Protein 1KO7 (pdb70)

Structure (mmCIF, N/CA/C/O backbone):
data_1KO7
#
_entry.id   1KO7
#
_cell.length_a   152.240
_cell.length_b   152.240
_cell.length_c   194.686
_cell.angle_alpha   90.00
_cell.angle_beta   90.00
_cell.angle_gamma   120.00
#
_symmetry.space_group_name_H-M   'H 3 2'
#
loop_
_entity.id
_entity.type
_entity.pdbx_description
1 polymer 'Hpr kinase/phosphatase'
2 non-polymer 'PHOSPHATE ION'
3 water water
#
loop_
_atom_site.group_PDB
_atom_site.id
_atom_site.type_symbol
_atom_site.label_atom_id
_atom_site.label_alt_id
_atom_site.label_comp_id
_atom_site.label_asym_id
_atom_site.label_entity_id
_atom_site.label_seq_id
_atom_site.pdbx_PDB_ins_code
_atom_site.Cartn_x
_atom_site.Cartn_y
_atom_site.Cartn_z
_atom_site.occupancy
_atom_site.B_iso_or_equiv
_atom_site.auth_seq_id
_atom_site.auth_comp_id
_atom_site.auth_asym_id
_atom_site.auth_atom_id
_atom_site.pdbx_PDB_model_num
ATOM 1 N N . MET A 1 1 ? 82.905 175.266 58.749 1.00 45.31 1 MET A N 1
ATOM 2 C CA . MET A 1 1 ? 81.738 176.097 58.347 1.00 43.17 1 MET A CA 1
ATOM 3 C C . MET A 1 1 ? 81.537 176.021 56.839 1.00 40.73 1 MET A C 1
ATOM 4 O O . MET A 1 1 ? 82.385 175.500 56.113 1.00 41.87 1 MET A O 1
ATOM 9 N N . LEU A 1 2 ? 80.409 176.550 56.376 1.00 36.27 2 LEU A N 1
ATOM 10 C CA . LEU A 1 2 ? 80.089 176.565 54.956 1.00 31.68 2 LEU A CA 1
ATOM 11 C C . LEU A 1 2 ? 80.393 177.947 54.382 1.00 30.19 2 LEU A C 1
ATOM 12 O O . LEU A 1 2 ? 79.925 178.954 54.913 1.00 28.84 2 LEU A O 1
ATOM 17 N N . THR A 1 3 ? 81.177 178.006 53.309 1.00 27.60 3 THR A N 1
ATOM 18 C CA . THR A 1 3 ? 81.494 179.294 52.697 1.00 26.70 3 THR A CA 1
ATOM 19 C C . THR A 1 3 ? 80.980 179.353 51.270 1.00 24.37 3 THR A C 1
ATOM 20 O O . THR A 1 3 ? 80.643 178.333 50.667 1.00 23.94 3 THR A O 1
ATOM 24 N N . THR A 1 4 ? 80.928 180.559 50.729 1.00 23.21 4 THR A N 1
ATOM 25 C CA . THR A 1 4 ? 80.456 180.746 49.373 1.00 24.97 4 THR A CA 1
ATOM 26 C C . THR A 1 4 ? 81.336 179.990 48.380 1.00 24.97 4 THR A C 1
ATOM 27 O O . THR A 1 4 ? 80.853 179.531 47.350 1.00 24.53 4 THR A O 1
ATOM 31 N N . LYS A 1 5 ? 82.621 179.836 48.690 1.00 26.75 5 LYS A N 1
ATOM 32 C CA . LYS A 1 5 ? 83.504 179.106 47.780 1.00 27.45 5 LYS A CA 1
ATOM 33 C C . LYS A 1 5 ? 82.980 177.686 47.584 1.00 27.21 5 LYS A C 1
ATOM 34 O O . LYS A 1 5 ? 82.947 177.169 46.466 1.00 26.48 5 LYS A O 1
ATOM 40 N N . SER A 1 6 ? 82.569 177.058 48.680 1.00 25.14 6 SER A N 1
ATOM 41 C CA . SER A 1 6 ? 82.044 175.702 48.617 1.00 27.21 6 SER A CA 1
ATOM 42 C C . SER A 1 6 ? 80.753 175.656 47.808 1.00 25.54 6 SER A C 1
ATOM 43 O O . SER A 1 6 ? 80.523 174.713 47.054 1.00 26.55 6 SER A O 1
ATOM 46 N N . LEU A 1 7 ? 79.910 176.672 47.974 1.00 24.05 7 LEU A N 1
ATOM 47 C CA . LEU A 1 7 ? 78.652 176.746 47.237 1.00 23.93 7 LEU A CA 1
ATOM 48 C C . LEU A 1 7 ? 78.954 176.833 45.749 1.00 23.13 7 LEU A C 1
ATOM 49 O O . LEU A 1 7 ? 78.314 176.175 44.923 1.00 24.32 7 LEU A O 1
ATOM 54 N N . VAL A 1 8 ? 79.927 177.669 45.411 1.00 23.32 8 VAL A N 1
ATOM 55 C CA . VAL A 1 8 ? 80.316 177.855 44.022 1.00 24.55 8 VAL A CA 1
ATOM 56 C C . VAL A 1 8 ? 80.887 176.562 43.448 1.00 25.95 8 VAL A C 1
ATOM 57 O O . VAL A 1 8 ? 80.581 176.182 42.317 1.00 26.31 8 VAL A O 1
ATOM 61 N N . GLU A 1 9 ? 81.702 175.875 44.233 1.00 28.09 9 GLU A N 1
ATOM 62 C CA . GLU A 1 9 ? 82.285 174.628 43.760 1.00 31.20 9 GLU A CA 1
ATOM 63 C C . GLU A 1 9 ? 81.220 173.552 43.556 1.00 30.87 9 GLU A C 1
ATOM 64 O O . GLU A 1 9 ? 81.202 172.876 42.529 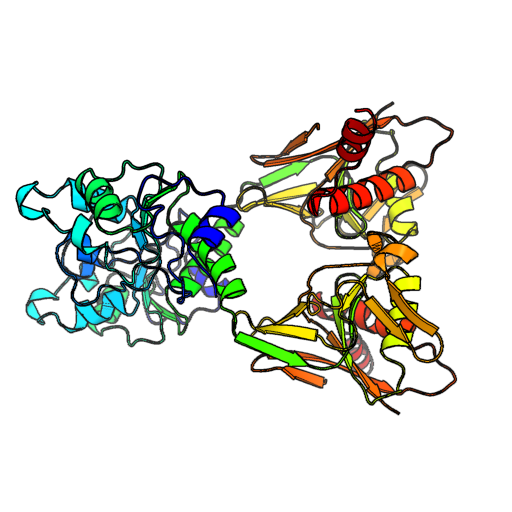1.00 31.96 9 GLU A O 1
ATOM 70 N N . ARG A 1 10 ? 80.311 173.418 44.515 1.00 31.07 10 ARG A N 1
ATOM 71 C CA . ARG A 1 10 ? 79.265 172.404 44.432 1.00 32.07 10 ARG A CA 1
ATOM 72 C C . ARG A 1 10 ? 78.362 172.574 43.212 1.00 29.87 10 ARG A C 1
ATOM 73 O O . ARG A 1 10 ? 78.050 171.603 42.529 1.00 29.65 10 ARG A O 1
ATOM 81 N N . PHE A 1 11 ? 77.954 173.806 42.927 1.00 28.38 11 PHE A N 1
ATOM 82 C CA . PHE A 1 11 ? 77.066 174.051 41.796 1.00 29.26 11 PHE A CA 1
ATOM 83 C C . PHE A 1 11 ? 77.753 174.566 40.538 1.00 30.02 11 PHE A C 1
ATOM 84 O O . PHE A 1 11 ? 77.085 174.965 39.583 1.00 29.35 11 PHE A O 1
ATOM 92 N N . GLU A 1 12 ? 79.083 174.551 40.536 1.00 31.82 12 GLU A N 1
ATOM 93 C CA . GLU A 1 12 ? 79.853 175.018 39.388 1.00 32.32 12 GLU A CA 1
ATOM 94 C C . GLU A 1 12 ? 79.304 176.359 38.899 1.00 31.84 12 GLU A C 1
ATOM 95 O O . GLU A 1 12 ? 79.060 176.558 37.709 1.00 29.12 12 GLU A O 1
ATOM 101 N N . LEU A 1 13 ? 79.130 177.282 39.840 1.00 30.61 13 LEU A N 1
ATOM 102 C CA . LEU A 1 13 ? 78.597 178.607 39.541 1.00 29.97 13 LEU A CA 1
ATOM 103 C C . LEU A 1 13 ? 79.589 179.523 38.841 1.00 30.09 13 LEU A C 1
ATOM 104 O O . LEU A 1 13 ? 80.800 179.433 39.048 1.00 29.40 13 LEU A O 1
ATOM 109 N N . GLU A 1 14 ? 79.057 180.418 38.019 1.00 30.41 14 GLU A N 1
ATOM 110 C CA . GLU A 1 14 ? 79.881 181.365 37.278 1.00 31.06 14 GLU A CA 1
ATOM 111 C C . GLU A 1 14 ? 80.067 182.656 38.066 1.00 30.21 14 GLU A C 1
ATOM 112 O O . GLU A 1 14 ? 79.136 183.452 38.189 1.00 28.35 14 GLU A O 1
ATOM 118 N N . MET A 1 15 ? 81.266 182.855 38.606 1.00 28.93 15 MET A N 1
ATOM 119 C CA . MET A 1 15 ? 81.582 184.061 39.364 1.00 30.37 15 MET A CA 1
ATOM 120 C C . MET A 1 15 ? 81.810 185.227 38.410 1.00 32.20 15 MET A C 1
ATOM 121 O O . MET A 1 15 ? 82.499 185.085 37.397 1.00 31.34 15 MET A O 1
ATOM 126 N N . ILE A 1 16 ? 81.233 186.378 38.734 1.00 31.46 16 ILE A N 1
ATOM 127 C CA . ILE A 1 16 ? 81.379 187.565 37.897 1.00 33.43 16 ILE A CA 1
ATOM 128 C C . ILE A 1 16 ? 82.258 188.596 38.589 1.00 31.70 16 ILE A C 1
ATOM 129 O O . ILE A 1 16 ? 83.041 189.292 37.946 1.00 30.76 16 ILE A O 1
ATOM 134 N N . ALA A 1 17 ? 82.116 188.691 39.905 1.00 28.97 17 ALA A N 1
ATOM 135 C CA . ALA A 1 17 ? 82.886 189.641 40.692 1.00 27.95 17 ALA A CA 1
ATOM 136 C C . ALA A 1 17 ? 82.801 189.254 42.156 1.00 26.78 17 ALA A C 1
ATOM 137 O O . ALA A 1 17 ? 82.019 188.376 42.522 1.00 24.96 17 ALA A O 1
ATOM 139 N N . GLY A 1 18 ? 83.613 189.904 42.988 1.00 26.19 18 GLY A N 1
ATOM 140 C CA . GLY A 1 18 ? 83.591 189.628 44.415 1.00 25.06 18 GLY A CA 1
ATOM 141 C C . GLY A 1 18 ? 84.251 188.339 44.866 1.00 25.44 18 GLY A C 1
ATOM 142 O O . GLY A 1 18 ? 83.951 187.844 45.952 1.00 24.54 18 GLY A O 1
ATOM 143 N N . GLU A 1 19 ? 85.153 187.793 44.056 1.00 26.10 19 GLU A N 1
ATOM 144 C CA . GLU A 1 19 ? 85.829 186.560 44.437 1.00 28.74 19 GLU A CA 1
ATOM 145 C C . GLU A 1 19 ? 86.624 186.719 45.733 1.00 28.44 19 GLU A C 1
ATOM 146 O O . GLU A 1 19 ? 86.862 185.745 46.445 1.00 28.24 19 GLU A O 1
ATOM 152 N N . ALA A 1 20 ? 87.022 187.947 46.050 1.00 27.67 20 ALA A N 1
ATOM 153 C CA . ALA A 1 20 ? 87.774 188.201 47.277 1.00 29.50 20 ALA A CA 1
ATOM 154 C C . ALA A 1 20 ? 86.949 187.849 48.522 1.00 28.67 20 ALA A C 1
ATOM 155 O O . ALA A 1 20 ? 87.497 187.682 49.614 1.00 28.37 20 ALA A O 1
ATOM 157 N N . GLY A 1 21 ? 85.633 187.726 48.358 1.00 27.30 21 GLY A N 1
ATOM 158 C CA . GLY A 1 21 ? 84.788 187.399 49.492 1.00 23.58 21 GLY A CA 1
ATOM 159 C C . GLY A 1 21 ? 84.239 185.985 49.487 1.00 23.48 21 GLY A C 1
ATOM 160 O O . GLY A 1 21 ? 83.257 185.694 50.176 1.00 22.57 21 GLY A O 1
ATOM 161 N N . LEU A 1 22 ? 84.865 185.091 48.728 1.00 23.88 22 LEU A N 1
ATOM 162 C CA . LEU A 1 22 ? 84.395 183.712 48.673 1.00 23.71 22 LEU A CA 1
ATOM 163 C C . LEU A 1 22 ? 84.521 182.977 50.002 1.00 25.29 22 LEU A C 1
ATOM 164 O O . LEU A 1 22 ? 83.906 181.931 50.196 1.00 25.17 22 LEU A O 1
ATOM 169 N N . ASN A 1 23 ? 85.322 183.520 50.911 1.00 24.66 23 ASN A N 1
ATOM 170 C CA . ASN A 1 23 ? 85.519 182.907 52.221 1.00 26.68 23 ASN A CA 1
ATOM 171 C C . ASN A 1 23 ? 84.394 183.293 53.174 1.00 27.00 23 ASN A C 1
ATOM 172 O O . ASN A 1 23 ? 84.377 182.874 54.334 1.00 25.92 23 ASN A O 1
ATOM 177 N N . LYS A 1 24 ? 83.450 184.093 52.685 1.00 25.40 24 LYS A N 1
ATOM 178 C CA . LYS A 1 24 ? 82.337 184.515 53.520 1.00 24.96 24 LYS A CA 1
ATOM 179 C C . LYS A 1 24 ? 81.438 183.335 53.838 1.00 24.25 24 LYS A C 1
ATOM 180 O O . LYS A 1 24 ? 81.193 182.468 52.999 1.00 21.88 24 LYS A O 1
ATOM 186 N N . GLN A 1 25 ? 80.970 183.314 55.078 1.00 24.55 25 GLN A N 1
ATOM 187 C CA . GLN A 1 25 ? 80.148 182.236 55.595 1.00 24.89 25 GLN A CA 1
ATOM 188 C C . GLN A 1 25 ? 78.655 182.306 55.277 1.00 23.58 25 GLN A C 1
ATOM 189 O O . GLN A 1 25 ? 78.036 183.370 55.313 1.00 22.61 25 GLN A O 1
ATOM 195 N N . ILE A 1 26 ? 78.096 181.148 54.948 1.00 21.92 26 ILE A N 1
ATOM 196 C CA . ILE A 1 26 ? 76.677 180.999 54.655 1.00 20.89 26 ILE A CA 1
ATOM 197 C C . ILE A 1 26 ? 76.136 180.303 55.905 1.00 21.81 26 ILE A C 1
ATOM 198 O O . ILE A 1 26 ? 76.457 179.147 56.155 1.00 22.88 26 ILE A O 1
ATOM 203 N N . LYS A 1 27 ? 75.338 181.004 56.701 1.00 19.77 27 LYS A N 1
ATOM 204 C CA . LYS A 1 27 ? 74.822 180.412 57.930 1.00 23.17 27 LYS A CA 1
ATOM 205 C C . LYS A 1 27 ? 73.321 180.178 57.957 1.00 23.89 27 LYS A C 1
ATOM 206 O O . LYS A 1 27 ? 72.798 179.610 58.914 1.00 19.60 27 LYS A O 1
ATOM 212 N N . ASN A 1 28 ? 72.620 180.607 56.917 1.00 23.05 28 ASN A N 1
ATOM 213 C CA . ASN A 1 28 ? 71.172 180.465 56.918 1.00 22.21 28 ASN A CA 1
ATOM 214 C C . ASN A 1 28 ? 70.681 179.541 55.817 1.00 21.72 28 ASN A C 1
ATOM 215 O O . ASN A 1 28 ? 71.193 179.579 54.704 1.00 20.47 28 ASN A O 1
ATOM 220 N N . THR A 1 29 ? 69.692 178.706 56.132 1.00 21.76 29 THR A N 1
ATOM 221 C CA . THR A 1 29 ? 69.118 177.824 55.126 1.00 21.40 29 THR A CA 1
ATOM 222 C C . THR A 1 29 ? 68.086 178.650 54.353 1.00 19.86 29 THR A C 1
ATOM 223 O O . THR A 1 29 ? 67.765 178.335 53.212 1.00 20.90 29 THR A O 1
ATOM 227 N N . ASP A 1 30 ? 67.561 179.705 54.979 1.00 19.90 30 ASP A N 1
ATOM 228 C CA . ASP A 1 30 ? 66.581 180.569 54.309 1.00 19.16 30 ASP A CA 1
ATOM 229 C C . ASP A 1 30 ? 67.267 181.380 53.209 1.00 18.11 30 ASP A C 1
ATOM 230 O O . ASP A 1 30 ? 68.415 181.802 53.354 1.00 19.86 30 ASP A O 1
ATOM 235 N N . ILE A 1 31 ? 66.552 181.605 52.115 1.00 17.73 31 ILE A N 1
ATOM 236 C CA . ILE A 1 31 ? 67.099 182.344 50.988 1.00 18.42 31 ILE A CA 1
ATOM 237 C C . ILE A 1 31 ? 66.329 183.637 50.828 1.00 17.86 31 ILE A C 1
ATOM 238 O O . ILE A 1 31 ? 65.183 183.739 51.267 1.00 19.59 31 ILE A O 1
ATOM 243 N N . SER A 1 32 ? 66.958 184.622 50.207 1.00 17.97 32 SER A N 1
ATOM 244 C CA . SER A 1 32 ? 66.319 185.914 50.020 1.00 18.88 32 SER A CA 1
ATOM 245 C C . SER A 1 32 ? 66.187 186.358 48.573 1.00 19.18 32 SER A C 1
ATOM 246 O O . SER A 1 32 ? 67.118 186.214 47.781 1.00 18.49 32 SER A O 1
ATOM 249 N N . ARG A 1 33 ? 64.997 186.855 48.234 1.00 19.53 33 ARG A N 1
ATOM 250 C CA . ARG A 1 33 ? 64.724 187.454 46.922 1.00 20.56 33 ARG A CA 1
ATOM 251 C C . ARG A 1 33 ? 64.360 188.860 47.405 1.00 19.83 33 ARG A C 1
ATOM 252 O O . ARG A 1 33 ? 63.266 189.081 47.942 1.00 19.02 33 ARG A O 1
ATOM 260 N N . PRO A 1 34 ? 65.282 189.824 47.250 1.00 20.16 34 PRO A N 1
ATOM 261 C CA . PRO A 1 34 ? 65.037 191.197 47.701 1.00 18.94 34 PRO A CA 1
ATOM 262 C C . PRO A 1 34 ? 64.188 192.084 46.801 1.00 18.95 34 PRO A C 1
ATOM 263 O O . PRO A 1 34 ? 64.684 193.041 46.197 1.00 18.75 34 PRO A O 1
ATOM 267 N N . GLY A 1 35 ? 62.896 191.776 46.736 1.00 20.64 35 GLY A N 1
ATOM 268 C CA . GLY A 1 35 ? 61.993 192.550 45.904 1.00 20.33 35 GLY A CA 1
ATOM 269 C C . GLY A 1 35 ? 61.711 193.941 46.438 1.00 18.87 35 GLY A C 1
ATOM 270 O O . GLY A 1 35 ? 61.861 194.924 45.716 1.00 18.38 35 GLY A O 1
ATOM 271 N N . LEU A 1 36 ? 61.293 194.030 47.700 1.00 19.25 36 LEU A N 1
ATOM 272 C CA . LEU A 1 36 ? 60.992 195.324 48.305 1.00 19.78 36 LEU A CA 1
ATOM 273 C C . LEU A 1 36 ? 62.228 196.217 48.292 1.00 19.95 36 LEU A C 1
ATOM 274 O O . LEU A 1 36 ? 62.124 197.443 48.228 1.00 19.37 36 LEU A O 1
ATOM 279 N N . GLU A 1 37 ? 63.403 195.602 48.326 1.00 19.08 37 GLU A N 1
ATOM 280 C CA . GLU A 1 37 ? 64.640 196.372 48.287 1.00 20.61 37 GLU A CA 1
ATOM 281 C C . GLU A 1 37 ? 64.783 197.119 46.953 1.00 20.71 37 GLU A C 1
ATOM 282 O O . GLU A 1 37 ? 65.395 198.187 46.896 1.00 20.57 37 GLU A O 1
ATOM 288 N N . MET A 1 38 ? 64.216 196.565 45.882 1.00 20.26 38 MET A N 1
ATOM 289 C CA . MET A 1 38 ? 64.288 197.212 44.571 1.00 20.65 38 MET A CA 1
ATOM 290 C C . MET A 1 38 ? 63.518 198.528 44.613 1.00 20.76 38 MET A C 1
ATOM 291 O O . MET A 1 38 ? 63.777 199.445 43.823 1.00 21.00 38 MET A O 1
ATOM 296 N N . ALA A 1 39 ? 62.563 198.602 45.537 1.00 19.83 39 ALA A N 1
ATOM 297 C CA . ALA A 1 39 ? 61.736 199.784 45.719 1.00 21.56 39 ALA A CA 1
ATOM 298 C C . ALA A 1 39 ? 62.311 200.713 46.786 1.00 21.68 39 ALA A C 1
ATOM 299 O O . ALA A 1 39 ? 61.666 201.683 47.181 1.00 22.07 39 ALA A O 1
ATOM 301 N N . GLY A 1 40 ? 63.514 200.401 47.261 1.00 20.95 40 GLY A N 1
ATOM 302 C CA . GLY A 1 40 ? 64.165 201.246 48.250 1.00 20.01 40 GLY A CA 1
ATOM 303 C C . GLY A 1 40 ? 63.979 200.889 49.715 1.00 21.50 40 GLY A C 1
ATOM 304 O O . GLY A 1 40 ? 64.545 201.545 50.590 1.00 21.47 40 GLY A O 1
ATOM 305 N N . TYR A 1 41 ? 63.194 199.857 49.991 1.00 19.86 41 TYR A N 1
ATOM 306 C CA . TYR A 1 41 ? 62.943 199.450 51.369 1.00 21.78 41 TYR A CA 1
ATOM 307 C C . TYR A 1 41 ? 63.953 198.404 51.833 1.00 20.40 41 TYR A C 1
ATOM 308 O O . TYR A 1 41 ? 63.881 197.249 51.423 1.00 20.37 41 TYR A O 1
ATOM 317 N N . PHE A 1 42 ? 64.877 198.810 52.699 1.00 19.62 42 PHE A N 1
ATOM 318 C CA . PHE A 1 42 ? 65.911 197.907 53.210 1.00 18.97 42 PHE A CA 1
ATOM 319 C C . PHE A 1 42 ? 65.804 197.606 54.695 1.00 18.61 42 PHE A C 1
ATOM 320 O O . PHE A 1 42 ? 66.641 196.889 55.237 1.00 19.36 42 PHE A O 1
ATOM 328 N N . SER A 1 43 ? 64.783 198.144 55.353 1.00 16.74 43 SER A N 1
ATOM 329 C CA . SER A 1 43 ? 64.623 197.937 56.785 1.00 17.28 43 SER A CA 1
ATOM 330 C C . SER A 1 43 ? 64.493 196.480 57.208 1.00 17.08 43 SER A C 1
ATOM 331 O O . SER A 1 43 ? 64.789 196.153 58.349 1.00 16.59 43 SER A O 1
ATOM 334 N N . HIS A 1 44 ? 64.047 195.613 56.300 1.00 16.76 44 HIS A N 1
ATOM 335 C CA . HIS A 1 44 ? 63.887 194.194 56.620 1.00 17.43 44 HIS A CA 1
ATOM 336 C C . HIS A 1 44 ? 64.792 193.316 55.758 1.00 19.29 44 HIS A C 1
ATOM 337 O O . HIS A 1 44 ? 64.558 192.113 55.622 1.00 19.36 44 HIS A O 1
ATOM 344 N N . TYR A 1 45 ? 65.833 193.919 55.193 1.00 17.99 45 TYR A N 1
ATOM 345 C CA . TYR A 1 45 ? 66.762 193.193 54.338 1.00 17.84 45 TYR A CA 1
ATOM 346 C C . TYR A 1 45 ? 67.399 192.002 55.070 1.00 18.56 45 TYR A C 1
ATOM 347 O O . TYR A 1 45 ? 68.117 192.170 56.059 1.00 16.85 45 TYR A O 1
ATOM 356 N N . ALA A 1 46 ? 67.116 190.795 54.588 1.00 17.19 46 ALA A N 1
ATOM 357 C CA . ALA A 1 46 ? 67.655 189.584 55.202 1.00 18.58 46 ALA A CA 1
ATOM 358 C C . ALA A 1 46 ? 69.065 189.435 54.628 1.00 19.18 46 ALA A C 1
ATOM 359 O O . ALA A 1 46 ? 69.349 188.515 53.859 1.00 16.87 46 ALA A O 1
ATOM 361 N N . SER A 1 47 ? 69.935 190.362 55.033 1.00 17.77 47 SER A N 1
ATOM 362 C CA . SER A 1 47 ? 71.309 190.467 54.547 1.00 16.99 47 SER A CA 1
ATOM 363 C C . SER A 1 47 ? 72.227 189.273 54.729 1.00 18.09 47 SER A C 1
ATOM 364 O O . SER A 1 47 ? 73.210 189.134 54.002 1.00 18.18 47 SER A O 1
ATOM 367 N N . ASP A 1 48 ? 71.918 188.413 55.687 1.00 18.03 48 ASP A N 1
ATOM 368 C CA . ASP A 1 48 ? 72.763 187.254 55.945 1.00 19.90 48 ASP A CA 1
ATOM 369 C C . ASP A 1 48 ? 72.497 186.104 54.986 1.00 19.33 48 ASP A C 1
ATOM 370 O O . ASP A 1 48 ? 73.264 185.145 54.928 1.00 16.91 48 ASP A O 1
ATOM 375 N N . ARG A 1 49 ? 71.401 186.197 54.242 1.00 18.07 49 ARG A N 1
ATOM 376 C CA . ARG A 1 49 ? 71.025 185.138 53.315 1.00 18.20 49 ARG A CA 1
ATOM 377 C C . ARG A 1 49 ? 71.637 185.285 51.944 1.00 18.68 49 ARG A C 1
ATOM 378 O O . ARG A 1 49 ? 72.047 186.374 51.538 1.00 18.69 49 ARG A O 1
ATOM 386 N N . ILE A 1 50 ? 71.682 184.171 51.227 1.00 18.59 50 ILE A N 1
ATOM 387 C CA . ILE A 1 50 ? 72.141 184.185 49.857 1.00 17.46 50 ILE A CA 1
ATOM 388 C C . ILE A 1 50 ? 71.031 184.981 49.186 1.00 16.02 50 ILE A C 1
ATOM 389 O O . ILE A 1 50 ? 69.856 184.817 49.531 1.00 17.94 50 ILE A O 1
ATOM 394 N N . GLN A 1 51 ? 71.396 185.853 48.253 1.00 16.28 51 GLN A N 1
ATOM 395 C CA . GLN A 1 51 ? 70.424 186.685 47.554 1.00 17.07 51 GLN A CA 1
ATOM 396 C C . GLN A 1 51 ? 70.208 186.217 46.116 1.00 18.73 51 GLN A C 1
ATOM 397 O O . GLN A 1 51 ? 71.160 185.860 45.428 1.00 17.66 51 GLN A O 1
ATOM 403 N N . LEU A 1 52 ? 68.955 186.224 45.670 1.00 18.28 52 LEU A N 1
ATOM 404 C CA . LEU A 1 52 ? 68.630 185.838 44.300 1.00 19.37 52 LEU A CA 1
ATOM 405 C C . LEU A 1 52 ? 67.873 186.968 43.630 1.00 19.42 52 LEU A C 1
ATOM 406 O O . LEU A 1 52 ? 66.873 187.452 44.158 1.00 20.89 52 LEU A O 1
ATOM 411 N N . LEU A 1 53 ? 68.362 187.396 42.473 1.00 18.75 53 LEU A N 1
ATOM 412 C CA . LEU A 1 53 ? 67.712 188.447 41.708 1.00 19.19 53 LEU A CA 1
ATOM 413 C C . LEU A 1 53 ? 67.215 187.788 40.429 1.00 19.67 53 LEU A C 1
ATOM 414 O O . LEU A 1 53 ? 68.009 187.343 39.598 1.00 20.62 53 LEU A O 1
ATOM 419 N N . GLY A 1 54 ? 65.899 187.707 40.287 1.00 19.60 54 GLY A N 1
ATOM 420 C CA . GLY A 1 54 ? 65.329 187.078 39.110 1.00 19.80 54 GLY A CA 1
ATOM 421 C C . GLY A 1 54 ? 64.579 188.051 38.226 1.00 20.64 54 GLY A C 1
ATOM 422 O O . GLY A 1 54 ? 64.839 189.252 38.248 1.00 20.49 54 GLY A O 1
ATOM 423 N N . THR A 1 55 ? 63.642 187.529 37.441 1.00 20.49 55 THR A N 1
ATOM 424 C CA . THR A 1 55 ? 62.860 188.361 36.544 1.00 20.17 55 THR A CA 1
ATOM 425 C C . THR A 1 55 ? 62.045 189.396 37.306 1.00 19.73 55 THR A C 1
ATOM 426 O O . THR A 1 55 ? 62.011 190.571 36.929 1.00 20.62 55 THR A O 1
ATOM 430 N N . THR A 1 56 ? 61.395 188.962 38.382 1.00 18.69 56 THR A N 1
ATOM 431 C CA . THR A 1 56 ? 60.563 189.851 39.182 1.00 18.90 56 THR A CA 1
ATOM 432 C C . THR A 1 56 ? 61.324 191.071 39.692 1.00 21.02 56 THR A C 1
ATOM 433 O O . THR A 1 56 ? 60.868 192.210 39.523 1.00 19.51 56 THR A O 1
ATOM 437 N N . GLU A 1 57 ? 62.483 190.842 40.308 1.00 18.33 57 GLU A N 1
ATOM 438 C CA . GLU A 1 57 ? 63.267 191.948 40.848 1.00 20.26 57 GLU A CA 1
ATOM 439 C C . GLU A 1 57 ? 63.823 192.879 39.785 1.00 19.56 57 GLU A C 1
ATOM 440 O O . GLU A 1 57 ? 63.671 194.094 39.880 1.00 23.01 57 GLU A O 1
ATOM 446 N N . LEU A 1 58 ? 64.477 192.306 38.782 1.00 19.90 58 LEU A N 1
ATOM 447 C CA . LEU A 1 58 ? 65.088 193.097 37.728 1.00 20.82 58 LEU A CA 1
ATOM 448 C C . LEU A 1 58 ? 64.103 193.792 36.793 1.00 21.78 58 LEU A C 1
ATOM 449 O O . LEU A 1 58 ? 64.418 194.844 36.241 1.00 22.14 58 LEU A O 1
ATOM 454 N N . SER A 1 59 ? 62.915 193.223 36.608 1.00 23.48 59 SER A N 1
ATOM 455 C CA . SER A 1 59 ? 61.937 193.875 35.746 1.00 24.68 59 SER A CA 1
ATOM 456 C C . SER A 1 59 ? 61.501 195.156 36.458 1.00 23.91 59 SER A C 1
ATOM 457 O O . SER A 1 59 ? 61.333 196.204 35.832 1.00 22.11 59 SER A O 1
ATOM 460 N N . PHE A 1 60 ? 61.341 195.081 37.775 1.00 22.37 60 PHE A N 1
ATOM 461 C CA . PHE A 1 60 ? 60.951 196.256 38.541 1.00 22.30 60 PHE A CA 1
ATOM 462 C C . PHE A 1 60 ? 62.102 197.263 38.573 1.00 22.69 60 PHE A C 1
ATOM 463 O O . PHE A 1 60 ? 61.899 198.465 38.367 1.00 21.38 60 PHE A O 1
ATOM 471 N N . TYR A 1 61 ? 63.313 196.769 38.824 1.00 22.12 61 TYR A N 1
ATOM 472 C CA . TYR A 1 61 ? 64.489 197.631 38.868 1.00 22.78 61 TYR A CA 1
ATOM 473 C C . TYR A 1 61 ? 64.634 198.415 37.562 1.00 24.88 61 TYR A C 1
ATOM 474 O O . TYR A 1 61 ? 64.837 199.632 37.574 1.00 24.08 61 TYR A O 1
ATOM 483 N N . ASN A 1 62 ? 64.519 197.716 36.434 1.00 24.26 62 ASN A N 1
ATOM 484 C CA . ASN A 1 62 ? 64.655 198.365 35.131 1.00 27.45 62 ASN A CA 1
ATOM 485 C C . ASN A 1 62 ? 63.570 199.380 34.800 1.00 27.16 62 ASN A C 1
ATOM 486 O O . ASN A 1 62 ? 63.748 200.215 33.917 1.00 28.13 62 ASN A O 1
ATOM 491 N N . LEU A 1 63 ? 62.445 199.311 35.500 1.00 28.88 63 LEU A N 1
ATOM 492 C CA . LEU A 1 63 ? 61.361 200.254 35.263 1.00 29.27 63 LEU A CA 1
ATOM 493 C C . LEU A 1 63 ? 61.614 201.566 35.994 1.00 29.52 63 LEU A C 1
ATOM 494 O O . LEU A 1 63 ? 60.925 202.556 35.761 1.00 27.62 63 LEU A O 1
ATOM 499 N N . LEU A 1 64 ? 62.610 201.575 36.873 1.00 27.26 64 LEU A N 1
ATOM 500 C CA . LEU A 1 64 ? 62.924 202.772 37.649 1.00 27.75 64 LEU A CA 1
ATOM 501 C C . LEU A 1 64 ? 63.899 203.718 36.973 1.00 28.38 64 LEU A C 1
ATOM 502 O O . LEU A 1 64 ? 64.837 203.286 36.309 1.00 29.23 64 LEU A O 1
ATOM 507 N N . PRO A 1 65 ? 63.684 205.030 37.131 1.00 30.20 65 PRO A N 1
ATOM 508 C CA . PRO A 1 65 ? 64.604 205.989 36.517 1.00 32.15 65 PRO A CA 1
ATOM 509 C C . PRO A 1 65 ? 65.952 205.766 37.198 1.00 33.06 65 PRO A C 1
ATOM 510 O O . PRO A 1 65 ? 65.998 205.318 38.349 1.00 31.00 65 PRO A O 1
ATOM 514 N N . ASP A 1 66 ? 67.041 206.074 36.504 1.00 34.82 66 ASP A N 1
ATOM 515 C CA . ASP A 1 66 ? 68.369 205.886 37.075 1.00 36.71 66 ASP A CA 1
ATOM 516 C C . ASP A 1 66 ? 68.551 206.548 38.437 1.00 37.50 66 ASP A C 1
ATOM 517 O O . ASP A 1 66 ? 68.945 205.890 39.400 1.00 37.96 66 ASP A O 1
ATOM 522 N N . GLU A 1 67 ? 68.264 207.842 38.524 1.00 38.23 67 GLU A N 1
ATOM 523 C CA . GLU A 1 67 ? 68.435 208.559 39.783 1.00 38.89 67 GLU A CA 1
ATOM 524 C C . GLU A 1 67 ? 67.606 207.994 40.930 1.00 37.71 67 GLU A C 1
ATOM 525 O O . GLU A 1 67 ? 68.055 207.981 42.074 1.00 37.79 67 GLU A O 1
ATOM 531 N N . GLU A 1 68 ? 66.404 207.514 40.630 1.00 35.74 68 GLU A N 1
ATOM 532 C CA . GLU A 1 68 ? 65.537 206.972 41.670 1.00 35.03 68 GLU A CA 1
ATOM 533 C C . GLU A 1 68 ? 66.048 205.642 42.228 1.00 33.78 68 GLU A C 1
ATOM 534 O O . GLU A 1 68 ? 65.914 205.369 43.423 1.00 35.09 68 GLU A O 1
ATOM 540 N N . ARG A 1 69 ? 66.654 204.828 41.371 1.00 29.14 69 ARG A N 1
ATOM 541 C CA . ARG A 1 69 ? 67.144 203.520 41.791 1.00 28.60 69 ARG A CA 1
ATOM 542 C C . ARG A 1 69 ? 68.603 203.496 42.231 1.00 28.05 69 ARG A C 1
ATOM 543 O O . ARG A 1 69 ? 69.083 202.480 42.737 1.00 26.16 69 ARG A O 1
ATOM 551 N N . LYS A 1 70 ? 69.311 204.603 42.033 1.00 26.33 70 LYS A N 1
ATOM 552 C CA . LYS A 1 70 ? 70.723 204.658 42.390 1.00 27.15 70 LYS A CA 1
ATOM 553 C C . LYS A 1 70 ? 71.011 204.212 43.823 1.00 25.12 70 LYS A C 1
ATOM 554 O O . LYS A 1 70 ? 70.297 204.576 44.759 1.00 25.22 70 LYS A O 1
ATOM 560 N N . GLY A 1 71 ? 72.062 203.409 43.971 1.00 24.86 71 GLY A N 1
ATOM 561 C CA . GLY A 1 71 ? 72.478 202.925 45.276 1.00 23.58 71 GLY A CA 1
ATOM 562 C C . GLY A 1 71 ? 71.800 201.671 45.801 1.00 24.26 71 GLY A C 1
ATOM 563 O O . GLY A 1 71 ? 72.308 201.022 46.715 1.00 22.43 71 GLY A O 1
ATOM 564 N N . ARG A 1 72 ? 70.657 201.311 45.233 1.00 23.14 72 ARG A N 1
ATOM 565 C CA . ARG A 1 72 ? 69.946 200.143 45.718 1.00 21.61 72 ARG A CA 1
ATOM 566 C C . ARG A 1 72 ? 70.687 198.835 45.472 1.00 21.50 72 ARG A C 1
ATOM 567 O O . ARG A 1 72 ? 70.671 197.942 46.320 1.00 23.05 72 ARG A O 1
ATOM 575 N N . MET A 1 73 ? 71.363 198.718 44.335 1.00 20.35 73 MET A N 1
ATOM 576 C CA . MET A 1 73 ? 72.130 197.509 44.064 1.00 20.63 73 MET A CA 1
ATOM 577 C C . MET A 1 73 ? 73.313 197.450 45.040 1.00 22.79 73 MET A C 1
ATOM 578 O O . MET A 1 73 ? 73.611 196.403 45.618 1.00 20.41 73 MET A O 1
ATOM 583 N N . ARG A 1 74 ? 73.980 198.584 45.229 1.00 22.86 74 ARG A N 1
ATOM 584 C CA . ARG A 1 74 ? 75.112 198.624 46.147 1.00 23.63 74 ARG A CA 1
ATOM 585 C C . ARG A 1 74 ? 74.692 198.263 47.569 1.00 22.43 74 ARG A C 1
ATOM 586 O O . ARG A 1 74 ? 75.432 197.589 48.283 1.00 22.47 74 ARG A O 1
ATOM 594 N N . LYS A 1 75 ? 73.505 198.698 47.977 1.00 21.16 75 LYS A N 1
ATOM 595 C CA . LYS A 1 75 ? 73.026 198.421 49.329 1.00 21.13 75 LYS A CA 1
ATOM 596 C C . LYS A 1 75 ? 72.833 196.937 49.616 1.00 20.20 75 LYS A C 1
ATOM 597 O O . LYS A 1 75 ? 72.738 196.530 50.776 1.00 17.26 75 LYS A O 1
ATOM 603 N N . LEU A 1 76 ? 72.774 196.128 48.564 1.00 18.33 76 LEU A N 1
ATOM 604 C CA . LEU A 1 76 ? 72.615 194.685 48.744 1.00 19.40 76 LEU A CA 1
ATOM 605 C C . LEU A 1 76 ? 73.921 194.058 49.206 1.00 19.21 76 LEU A C 1
ATOM 606 O O . LEU A 1 76 ? 73.921 192.997 49.835 1.00 17.29 76 LEU A O 1
ATOM 611 N N . CYS A 1 77 ? 75.029 194.721 48.889 1.00 19.61 77 CYS A N 1
ATOM 612 C CA . CYS A 1 77 ? 76.349 194.209 49.217 1.00 19.66 77 CYS A CA 1
ATOM 613 C C . CYS A 1 77 ? 76.837 194.465 50.636 1.00 21.40 77 CYS A C 1
ATOM 614 O O . CYS A 1 77 ? 77.898 195.056 50.842 1.00 21.79 77 CYS A O 1
ATOM 617 N N . ARG A 1 78 ? 76.063 193.999 51.610 1.00 19.74 78 ARG A N 1
ATOM 618 C CA . ARG A 1 78 ? 76.427 194.144 53.015 1.00 21.12 78 ARG A CA 1
ATOM 619 C C . ARG A 1 78 ? 77.591 193.206 53.322 1.00 21.86 78 ARG A C 1
ATOM 620 O O . ARG A 1 78 ? 77.752 192.172 52.670 1.00 21.72 78 ARG A O 1
ATOM 628 N N . PRO A 1 79 ? 78.412 193.545 54.329 1.00 21.64 79 PRO A N 1
ATOM 629 C CA . PRO A 1 79 ? 79.546 192.686 54.679 1.00 23.55 79 PRO A CA 1
ATOM 630 C C . PRO A 1 79 ? 79.103 191.248 54.978 1.00 23.25 79 PRO A C 1
ATOM 631 O O . PRO A 1 79 ? 79.788 190.301 54.599 1.00 22.79 79 PRO A O 1
ATOM 635 N N . GLU A 1 80 ? 77.957 191.101 55.648 1.00 23.04 80 GLU A N 1
ATOM 636 C CA . GLU A 1 80 ? 77.418 189.780 56.015 1.00 24.43 80 GLU A CA 1
ATOM 637 C C . GLU A 1 80 ? 76.847 188.981 54.846 1.00 22.19 80 GLU A C 1
ATOM 638 O O . GLU A 1 80 ? 76.663 187.772 54.957 1.00 22.91 80 GLU A O 1
ATOM 644 N N . THR A 1 81 ? 76.540 189.651 53.742 1.00 21.95 81 THR A N 1
ATOM 645 C CA . THR A 1 81 ? 75.953 188.974 52.582 1.00 18.65 81 THR A CA 1
ATOM 646 C C . THR A 1 81 ? 76.947 188.033 51.911 1.00 19.03 81 THR A C 1
ATOM 647 O O . THR A 1 81 ? 77.922 188.474 51.302 1.00 19.12 81 THR A O 1
ATOM 651 N N . PRO A 1 82 ? 76.691 186.715 51.990 1.00 18.98 82 PRO A N 1
ATOM 652 C CA . PRO A 1 82 ? 77.571 185.700 51.403 1.00 17.07 82 PRO A CA 1
ATOM 653 C C . PRO A 1 82 ? 77.620 185.623 49.879 1.00 18.94 82 PRO A C 1
ATOM 654 O O . PRO A 1 82 ? 78.660 185.300 49.307 1.00 17.83 82 PRO A O 1
ATOM 658 N N . ALA A 1 83 ? 76.508 185.920 49.218 1.00 18.46 83 ALA A N 1
ATOM 659 C CA . ALA A 1 83 ? 76.481 185.835 47.769 1.00 19.12 83 ALA A CA 1
ATOM 660 C C . ALA A 1 83 ? 75.204 186.395 47.166 1.00 18.99 83 ALA A C 1
ATOM 661 O O . ALA A 1 83 ? 74.154 186.398 47.807 1.00 18.96 83 ALA A O 1
ATOM 663 N N . ILE A 1 84 ? 75.315 186.867 45.928 1.00 18.68 84 ILE A N 1
ATOM 664 C CA . ILE A 1 84 ? 74.187 187.411 45.179 1.00 18.68 84 ILE A CA 1
ATOM 665 C C . ILE A 1 84 ? 74.217 186.701 43.837 1.00 19.89 84 ILE A C 1
ATOM 666 O O . ILE A 1 84 ? 75.239 186.707 43.153 1.00 19.46 84 ILE A O 1
ATOM 671 N N . ILE A 1 85 ? 73.103 186.077 43.464 1.00 18.69 85 ILE A N 1
ATOM 672 C CA . ILE A 1 85 ? 73.029 185.336 42.209 1.00 18.59 85 ILE A CA 1
ATOM 673 C C . ILE A 1 85 ? 71.970 185.931 41.292 1.00 18.85 85 ILE A C 1
ATOM 674 O O . ILE A 1 85 ? 70.813 186.085 41.695 1.00 17.45 85 ILE A O 1
ATOM 679 N N . VAL A 1 86 ? 72.369 186.287 40.072 1.00 17.69 86 VAL A N 1
ATOM 680 C CA . VAL A 1 86 ? 71.433 186.833 39.094 1.00 18.22 86 VAL A CA 1
ATOM 681 C C . VAL A 1 86 ? 71.018 185.635 38.240 1.00 20.40 86 VAL A C 1
ATOM 682 O O . VAL A 1 86 ? 71.848 185.025 37.562 1.00 20.97 86 VAL A O 1
ATOM 686 N N . THR A 1 87 ? 69.733 185.300 38.285 1.00 21.39 87 THR A N 1
ATOM 687 C CA . THR A 1 87 ? 69.209 184.138 37.574 1.00 20.09 87 THR A CA 1
ATOM 688 C C . THR A 1 87 ? 68.675 184.409 36.171 1.00 21.47 87 THR A C 1
ATOM 689 O O . THR A 1 87 ? 68.823 185.507 35.631 1.00 18.71 87 THR A O 1
ATOM 693 N N . ARG A 1 88 ? 68.073 183.378 35.581 1.00 21.96 88 ARG A N 1
ATOM 694 C CA . ARG A 1 88 ? 67.457 183.488 34.262 1.00 23.89 88 ARG A CA 1
ATOM 695 C C . ARG A 1 88 ? 68.405 183.982 33.166 1.00 25.07 88 ARG A C 1
ATOM 696 O O . ARG A 1 88 ? 67.951 184.437 32.115 1.00 24.19 88 ARG A O 1
ATOM 704 N N . ASP A 1 89 ? 69.709 183.891 33.408 1.00 24.68 89 ASP A N 1
ATOM 705 C CA . ASP A 1 89 ? 70.702 184.357 32.448 1.00 26.11 89 ASP A CA 1
ATOM 706 C C . ASP A 1 89 ? 70.506 185.855 32.193 1.00 26.64 89 ASP A C 1
ATOM 707 O O . ASP A 1 89 ? 70.864 186.379 31.137 1.00 26.27 89 ASP A O 1
ATOM 712 N N . LEU A 1 90 ? 69.934 186.539 33.181 1.00 25.37 90 LEU A N 1
ATOM 713 C CA . LEU A 1 90 ? 69.692 187.976 33.101 1.00 25.54 90 LEU A CA 1
ATOM 714 C C . LEU A 1 90 ? 71.020 188.711 33.289 1.00 26.85 90 LEU A C 1
ATOM 715 O O . LEU A 1 90 ? 71.962 188.170 33.870 1.00 24.04 90 LEU A O 1
ATOM 720 N N . GLU A 1 91 ? 71.094 189.945 32.802 1.00 27.42 91 GLU A N 1
ATOM 721 C CA . GLU A 1 91 ? 72.322 190.718 32.921 1.00 29.70 91 GLU A CA 1
ATOM 722 C C . GLU A 1 91 ? 72.418 191.455 34.255 1.00 27.18 91 GLU A C 1
ATOM 723 O O . GLU A 1 91 ? 71.510 192.190 34.640 1.00 26.47 91 GLU A O 1
ATOM 729 N N . PRO A 1 92 ? 73.517 191.240 34.995 1.00 26.32 92 PRO A N 1
ATOM 730 C CA . PRO A 1 92 ? 73.699 191.914 36.284 1.00 26.36 92 PRO A CA 1
ATOM 731 C C . PRO A 1 92 ? 73.836 193.423 36.054 1.00 26.41 92 PRO A C 1
ATOM 732 O O . PRO A 1 92 ? 74.607 193.850 35.201 1.00 25.81 92 PRO A O 1
ATOM 736 N N . PRO A 1 93 ? 73.085 194.246 36.801 1.00 26.40 93 PRO A N 1
ATOM 737 C CA . PRO A 1 93 ? 73.184 195.699 36.621 1.00 27.67 93 PRO A CA 1
ATOM 738 C C . PRO A 1 93 ? 74.612 196.197 36.839 1.00 29.60 93 PRO A C 1
ATOM 739 O O . PRO A 1 93 ? 75.361 195.624 37.635 1.00 27.68 93 PRO A O 1
ATOM 743 N N . GLU A 1 94 ? 74.982 197.262 36.130 1.00 29.70 94 GLU A N 1
ATOM 744 C CA . GLU A 1 94 ? 76.321 197.835 36.246 1.00 30.58 94 GLU A CA 1
ATOM 745 C C . GLU A 1 94 ? 76.692 198.156 37.688 1.00 28.57 94 GLU A C 1
ATOM 746 O O . GLU A 1 94 ? 77.786 197.820 38.146 1.00 27.57 94 GLU A O 1
ATOM 752 N N . GLU A 1 95 ? 75.786 198.820 38.395 1.00 26.98 95 GLU A N 1
ATOM 753 C CA . GLU A 1 95 ? 76.051 199.201 39.776 1.00 27.18 95 GLU A CA 1
ATOM 754 C C . GLU A 1 95 ? 76.332 198.000 40.669 1.00 26.05 95 GLU A C 1
ATOM 755 O O . GLU A 1 95 ? 77.181 198.065 41.561 1.00 26.36 95 GLU A O 1
ATOM 761 N N . LEU A 1 96 ? 75.622 196.904 40.432 1.00 25.11 96 LEU A N 1
ATOM 762 C CA . LEU A 1 96 ? 75.812 195.698 41.234 1.00 22.92 96 LEU A CA 1
ATOM 763 C C . LEU A 1 96 ? 77.202 195.101 41.014 1.00 23.36 96 LEU A C 1
ATOM 764 O O . LEU A 1 96 ? 77.847 194.644 41.955 1.00 21.57 96 LEU A O 1
ATOM 769 N N . ILE A 1 97 ? 77.652 195.095 39.765 1.00 23.61 97 ILE A N 1
ATOM 770 C CA . ILE A 1 97 ? 78.965 194.562 39.443 1.00 25.12 97 ILE A CA 1
ATOM 771 C C . ILE A 1 97 ? 80.046 195.418 40.112 1.00 27.06 97 ILE A C 1
ATOM 772 O O . ILE A 1 97 ? 81.010 194.890 40.665 1.00 27.42 97 ILE A O 1
ATOM 777 N N . GLU A 1 98 ? 79.875 196.738 40.072 1.00 27.28 98 GLU A N 1
ATOM 778 C CA . GLU A 1 98 ? 80.842 197.652 40.687 1.00 28.28 98 GLU A CA 1
ATOM 779 C C . GLU A 1 98 ? 80.859 197.463 42.195 1.00 26.77 98 GLU A C 1
ATOM 780 O O . GLU A 1 98 ? 81.923 197.364 42.815 1.00 25.89 98 GLU A O 1
ATOM 786 N N . ALA A 1 99 ? 79.668 197.421 42.782 1.00 25.24 99 ALA A N 1
ATOM 787 C CA . ALA A 1 99 ? 79.526 197.257 44.222 1.00 25.21 99 ALA A CA 1
ATOM 788 C C . ALA A 1 99 ? 80.077 195.921 44.702 1.00 24.15 99 ALA A C 1
ATOM 789 O O . ALA A 1 99 ? 80.734 195.855 45.740 1.00 24.23 99 ALA A O 1
ATOM 791 N N . ALA A 1 100 ? 79.801 194.857 43.952 1.00 23.64 100 ALA A N 1
ATOM 792 C CA . ALA A 1 100 ? 80.280 193.531 44.315 1.00 25.25 100 ALA A CA 1
ATOM 793 C C . ALA A 1 100 ? 81.808 193.519 44.332 1.00 26.07 100 ALA A C 1
ATOM 794 O O . ALA A 1 100 ? 82.423 192.870 45.181 1.00 25.83 100 ALA A O 1
ATOM 796 N N . LYS A 1 101 ? 82.417 194.240 43.396 1.00 26.88 101 LYS A N 1
ATOM 797 C CA . LYS A 1 101 ? 83.873 194.315 43.326 1.00 29.05 101 LYS A CA 1
ATOM 798 C C . LYS A 1 101 ? 84.407 195.129 44.496 1.00 29.40 101 LYS A C 1
ATOM 799 O O . LYS A 1 101 ? 85.342 194.716 45.177 1.00 30.94 101 LYS A O 1
ATOM 805 N N . GLU A 1 102 ? 83.796 196.285 44.728 1.00 30.40 102 GLU A N 1
ATOM 806 C CA . GLU A 1 102 ? 84.204 197.185 45.802 1.00 31.48 102 GLU A CA 1
ATOM 807 C C . GLU A 1 102 ? 84.001 196.619 47.203 1.00 30.34 102 GLU A C 1
ATOM 808 O O . GLU A 1 102 ? 84.830 196.836 48.092 1.00 27.61 102 GLU A O 1
ATOM 814 N N . HIS A 1 103 ? 82.904 195.898 47.408 1.00 28.20 103 HIS A N 1
ATOM 815 C CA . HIS A 1 103 ? 82.619 195.355 48.729 1.00 28.17 103 HIS A CA 1
ATOM 816 C C . HIS A 1 103 ? 82.903 193.876 48.918 1.00 26.07 103 HIS A C 1
ATOM 817 O O . HIS A 1 103 ? 82.528 193.295 49.935 1.00 26.18 103 HIS A O 1
ATOM 824 N N . GLU A 1 104 ? 83.577 193.274 47.945 1.00 25.44 104 GLU A N 1
ATOM 825 C CA . GLU A 1 104 ? 83.942 191.861 48.006 1.00 26.66 104 GLU A CA 1
ATOM 826 C C . GLU A 1 104 ? 82.758 190.946 48.299 1.00 25.04 104 GLU A C 1
ATOM 827 O O . GLU A 1 104 ? 82.814 190.099 49.196 1.00 23.73 104 GLU A O 1
ATOM 833 N N . THR A 1 105 ? 81.689 191.131 47.532 1.00 24.76 105 THR A N 1
ATOM 834 C CA . THR A 1 105 ? 80.487 190.318 47.673 1.00 21.53 105 THR A CA 1
ATOM 835 C C . THR A 1 105 ? 80.416 189.399 46.467 1.00 21.15 105 THR A C 1
ATOM 836 O O . THR A 1 105 ? 80.279 189.862 45.343 1.00 23.12 105 THR A O 1
ATOM 840 N N . PRO A 1 106 ? 80.527 188.081 46.681 1.00 21.46 106 PRO A N 1
ATOM 841 C CA . PRO A 1 106 ? 80.461 187.148 45.556 1.00 21.11 106 PRO A CA 1
ATOM 842 C C . PRO A 1 106 ? 79.221 187.419 44.701 1.00 22.81 106 PRO A C 1
ATOM 843 O O . PRO A 1 106 ? 78.098 187.425 45.211 1.00 22.97 106 PRO A O 1
ATOM 847 N N . LEU A 1 107 ? 79.436 187.667 43.414 1.00 22.10 107 LEU A N 1
ATOM 848 C CA . LEU A 1 107 ? 78.351 187.940 42.473 1.00 21.57 107 LEU A CA 1
ATOM 849 C C . LEU A 1 107 ? 78.412 186.856 41.415 1.00 22.33 107 LEU A C 1
ATOM 850 O O . LEU A 1 107 ? 79.435 186.677 40.740 1.00 22.33 107 LEU A O 1
ATOM 855 N N . ILE A 1 108 ? 77.299 186.149 41.268 1.00 21.16 108 ILE A N 1
ATOM 856 C CA . ILE A 1 108 ? 77.206 185.014 40.362 1.00 21.13 108 ILE A CA 1
ATOM 857 C C . ILE A 1 108 ? 76.101 185.113 39.319 1.00 21.68 108 ILE A C 1
ATOM 858 O O . ILE A 1 108 ? 75.031 185.658 39.586 1.00 20.12 108 ILE A O 1
ATOM 863 N N . THR A 1 109 ? 76.366 184.598 38.122 1.00 21.53 109 THR A N 1
ATOM 864 C CA . THR A 1 109 ? 75.343 184.581 37.084 1.00 23.45 109 THR A CA 1
ATOM 865 C C . THR A 1 109 ? 74.931 183.125 36.914 1.00 22.59 109 THR A C 1
ATOM 866 O O . THR A 1 109 ? 75.772 182.235 36.940 1.00 24.88 109 THR A O 1
ATOM 870 N N . SER A 1 110 ? 73.635 182.884 36.768 1.00 22.37 110 SER A N 1
ATOM 871 C CA . SER A 1 110 ? 73.126 181.533 36.572 1.00 22.02 110 SER A CA 1
ATOM 872 C C . SER A 1 110 ? 72.052 181.604 35.496 1.00 22.67 110 SER A C 1
ATOM 873 O O . SER A 1 110 ? 71.334 182.598 35.394 1.00 21.68 110 SER A O 1
ATOM 876 N N . LYS A 1 111 ? 71.947 180.552 34.694 1.00 22.94 111 LYS A N 1
ATOM 877 C CA . LYS A 1 111 ? 70.956 180.500 33.622 1.00 24.70 111 LYS A CA 1
ATOM 878 C C . LYS A 1 111 ? 69.716 179.737 34.076 1.00 23.87 111 LYS A C 1
ATOM 879 O O . LYS A 1 111 ? 68.780 179.535 33.308 1.00 25.01 111 LYS A O 1
ATOM 885 N N . ILE A 1 112 ? 69.711 179.328 35.335 1.00 22.83 112 ILE A N 1
ATOM 886 C CA . ILE A 1 112 ? 68.608 178.554 35.878 1.00 24.09 112 ILE A CA 1
ATOM 887 C C . ILE A 1 112 ? 67.424 179.407 36.324 1.00 23.93 112 ILE A C 1
ATOM 888 O O . ILE A 1 112 ? 67.598 180.547 36.750 1.00 22.08 112 ILE A O 1
ATOM 893 N N . ALA A 1 113 ? 66.218 178.851 36.203 1.00 22.00 113 ALA A N 1
ATOM 894 C CA . ALA A 1 113 ? 65.009 179.553 36.617 1.00 23.02 113 ALA A CA 1
ATOM 895 C C . ALA A 1 113 ? 65.127 179.799 38.118 1.00 22.38 113 ALA A C 1
ATOM 896 O O . ALA A 1 113 ? 65.579 178.932 38.859 1.00 23.95 113 ALA A O 1
ATOM 898 N N . THR A 1 114 ? 64.709 180.977 38.561 1.00 21.10 114 THR A N 1
ATOM 899 C CA . THR A 1 114 ? 64.814 181.349 39.968 1.00 19.95 114 THR A CA 1
ATOM 900 C C . THR A 1 114 ? 64.262 180.364 40.990 1.00 20.46 114 THR A C 1
ATOM 901 O O . THR A 1 114 ? 64.988 179.931 41.878 1.00 19.46 114 THR A O 1
ATOM 905 N N . THR A 1 115 ? 62.988 180.010 40.886 1.00 21.38 115 THR A N 1
ATOM 906 C CA . THR A 1 115 ? 62.408 179.071 41.849 1.00 21.91 115 THR A CA 1
ATOM 907 C C . THR A 1 115 ? 63.152 177.734 41.839 1.00 21.28 115 THR A C 1
ATOM 908 O O . THR A 1 115 ? 63.425 177.151 42.892 1.00 20.23 115 THR A O 1
ATOM 912 N N . GLN A 1 116 ? 63.488 177.256 40.646 1.00 22.56 116 GLN A N 1
ATOM 913 C CA . GLN A 1 116 ? 64.194 175.987 40.509 1.00 23.15 116 GLN A CA 1
ATOM 914 C C . GLN A 1 116 ? 65.555 176.052 41.197 1.00 21.91 116 GLN A C 1
ATOM 915 O O . GLN A 1 116 ? 65.934 175.143 41.933 1.00 23.28 116 GLN A O 1
ATOM 921 N N . LEU A 1 117 ? 66.298 177.125 40.955 1.00 21.36 117 LEU A N 1
ATOM 922 C CA . LEU A 1 117 ? 67.608 177.260 41.584 1.00 21.21 117 LEU A CA 1
ATOM 923 C C . LEU A 1 117 ? 67.457 177.362 43.100 1.00 20.75 117 LEU A C 1
ATOM 924 O O . LEU A 1 117 ? 68.244 176.785 43.847 1.00 21.81 117 LEU A O 1
ATOM 929 N N . MET A 1 118 ? 66.443 178.086 43.563 1.00 21.59 118 MET A N 1
ATOM 930 C CA . MET A 1 118 ? 66.237 178.214 45.004 1.00 22.38 118 MET A CA 1
ATOM 931 C C . MET A 1 118 ? 66.022 176.850 45.655 1.00 22.83 118 MET A C 1
ATOM 932 O O . MET A 1 118 ? 66.499 176.597 46.763 1.00 21.78 118 MET A O 1
ATOM 937 N N . SER A 1 119 ? 65.303 175.971 44.962 1.00 23.23 119 SER A N 1
ATOM 938 C CA . SER A 1 119 ? 65.045 174.636 45.485 1.00 23.29 119 SER A CA 1
ATOM 939 C C . SER A 1 119 ? 66.343 173.825 45.582 1.00 24.03 119 SER A C 1
ATOM 940 O O . SER A 1 119 ? 66.592 173.161 46.592 1.00 24.73 119 SER A O 1
ATOM 943 N N . ARG A 1 120 ? 67.165 173.871 44.539 1.00 24.29 120 ARG A N 1
ATOM 944 C CA . ARG A 1 120 ? 68.431 173.138 44.553 1.00 25.70 120 ARG A CA 1
ATOM 945 C C . ARG A 1 120 ? 69.323 173.657 45.680 1.00 25.32 120 ARG A C 1
ATOM 946 O O . ARG A 1 120 ? 69.947 172.877 46.399 1.00 24.82 120 ARG A O 1
ATOM 954 N N . LEU A 1 121 ? 69.383 174.979 45.826 1.00 26.14 121 LEU A N 1
ATOM 955 C CA . LEU A 1 121 ? 70.189 175.591 46.880 1.00 25.72 121 LEU A CA 1
ATOM 956 C C . LEU A 1 121 ? 69.664 175.137 48.238 1.00 26.18 121 LEU A C 1
ATOM 957 O O . LEU A 1 121 ? 70.438 174.864 49.159 1.00 25.17 121 LEU A O 1
ATOM 962 N N . THR A 1 122 ? 68.342 175.053 48.351 1.00 25.77 122 THR A N 1
ATOM 963 C CA . THR A 1 122 ? 67.704 174.631 49.589 1.00 27.50 122 THR A CA 1
ATOM 964 C C . THR A 1 122 ? 68.139 173.240 50.023 1.00 27.76 122 THR A C 1
ATOM 965 O O . THR A 1 122 ? 68.462 173.019 51.191 1.00 29.76 122 THR A O 1
ATOM 969 N N . THR A 1 123 ? 68.139 172.299 49.089 1.00 27.40 123 THR A N 1
ATOM 970 C CA . THR A 1 123 ? 68.540 170.935 49.410 1.00 28.27 123 THR A CA 1
ATOM 971 C C . THR A 1 123 ? 69.980 170.928 49.937 1.00 27.68 123 THR A C 1
ATOM 972 O O . THR A 1 123 ? 70.281 170.279 50.942 1.00 24.83 123 THR A O 1
ATOM 976 N N . PHE A 1 124 ? 70.857 171.672 49.266 1.00 24.97 124 PHE A N 1
ATOM 977 C CA . PHE A 1 124 ? 72.262 171.760 49.656 1.00 24.42 124 PHE A CA 1
ATOM 978 C C . PHE A 1 124 ? 72.446 172.385 51.042 1.00 24.35 124 PHE A C 1
ATOM 979 O O . PHE A 1 124 ? 73.171 171.851 51.891 1.00 22.66 124 PHE A O 1
ATOM 987 N N . LEU A 1 125 ? 71.795 173.523 51.263 1.00 23.33 125 LEU A N 1
ATOM 988 C CA . LEU A 1 125 ? 71.895 174.228 52.536 1.00 23.05 125 LEU A CA 1
ATOM 989 C C . LEU A 1 125 ? 71.339 173.421 53.707 1.00 22.26 125 LEU A C 1
ATOM 990 O O . LEU A 1 125 ? 71.966 173.357 54.761 1.00 22.25 125 LEU A O 1
ATOM 995 N N . GLU A 1 126 ? 70.167 172.811 53.538 1.00 22.02 126 GLU A N 1
ATOM 996 C CA . GLU A 1 126 ? 69.587 172.028 54.631 1.00 23.68 126 GLU A CA 1
ATOM 997 C C . GLU A 1 126 ? 70.485 170.853 55.005 1.00 22.00 126 GLU A C 1
ATOM 998 O O . GLU A 1 126 ? 70.478 170.400 56.152 1.00 24.98 126 GLU A O 1
ATOM 1004 N N . HIS A 1 127 ? 71.251 170.365 54.035 0.50 17.71 127 HIS A N 1
ATOM 1005 C CA . HIS A 1 127 ? 72.163 169.250 54.255 0.50 17.19 127 HIS A CA 1
ATOM 1006 C C . HIS A 1 127 ? 73.428 169.740 54.953 0.50 17.21 127 HIS A C 1
ATOM 1007 O O . HIS A 1 127 ? 73.861 169.174 55.951 0.50 13.83 127 HIS A O 1
ATOM 1014 N N . GLU A 1 128 ? 74.010 170.804 54.415 1.00 19.46 128 GLU A N 1
ATOM 1015 C CA . GLU A 1 128 ? 75.233 171.373 54.963 1.00 22.88 128 GLU A CA 1
ATOM 1016 C C . GLU A 1 128 ? 75.081 172.044 56.324 1.00 23.84 128 GLU A C 1
ATOM 1017 O O . GLU A 1 128 ? 75.969 171.943 57.166 1.00 22.98 128 GLU A O 1
ATOM 1023 N N . LEU A 1 129 ? 73.961 172.722 56.543 1.00 23.31 129 LEU A N 1
ATOM 1024 C CA . LEU A 1 129 ? 73.748 173.430 57.802 1.00 23.62 129 LEU A CA 1
ATOM 1025 C C . LEU A 1 129 ? 72.909 172.647 58.786 1.00 25.22 129 LEU A C 1
ATOM 1026 O O . LEU A 1 129 ? 72.464 173.180 59.803 1.00 25.17 129 LEU A O 1
ATOM 1031 N N . ALA A 1 130 ? 72.703 171.374 58.482 1.00 23.32 130 ALA A N 1
ATOM 1032 C CA . ALA A 1 130 ? 71.913 170.507 59.332 1.00 23.19 130 ALA A CA 1
ATOM 1033 C C . ALA A 1 130 ? 72.472 170.357 60.739 1.00 23.57 130 ALA A C 1
ATOM 1034 O O . ALA A 1 130 ? 73.677 170.420 60.970 1.00 21.66 130 ALA A O 1
ATOM 1036 N N . ARG A 1 131 ? 71.554 170.160 61.674 1.00 23.44 131 ARG A N 1
ATOM 1037 C CA . ARG A 1 131 ? 71.856 169.936 63.077 1.00 26.32 131 ARG A CA 1
ATOM 1038 C C . ARG A 1 131 ? 72.645 168.621 63.087 1.00 24.52 131 ARG A C 1
ATOM 1039 O O . ARG A 1 131 ? 72.305 167.710 62.334 1.00 23.32 131 ARG A O 1
ATOM 1047 N N . THR A 1 132 ? 73.690 168.512 63.905 1.00 23.14 132 THR A N 1
ATOM 1048 C CA . THR A 1 132 ? 74.456 167.264 63.938 1.00 23.94 132 THR A CA 1
ATOM 1049 C C . THR A 1 132 ? 74.667 166.703 65.337 1.00 23.97 132 THR A C 1
ATOM 1050 O O . THR A 1 132 ? 74.648 167.433 66.327 1.00 24.44 132 THR A O 1
ATOM 1054 N N . THR A 1 133 ? 74.872 165.393 65.399 1.00 22.30 133 THR A N 1
ATOM 1055 C CA . THR A 1 133 ? 75.121 164.706 66.656 1.00 22.41 133 THR A CA 1
ATOM 1056 C C . THR A 1 133 ? 75.902 163.438 66.315 1.00 23.86 133 THR A C 1
ATOM 1057 O O . THR A 1 133 ? 76.174 163.166 65.146 1.00 23.43 133 THR A O 1
ATOM 1061 N N . SER A 1 134 ? 76.283 162.675 67.329 1.00 24.18 134 SER A N 1
ATOM 1062 C CA . SER A 1 134 ? 77.025 161.449 67.082 1.00 25.32 134 SER A CA 1
ATOM 1063 C C . SER A 1 134 ? 76.517 160.378 68.022 1.00 22.87 134 SER A C 1
ATOM 1064 O O . SER A 1 134 ? 76.019 160.675 69.110 1.00 23.10 134 SER A O 1
ATOM 1067 N N . LEU A 1 135 ? 76.642 159.129 67.595 1.00 22.04 135 LEU A N 1
ATOM 1068 C CA . LEU A 1 135 ? 76.193 157.997 68.393 1.00 21.01 135 LEU A CA 1
ATOM 1069 C C . LEU A 1 135 ? 77.103 156.819 68.119 1.00 18.58 135 LEU A C 1
ATOM 1070 O O . LEU A 1 135 ? 77.746 156.756 67.070 1.00 17.66 135 LEU A O 1
ATOM 1075 N N A HIS A 1 136 ? 77.174 155.921 69.014 0.50 22.54 136 HIS A N 1
ATOM 1076 N N B HIS A 1 136 ? 77.134 155.883 69.055 0.50 14.65 136 HIS A N 1
ATOM 1077 C CA A HIS A 1 136 ? 77.899 154.672 68.812 0.50 22.33 136 HIS A CA 1
ATOM 1078 C CA B HIS A 1 136 ? 77.928 154.686 68.879 0.50 12.86 136 HIS A CA 1
ATOM 1079 C C A HIS A 1 136 ? 77.046 153.542 68.267 0.50 20.74 136 HIS A C 1
ATOM 1080 C C B HIS A 1 136 ? 77.009 153.613 68.306 0.50 11.58 136 HIS A C 1
ATOM 1081 O O A HIS A 1 136 ? 75.900 153.407 68.739 0.50 19.76 136 HIS A O 1
ATOM 1082 O O B HIS A 1 136 ? 75.872 153.455 68.742 0.50 7.07 136 HIS A O 1
ATOM 1095 N N . GLY A 1 137 ? 77.507 152.901 67.303 1.00 16.23 137 GLY A N 1
ATOM 1096 C CA . GLY A 1 137 ? 76.736 151.853 66.656 1.00 17.79 137 GLY A CA 1
ATOM 1097 C C . GLY A 1 137 ? 77.379 151.598 65.308 1.00 19.71 137 GLY A C 1
ATOM 1098 O O . GLY A 1 137 ? 78.469 152.114 65.043 1.00 20.24 137 GLY A O 1
ATOM 1099 N N . VAL A 1 138 ? 76.721 150.813 64.461 1.00 17.42 138 VAL A N 1
ATOM 1100 C CA . VAL A 1 138 ? 77.251 150.515 63.136 1.00 19.44 138 VAL A CA 1
ATOM 1101 C C . VAL A 1 138 ? 76.177 150.780 62.101 1.00 18.93 138 VAL A C 1
ATOM 1102 O O . VAL A 1 138 ? 75.063 150.269 62.214 1.00 20.93 138 VAL A O 1
ATOM 1106 N N . LEU A 1 139 ? 76.513 151.571 61.090 1.00 18.86 139 LEU A N 1
ATOM 1107 C CA . LEU A 1 139 ? 75.555 151.906 60.048 1.00 18.60 139 LEU A CA 1
ATOM 1108 C C . LEU A 1 139 ? 75.890 151.170 58.765 1.00 18.12 139 LEU A C 1
ATOM 1109 O O . LEU A 1 139 ? 76.997 151.305 58.234 1.00 17.10 139 LEU A O 1
ATOM 1114 N N . VAL A 1 140 ? 74.939 150.376 58.283 1.00 18.16 140 VAL A N 1
ATOM 1115 C CA . VAL A 1 140 ? 75.132 149.605 57.062 1.00 19.29 140 VAL A CA 1
ATOM 1116 C C . VAL A 1 140 ? 73.924 149.757 56.149 1.00 21.10 140 VAL A C 1
ATOM 1117 O O . VAL A 1 140 ? 72.826 150.091 56.595 1.00 20.87 140 VAL A O 1
ATOM 1121 N N . ASP A 1 141 ? 74.144 149.529 54.863 1.00 19.95 141 ASP A N 1
ATOM 1122 C CA . ASP A 1 141 ? 73.085 149.623 53.876 1.00 21.80 141 ASP A CA 1
ATOM 1123 C C . ASP A 1 141 ? 72.763 148.181 53.525 1.00 22.15 141 ASP A C 1
ATOM 1124 O O . ASP A 1 141 ? 73.603 147.479 52.958 1.00 18.89 141 ASP A O 1
ATOM 1129 N N . VAL A 1 142 ? 71.555 147.753 53.897 1.00 20.20 142 VAL A N 1
ATOM 1130 C CA . VAL A 1 142 ? 71.086 146.392 53.672 1.00 20.67 142 VAL A CA 1
ATOM 1131 C C . VAL A 1 142 ? 69.866 146.412 52.757 1.00 22.27 142 VAL A C 1
ATOM 1132 O O . VAL A 1 142 ? 68.795 146.875 53.151 1.00 20.75 142 VAL A O 1
ATOM 1136 N N . TYR A 1 143 ? 70.034 145.893 51.544 1.00 22.55 143 TYR A N 1
ATOM 1137 C CA . TYR A 1 143 ? 68.972 145.886 50.541 1.00 24.14 143 TYR A CA 1
ATOM 1138 C C . TYR A 1 143 ? 68.421 147.290 50.347 1.00 23.84 143 TYR A C 1
ATOM 1139 O O . TYR A 1 143 ? 67.222 147.472 50.170 1.00 25.31 143 TYR A O 1
ATOM 1148 N N . GLY A 1 144 ? 69.307 148.280 50.394 1.00 24.35 144 GLY A N 1
ATOM 1149 C CA . GLY A 1 144 ? 68.897 149.661 50.192 1.00 24.59 144 GLY A CA 1
ATOM 1150 C C . GLY A 1 144 ? 68.332 150.359 51.412 1.00 23.92 144 GLY A C 1
ATOM 1151 O O . GLY A 1 144 ? 67.996 151.545 51.355 1.00 23.90 144 GLY A O 1
ATOM 1152 N N . VAL A 1 145 ? 68.230 149.629 52.516 1.00 22.62 145 VAL A N 1
ATOM 1153 C CA . VAL A 1 145 ? 67.701 150.182 53.754 1.00 21.45 145 VAL A CA 1
ATOM 1154 C C . VAL A 1 145 ? 68.844 150.576 54.679 1.00 20.19 145 VAL A C 1
ATOM 1155 O O . VAL A 1 145 ? 69.737 149.773 54.944 1.00 18.94 145 VAL A O 1
ATOM 1159 N N . GLY A 1 146 ? 68.819 151.819 55.153 1.00 19.06 146 GLY A N 1
ATOM 1160 C CA . GLY A 1 146 ? 69.846 152.288 56.066 1.00 19.41 146 GLY A CA 1
ATOM 1161 C C . GLY A 1 146 ? 69.559 151.696 57.434 1.00 19.63 146 GLY A C 1
ATOM 1162 O O . GLY A 1 146 ? 68.597 152.089 58.107 1.00 17.12 146 GLY A O 1
ATOM 1163 N N . VAL A 1 147 ? 70.389 150.738 57.837 1.00 19.87 147 VAL A N 1
ATOM 1164 C CA . VAL A 1 147 ? 70.224 150.050 59.112 1.00 18.28 147 VAL A CA 1
ATOM 1165 C C . VAL A 1 147 ? 71.270 150.451 60.141 1.00 18.08 147 VAL A C 1
ATOM 1166 O O . VAL A 1 147 ? 72.469 150.286 59.915 1.00 16.80 147 VAL A O 1
ATOM 1170 N N . LEU A 1 148 ? 70.807 150.984 61.268 1.00 15.27 148 LEU A N 1
ATOM 1171 C CA . LEU A 1 148 ? 71.707 151.394 62.347 1.00 16.82 148 LEU A CA 1
ATOM 1172 C C . LEU A 1 148 ? 71.666 150.280 63.375 1.00 16.28 148 LEU A C 1
ATOM 1173 O O . LEU A 1 148 ? 70.626 150.037 63.977 1.00 17.45 148 LEU A O 1
ATOM 1178 N N . ILE A 1 149 ? 72.789 149.604 63.572 1.00 17.78 149 ILE A N 1
ATOM 1179 C CA . ILE A 1 149 ? 72.866 148.525 64.544 1.00 17.52 149 ILE A CA 1
ATOM 1180 C C . ILE A 1 149 ? 73.381 149.097 65.860 1.00 18.11 149 ILE A C 1
ATOM 1181 O O . ILE A 1 149 ? 74.441 149.727 65.890 1.00 17.21 149 ILE A O 1
ATOM 1186 N N . THR A 1 150 ? 72.626 148.899 66.939 1.00 16.83 150 THR A N 1
ATOM 1187 C CA . THR A 1 150 ? 73.043 149.377 68.253 1.00 17.75 150 THR A CA 1
ATOM 1188 C C . THR A 1 150 ? 73.007 148.197 69.208 1.00 19.12 150 THR A C 1
ATOM 1189 O O . THR A 1 150 ? 72.486 147.136 68.857 1.00 20.73 150 THR A O 1
ATOM 1193 N N . GLY A 1 151 ? 73.571 148.378 70.401 1.00 19.58 151 GLY A N 1
ATOM 1194 C CA . GLY A 1 151 ? 73.609 147.313 71.392 1.00 21.51 151 GLY A CA 1
ATOM 1195 C C . GLY A 1 151 ? 74.806 147.480 72.316 1.00 24.95 151 GLY A C 1
ATOM 1196 O O . GLY A 1 151 ? 75.722 148.245 72.001 1.00 23.81 151 GLY A O 1
ATOM 1197 N N . ASP A 1 152 ? 74.808 146.769 73.444 1.00 27.45 152 ASP A N 1
ATOM 1198 C CA . ASP A 1 152 ? 75.901 146.854 74.420 1.00 30.00 152 ASP A CA 1
ATOM 1199 C C . ASP A 1 152 ? 77.258 146.446 73.860 1.00 30.36 152 ASP A C 1
ATOM 1200 O O . ASP A 1 152 ? 77.343 145.745 72.854 1.00 29.25 152 ASP A O 1
ATOM 1205 N N . SER A 1 153 ? 78.319 146.892 74.529 1.00 31.52 153 SER A N 1
ATOM 1206 C CA . SER A 1 153 ? 79.682 146.572 74.120 1.00 32.63 153 SER A CA 1
ATOM 1207 C C . SER A 1 153 ? 79.861 145.065 74.075 1.00 31.97 153 SER A C 1
ATOM 1208 O O . SER A 1 153 ? 79.374 144.349 74.949 1.00 31.78 153 SER A O 1
ATOM 1211 N N . GLY A 1 154 ? 80.549 144.591 73.042 1.00 33.06 154 GLY A N 1
ATOM 1212 C CA . GLY A 1 154 ? 80.805 143.169 72.906 1.00 32.89 154 GLY A CA 1
ATOM 1213 C C . GLY A 1 154 ? 79.627 142.312 72.501 1.00 32.39 154 GLY A C 1
ATOM 1214 O O . GLY A 1 154 ? 79.737 141.088 72.484 1.00 33.60 154 GLY A O 1
ATOM 1215 N N . ILE A 1 155 ? 78.502 142.933 72.160 1.00 29.57 155 ILE A N 1
ATOM 1216 C CA . ILE A 1 155 ? 77.331 142.165 71.768 1.00 27.80 155 ILE A CA 1
ATOM 1217 C C . ILE A 1 155 ? 77.526 141.524 70.386 1.00 27.05 155 ILE A C 1
ATOM 1218 O O . ILE A 1 155 ? 76.926 140.492 70.081 1.00 28.07 155 ILE A O 1
ATOM 1223 N N . GLY A 1 156 ? 78.377 142.136 69.569 1.00 25.73 156 GLY A N 1
ATOM 1224 C CA . GLY A 1 156 ? 78.653 141.625 68.235 1.00 26.48 156 GLY A CA 1
ATOM 1225 C C . GLY A 1 156 ? 78.248 142.541 67.088 1.00 23.41 156 GLY A C 1
ATOM 1226 O O . GLY A 1 156 ? 77.981 142.069 65.978 1.00 22.23 156 GLY A O 1
ATOM 1227 N N . LYS A 1 157 ? 78.205 143.849 67.334 1.00 22.70 157 LYS A N 1
ATOM 1228 C CA . LYS A 1 157 ? 77.803 144.792 66.286 1.00 21.06 157 LYS A CA 1
ATOM 1229 C C . LYS A 1 157 ? 78.725 144.806 65.076 1.00 20.52 157 LYS A C 1
ATOM 1230 O O . LYS A 1 157 ? 78.282 144.609 63.945 1.00 20.19 157 LYS A O 1
ATOM 1236 N N . SER A 1 158 ? 80.010 145.050 65.314 1.00 18.29 158 SER A N 1
ATOM 1237 C CA . SER A 1 158 ? 80.977 145.107 64.227 1.00 19.47 158 SER A CA 1
ATOM 1238 C C . SER A 1 158 ? 81.126 143.769 63.515 1.00 19.82 158 SER A C 1
ATOM 1239 O O . SER A 1 158 ? 81.281 143.726 62.295 1.00 19.61 158 SER A O 1
ATOM 1242 N N . GLU A 1 159 ? 81.083 142.681 64.280 1.00 19.95 159 GLU A N 1
ATOM 1243 C CA . GLU A 1 159 ? 81.211 141.357 63.699 1.00 20.61 159 GLU A CA 1
ATOM 1244 C C . GLU A 1 159 ? 80.001 141.049 62.829 1.00 20.22 159 GLU A C 1
ATOM 1245 O O . GLU A 1 159 ? 80.135 140.444 61.772 1.00 19.74 159 GLU A O 1
ATOM 1251 N N . THR A 1 160 ? 78.819 141.468 63.275 1.00 19.42 160 THR A N 1
ATOM 1252 C CA . THR A 1 160 ? 77.605 141.232 62.499 1.00 20.67 160 THR A CA 1
ATOM 1253 C C . THR A 1 160 ? 77.673 142.042 61.215 1.00 20.34 160 THR A C 1
ATOM 1254 O O . THR A 1 160 ? 77.272 141.573 60.151 1.00 19.67 160 THR A O 1
ATOM 1258 N N . ALA A 1 161 ? 78.191 143.263 61.313 1.00 19.93 161 ALA A N 1
ATOM 1259 C CA . ALA A 1 161 ? 78.321 144.115 60.141 1.00 19.80 161 ALA A CA 1
ATOM 1260 C C . ALA A 1 161 ? 79.295 143.466 59.155 1.00 20.18 161 ALA A C 1
ATOM 1261 O O . ALA A 1 161 ? 79.084 143.504 57.942 1.00 18.61 161 ALA A O 1
ATOM 1263 N N . LEU A 1 162 ? 80.360 142.871 59.683 1.00 19.27 162 LEU A N 1
ATOM 1264 C CA . LEU A 1 162 ? 81.356 142.216 58.833 1.00 20.03 162 LEU A CA 1
ATOM 1265 C C . LEU A 1 162 ? 80.676 141.111 58.033 1.00 19.36 162 LEU A C 1
ATOM 1266 O O . LEU A 1 162 ? 80.915 140.955 56.832 1.00 21.55 162 LEU A O 1
ATOM 1271 N N . GLU A 1 163 ? 79.825 140.340 58.702 1.00 20.65 163 GLU A N 1
ATOM 1272 C CA . GLU A 1 163 ? 79.126 139.259 58.026 1.00 21.31 163 GLU A CA 1
ATOM 1273 C C . GLU A 1 163 ? 78.182 139.804 56.969 1.00 20.84 163 GLU A C 1
ATOM 1274 O O . GLU A 1 163 ? 78.027 139.207 55.907 1.00 20.76 163 GLU A O 1
ATOM 1280 N N . LEU A 1 164 ? 77.544 140.935 57.261 1.00 20.21 164 LEU A N 1
ATOM 1281 C CA . LEU A 1 164 ? 76.636 141.559 56.303 1.00 18.98 164 LEU A CA 1
ATOM 1282 C C . LEU A 1 164 ? 77.428 142.024 55.079 1.00 19.48 164 LEU A C 1
ATOM 1283 O O . LEU A 1 164 ? 76.968 141.898 53.942 1.00 19.21 164 LEU A O 1
ATOM 1288 N N . ILE A 1 165 ? 78.619 142.568 55.316 1.00 19.25 165 ILE A N 1
ATOM 1289 C CA . ILE A 1 165 ? 79.482 143.018 54.228 1.00 20.31 165 ILE A CA 1
ATOM 1290 C C . ILE A 1 165 ? 79.863 141.801 53.388 1.00 22.09 165 ILE A C 1
ATOM 1291 O O . ILE A 1 165 ? 79.872 141.851 52.156 1.00 21.42 165 ILE A O 1
ATOM 1296 N N . LYS A 1 166 ? 80.173 140.706 54.074 1.00 24.00 166 LYS A N 1
ATOM 1297 C CA . LYS A 1 166 ? 80.549 139.452 53.420 1.00 26.24 166 LYS A CA 1
ATOM 1298 C C . LYS A 1 166 ? 79.382 138.941 52.571 1.00 26.26 166 LYS A C 1
ATOM 1299 O O . LYS A 1 166 ? 79.589 138.261 51.566 1.00 25.91 166 LYS A O 1
ATOM 1305 N N . ARG A 1 167 ? 78.162 139.279 52.981 1.00 25.21 167 ARG A N 1
ATOM 1306 C CA . ARG A 1 167 ? 76.959 138.862 52.266 1.00 25.82 167 ARG A CA 1
ATOM 1307 C C . ARG A 1 167 ? 76.567 139.811 51.140 1.00 26.61 167 ARG A C 1
ATOM 1308 O O . ARG A 1 167 ? 75.517 139.635 50.517 1.00 28.13 167 ARG A O 1
ATOM 1316 N N . GLY A 1 168 ? 77.388 140.827 50.895 1.00 25.27 168 GLY A N 1
ATOM 1317 C CA . GLY A 1 168 ? 77.096 141.754 49.815 1.00 24.90 168 GLY A CA 1
ATOM 1318 C C . GLY A 1 168 ? 76.476 143.098 50.165 1.00 24.07 168 GLY A C 1
ATOM 1319 O O . GLY A 1 168 ? 76.087 143.843 49.268 1.00 23.48 168 GLY A O 1
ATOM 1320 N N . HIS A 1 169 ? 76.380 143.419 51.451 1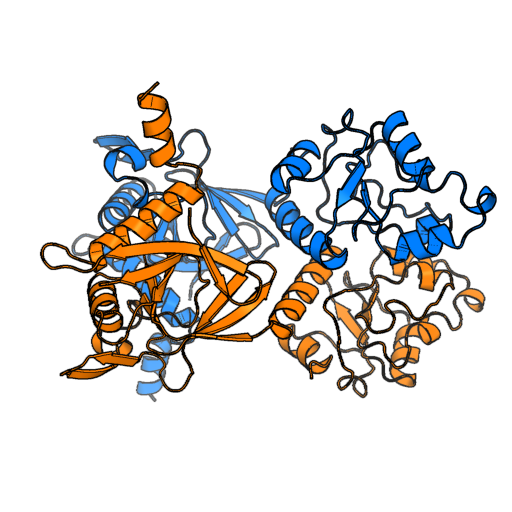.00 21.08 169 HIS A N 1
ATOM 1321 C CA . HIS A 1 169 ? 75.796 144.693 51.858 1.00 21.01 169 HIS A CA 1
ATOM 1322 C C . HIS A 1 169 ? 76.906 145.728 52.037 1.00 22.20 169 HIS A C 1
ATOM 1323 O O . HIS A 1 169 ? 78.091 145.377 52.018 1.00 20.87 169 HIS A O 1
ATOM 1330 N N . ARG A 1 170 ? 76.539 146.998 52.201 1.00 20.76 170 ARG A N 1
ATOM 1331 C CA . ARG A 1 170 ? 77.550 148.052 52.315 1.00 19.68 170 ARG A CA 1
ATOM 1332 C C . ARG A 1 170 ? 77.748 148.667 53.694 1.00 20.48 170 ARG A C 1
ATOM 1333 O O . ARG A 1 170 ? 76.789 148.951 54.413 1.00 21.09 170 ARG A O 1
ATOM 1341 N N . LEU A 1 171 ? 79.012 148.888 54.047 1.00 19.21 171 LEU A N 1
ATOM 1342 C CA . LEU A 1 171 ? 79.344 149.514 55.318 1.00 19.69 171 LEU A CA 1
ATOM 1343 C C . LEU A 1 171 ? 79.353 151.022 55.112 1.00 19.75 171 LEU A C 1
ATOM 1344 O O . LEU A 1 171 ? 79.952 151.518 54.151 1.00 18.84 171 LEU A O 1
ATOM 1349 N N . VAL A 1 172 ? 78.675 151.748 55.996 1.00 19.46 172 VAL A N 1
ATOM 1350 C CA . VAL A 1 172 ? 78.672 153.201 55.918 1.00 20.87 172 VAL A CA 1
ATOM 1351 C C . VAL A 1 172 ? 79.586 153.731 57.026 1.00 19.85 172 VAL A C 1
ATOM 1352 O O . VAL A 1 172 ? 80.444 154.583 56.779 1.00 20.91 172 VAL A O 1
ATOM 1356 N N . ALA A 1 173 ? 79.411 153.213 58.243 1.00 18.30 173 ALA A N 1
ATOM 1357 C CA . ALA A 1 173 ? 80.221 153.649 59.380 1.00 20.87 173 ALA A CA 1
ATOM 1358 C C . ALA A 1 173 ? 80.281 152.626 60.512 1.00 22.21 173 ALA A C 1
ATOM 1359 O O . ALA A 1 173 ? 79.263 152.064 60.905 1.00 20.41 173 ALA A O 1
ATOM 1361 N N . ASP A 1 174 ? 81.479 152.399 61.045 1.00 21.86 174 ASP A N 1
ATOM 1362 C CA . ASP A 1 174 ? 81.648 151.464 62.154 1.00 22.21 174 ASP A CA 1
ATOM 1363 C C . ASP A 1 174 ? 82.013 152.218 63.425 1.00 22.96 174 ASP A C 1
ATOM 1364 O O . ASP A 1 174 ? 82.663 153.258 63.364 1.00 22.97 174 ASP A O 1
ATOM 1369 N N . ASP A 1 175 ? 81.585 151.683 64.566 1.00 24.24 175 ASP A N 1
ATOM 1370 C CA . ASP A 1 175 ? 81.880 152.243 65.880 1.00 24.88 175 ASP A CA 1
ATOM 1371 C C . ASP A 1 175 ? 81.241 153.588 66.204 1.00 26.36 175 ASP A C 1
ATOM 1372 O O . ASP A 1 175 ? 80.459 153.698 67.154 1.00 25.66 175 ASP A O 1
ATOM 1377 N N . ASN A 1 176 ? 81.584 154.611 65.428 1.00 26.39 176 ASN A N 1
ATOM 1378 C CA . ASN A 1 176 ? 81.059 155.953 65.648 1.00 29.75 176 ASN A CA 1
ATOM 1379 C C . ASN A 1 176 ? 80.344 156.436 64.388 1.00 27.63 176 ASN A C 1
ATOM 1380 O O . ASN A 1 176 ? 80.891 156.370 63.289 1.00 26.73 176 ASN A O 1
ATOM 1385 N N . VAL A 1 177 ? 79.119 156.919 64.545 1.00 25.71 177 VAL A N 1
ATOM 1386 C CA . VAL A 1 177 ? 78.356 157.395 63.401 1.00 25.06 177 VAL A CA 1
ATOM 1387 C C . VAL A 1 177 ? 78.037 158.881 63.535 1.00 26.84 177 VAL A C 1
ATOM 1388 O O . VAL A 1 177 ? 77.458 159.310 64.535 1.00 26.66 177 VAL A O 1
ATOM 1392 N N . GLU A 1 178 ? 78.435 159.665 62.536 1.00 26.47 178 GLU A N 1
ATOM 1393 C CA . GLU A 1 178 ? 78.143 161.095 62.539 1.00 27.88 178 GLU A CA 1
ATOM 1394 C C . GLU A 1 178 ? 76.787 161.225 61.873 1.00 26.38 178 GLU A C 1
ATOM 1395 O O . GLU A 1 178 ? 76.592 160.796 60.736 1.00 27.23 178 GLU A O 1
ATOM 1401 N N . ILE A 1 179 ? 75.845 161.817 62.586 1.00 26.23 179 ILE A N 1
ATOM 1402 C CA . ILE A 1 179 ? 74.508 161.963 62.057 1.00 26.06 179 ILE A CA 1
ATOM 1403 C C . ILE A 1 179 ? 74.126 163.421 61.938 1.00 26.14 179 ILE A C 1
ATOM 1404 O O . ILE A 1 179 ? 74.520 164.249 62.755 1.00 27.78 179 ILE A O 1
ATOM 1409 N N . ARG A 1 180 ? 73.389 163.742 60.887 1.00 25.40 180 ARG A N 1
ATOM 1410 C CA . ARG A 1 180 ? 72.919 165.101 60.710 1.00 26.39 180 ARG A CA 1
ATOM 1411 C C . ARG A 1 180 ? 71.421 164.974 60.510 1.00 26.04 180 ARG A C 1
ATOM 1412 O O . ARG A 1 180 ? 70.948 164.030 59.875 1.00 24.90 180 ARG A O 1
ATOM 1420 N N . GLU A 1 181 ? 70.671 165.890 61.101 1.00 24.91 181 GLU A N 1
ATOM 1421 C CA . GLU A 1 181 ? 69.223 165.858 60.971 1.00 26.10 181 GLU A CA 1
ATOM 1422 C C . GLU A 1 181 ? 68.845 166.968 60.003 1.00 28.51 181 GLU A C 1
ATOM 1423 O O . GLU A 1 181 ? 69.095 168.142 60.266 1.00 26.41 181 GLU A O 1
ATOM 1429 N N . ILE A 1 182 ? 68.244 166.588 58.886 1.00 30.61 182 ILE A N 1
ATOM 1430 C CA . ILE A 1 182 ? 67.873 167.552 57.869 1.00 34.86 182 ILE A CA 1
ATOM 1431 C C . ILE A 1 182 ? 66.755 168.505 58.259 1.00 37.82 182 ILE A C 1
ATOM 1432 O O . ILE A 1 182 ? 66.953 169.721 58.275 1.00 40.74 182 ILE A O 1
ATOM 1437 N N . SER A 1 183 ? 65.580 167.972 58.567 1.00 39.49 183 SER A N 1
ATOM 1438 C CA . SER A 1 183 ? 64.460 168.836 58.927 1.00 42.54 183 SER A CA 1
ATOM 1439 C C . SER A 1 183 ? 63.575 168.229 60.002 1.00 43.56 183 SER A C 1
ATOM 1440 O O . SER A 1 183 ? 62.353 168.185 59.868 1.00 43.83 183 SER A O 1
ATOM 1443 N N . LYS A 1 184 ? 64.208 167.771 61.076 1.00 44.90 184 LYS A N 1
ATOM 1444 C CA . LYS A 1 184 ? 63.499 167.159 62.188 1.00 45.72 184 LYS A CA 1
ATOM 1445 C C . LYS A 1 184 ? 62.650 165.971 61.749 1.00 45.98 184 LYS A C 1
ATOM 1446 O O . LYS A 1 184 ? 61.646 165.641 62.386 1.00 47.53 184 LYS A O 1
ATOM 1452 N N . ASP A 1 185 ? 63.060 165.321 60.665 1.00 45.41 185 ASP A N 1
ATOM 1453 C CA . ASP A 1 185 ? 62.335 164.157 60.164 1.00 43.64 185 ASP A CA 1
ATOM 1454 C C . ASP A 1 185 ? 63.210 163.295 59.252 1.00 39.97 185 ASP A C 1
ATOM 1455 O O . ASP A 1 185 ? 62.775 162.249 58.773 1.00 40.08 185 ASP A O 1
ATOM 1460 N N . GLU A 1 186 ? 64.445 163.731 59.029 1.00 35.62 186 GLU A N 1
ATOM 1461 C CA . GLU A 1 186 ? 65.368 163.017 58.157 1.00 32.13 186 GLU A CA 1
ATOM 1462 C C . GLU A 1 186 ? 66.763 162.926 58.779 1.00 29.52 186 GLU A C 1
ATOM 1463 O O . GLU A 1 186 ? 67.406 163.947 59.023 1.00 28.58 186 GLU A O 1
ATOM 1469 N N . LEU A 1 187 ? 67.229 161.704 59.028 1.00 25.99 187 LEU A N 1
ATOM 1470 C CA . LEU A 1 187 ? 68.546 161.493 59.623 1.00 23.16 187 LEU A CA 1
ATOM 1471 C C . LEU A 1 187 ? 69.492 160.834 58.623 1.00 22.99 187 LEU A C 1
ATOM 1472 O O . LEU A 1 187 ? 69.164 159.802 58.037 1.00 20.02 187 LEU A O 1
ATOM 1477 N N . ILE A 1 188 ? 70.662 161.437 58.429 1.00 22.58 188 ILE A N 1
ATOM 1478 C CA . ILE A 1 188 ? 71.657 160.904 57.504 1.00 22.81 188 ILE A CA 1
ATOM 1479 C C . ILE A 1 188 ? 72.955 160.663 58.255 1.00 22.47 188 ILE A C 1
ATOM 1480 O O . ILE A 1 188 ? 73.438 161.537 58.973 1.00 22.30 188 ILE A O 1
ATOM 1485 N N . GLY A 1 189 ? 73.520 159.475 58.091 1.00 21.55 189 GLY A N 1
ATOM 1486 C CA . GLY A 1 189 ? 74.744 159.176 58.802 1.00 20.25 189 GLY A CA 1
ATOM 1487 C C . GLY A 1 189 ? 75.921 158.891 57.906 1.00 20.87 189 GLY A C 1
ATOM 1488 O O . GLY A 1 189 ? 75.766 158.545 56.733 1.00 19.57 189 GLY A O 1
ATOM 1489 N N . ARG A 1 190 ? 77.110 159.059 58.469 1.00 21.26 190 ARG A N 1
ATOM 1490 C CA . ARG A 1 190 ? 78.341 158.787 57.756 1.00 23.60 190 ARG A CA 1
ATOM 1491 C C . ARG A 1 190 ? 79.410 158.594 58.805 1.00 23.20 190 ARG A C 1
ATOM 1492 O O . ARG A 1 190 ? 79.221 158.951 59.972 1.00 22.64 190 ARG A O 1
ATOM 1500 N N . ALA A 1 191 ? 80.530 158.021 58.388 1.00 22.53 191 ALA A N 1
ATOM 1501 C CA . ALA A 1 191 ? 81.628 157.772 59.297 1.00 24.69 191 ALA A CA 1
ATOM 1502 C C . ALA A 1 191 ? 82.533 158.980 59.400 1.00 25.70 191 ALA A C 1
ATOM 1503 O O . ALA A 1 191 ? 82.625 159.780 58.468 1.00 25.35 191 ALA A O 1
ATOM 1505 N N . PRO A 1 192 ? 83.184 159.149 60.556 1.00 27.46 192 PRO A N 1
ATOM 1506 C CA . PRO A 1 192 ? 84.094 160.284 60.711 1.00 28.49 192 PRO A CA 1
ATOM 1507 C C . PRO A 1 192 ? 85.168 160.019 59.651 1.00 30.83 192 PRO A C 1
ATOM 1508 O O . PRO A 1 192 ? 85.537 158.860 59.420 1.00 27.53 192 PRO A O 1
ATOM 1512 N N . LYS A 1 193 ? 85.659 161.070 59.006 1.00 32.54 193 LYS A N 1
ATOM 1513 C CA . LYS A 1 193 ? 86.667 160.913 57.959 1.00 35.81 193 LYS A CA 1
ATOM 1514 C C . LYS A 1 193 ? 87.842 160.022 58.363 1.00 34.98 193 LYS A C 1
ATOM 1515 O O . LYS A 1 193 ? 88.301 159.198 57.575 1.00 35.01 193 LYS A O 1
ATOM 1521 N N . LEU A 1 194 ? 88.312 160.185 59.596 1.00 36.94 194 LEU A N 1
ATOM 1522 C CA . LEU A 1 194 ? 89.446 159.420 60.115 1.00 37.52 194 LEU A CA 1
ATOM 1523 C C . LEU A 1 194 ? 89.274 157.895 60.078 1.00 36.37 194 LEU A C 1
ATOM 1524 O O . LEU A 1 194 ? 90.262 157.155 60.060 1.00 36.06 194 LEU A O 1
ATOM 1529 N N . ILE A 1 195 ? 88.035 157.415 60.071 1.00 33.85 195 ILE A N 1
ATOM 1530 C CA . ILE A 1 195 ? 87.819 155.973 60.052 1.00 30.30 195 ILE A CA 1
ATOM 1531 C C . ILE A 1 195 ? 86.963 155.506 58.881 1.00 30.01 195 ILE A C 1
ATOM 1532 O O . ILE A 1 195 ? 86.328 154.450 58.943 1.00 27.43 195 ILE A O 1
ATOM 1537 N N . GLU A 1 196 ? 86.953 156.292 57.811 1.00 27.97 196 GLU A N 1
ATOM 1538 C CA . GLU A 1 196 ? 86.188 155.953 56.617 1.00 29.79 196 GLU A CA 1
ATOM 1539 C C . GLU A 1 196 ? 86.695 154.632 56.033 1.00 28.18 196 GLU A C 1
ATOM 1540 O O . GLU A 1 196 ? 87.900 154.449 55.865 1.00 27.65 196 GLU A O 1
ATOM 1546 N N . HIS A 1 197 ? 85.771 153.719 55.736 1.00 26.64 197 HIS A N 1
ATOM 1547 C CA . HIS A 1 197 ? 86.101 152.406 55.168 1.00 26.09 197 HIS A CA 1
ATOM 1548 C C . HIS A 1 197 ? 86.680 151.423 56.171 1.00 25.57 197 HIS A C 1
ATOM 1549 O O . HIS A 1 197 ? 86.952 150.275 55.819 1.00 24.00 197 HIS A O 1
ATOM 1556 N N . LEU A 1 198 ? 86.859 151.856 57.416 1.00 22.83 198 LEU A N 1
ATOM 1557 C CA . LEU A 1 198 ? 87.445 150.982 58.429 1.00 21.99 198 LEU A CA 1
ATOM 1558 C C . LEU A 1 198 ? 86.429 150.259 59.311 1.00 21.89 198 LEU A C 1
ATOM 1559 O O . LEU A 1 198 ? 85.372 150.794 59.636 1.00 23.51 198 LEU A O 1
ATOM 1564 N N . LEU A 1 199 ? 86.773 149.038 59.703 1.00 20.50 199 LEU A N 1
ATOM 1565 C CA . LEU A 1 199 ? 85.921 148.224 60.562 1.00 20.32 199 LEU A CA 1
ATOM 1566 C C . LEU A 1 199 ? 86.867 147.536 61.543 1.00 20.45 199 LEU A C 1
ATOM 1567 O O . LEU A 1 199 ? 87.849 146.916 61.129 1.00 19.14 199 LEU A O 1
ATOM 1572 N N . GLU A 1 200 ? 86.591 147.650 62.839 1.00 20.44 200 GLU A N 1
ATOM 1573 C CA . GLU A 1 200 ? 87.465 147.032 63.828 1.00 24.89 200 GLU A CA 1
ATOM 1574 C C . GLU A 1 200 ? 86.765 145.902 64.561 1.00 25.51 200 GLU A C 1
ATOM 1575 O O . GLU A 1 200 ? 85.619 146.030 64.976 1.00 26.03 200 GLU A O 1
ATOM 1581 N N . ILE A 1 201 ? 87.469 144.792 64.721 1.00 28.16 201 ILE A N 1
ATOM 1582 C CA . ILE A 1 201 ? 86.906 143.636 65.395 1.00 32.03 201 ILE A CA 1
ATOM 1583 C C . ILE A 1 201 ? 87.931 143.035 66.349 1.00 33.19 201 ILE A C 1
ATOM 1584 O O . ILE A 1 201 ? 89.090 142.843 65.981 1.00 33.41 201 ILE A O 1
ATOM 1589 N N . ARG A 1 202 ? 87.507 142.766 67.581 1.00 33.69 202 ARG A N 1
ATOM 1590 C CA . ARG A 1 202 ? 88.394 142.193 68.588 1.00 34.36 202 ARG A CA 1
ATOM 1591 C C . ARG A 1 202 ? 89.169 141.006 68.030 1.00 32.02 202 ARG A C 1
ATOM 1592 O O . ARG A 1 202 ? 88.639 140.229 67.238 1.00 29.94 202 ARG A O 1
ATOM 1600 N N . GLY A 1 203 ? 90.426 140.881 68.449 1.00 31.38 203 GLY A N 1
ATOM 1601 C CA . GLY A 1 203 ? 91.268 139.782 68.005 1.00 31.78 203 GLY A CA 1
ATOM 1602 C C . GLY A 1 203 ? 91.877 139.974 66.633 1.00 32.18 203 GLY A C 1
ATOM 1603 O O . GLY A 1 203 ? 93.081 139.806 66.441 1.00 31.87 203 GLY A O 1
ATOM 1604 N N . LEU A 1 204 ? 91.038 140.333 65.670 1.00 34.15 204 LEU A N 1
ATOM 1605 C CA . LEU A 1 204 ? 91.486 140.538 64.304 1.00 34.51 204 LEU A CA 1
ATOM 1606 C C . LEU A 1 204 ? 92.141 141.908 64.162 1.00 33.27 204 LEU A C 1
ATOM 1607 O O . LEU A 1 204 ? 93.176 142.053 63.513 1.00 34.24 204 LEU A O 1
ATOM 1612 N N . GLY A 1 205 ? 91.529 142.915 64.775 1.00 32.48 205 GLY A N 1
ATOM 1613 C CA . GLY A 1 205 ? 92.063 144.261 64.689 1.00 29.16 205 GLY A CA 1
ATOM 1614 C C . GLY A 1 205 ? 91.298 145.085 63.668 1.00 28.84 205 GLY A C 1
ATOM 1615 O O . GLY A 1 205 ? 90.179 144.738 63.290 1.00 25.13 205 GLY A O 1
ATOM 1616 N N . ILE A 1 206 ? 91.904 146.167 63.198 1.00 27.21 206 ILE A N 1
ATOM 1617 C CA . ILE A 1 206 ? 91.242 147.028 62.233 1.00 28.34 206 ILE A CA 1
ATOM 1618 C C . ILE A 1 206 ? 91.529 146.621 60.791 1.00 27.87 206 ILE A C 1
ATOM 1619 O O . ILE A 1 206 ? 92.670 146.348 60.419 1.00 27.23 206 ILE A O 1
ATOM 1624 N N . ILE A 1 207 ? 90.475 146.567 59.985 1.00 25.60 207 ILE A N 1
ATOM 1625 C CA . ILE A 1 207 ? 90.612 146.200 58.587 1.00 24.59 207 ILE A CA 1
ATOM 1626 C C . ILE A 1 207 ? 89.990 147.274 57.708 1.00 23.22 207 ILE A C 1
ATOM 1627 O O . ILE A 1 207 ? 89.170 148.077 58.164 1.00 22.74 207 ILE A O 1
ATOM 1632 N N . ASN A 1 208 ? 90.394 147.299 56.448 1.00 21.97 208 ASN A N 1
ATOM 1633 C CA . ASN A 1 208 ? 89.846 148.267 55.515 1.00 23.15 208 ASN A CA 1
ATOM 1634 C C . ASN A 1 208 ? 88.937 147.476 54.581 1.00 22.76 208 ASN A C 1
ATOM 1635 O O . ASN A 1 208 ? 89.410 146.657 53.791 1.00 22.99 208 ASN A O 1
ATOM 1640 N N . VAL A 1 209 ? 87.634 147.715 54.683 1.00 21.76 209 VAL A N 1
ATOM 1641 C CA . VAL A 1 209 ? 86.671 146.990 53.869 1.00 21.51 209 VAL A CA 1
ATOM 1642 C C . VAL A 1 209 ? 86.804 147.280 52.383 1.00 21.69 209 VAL A C 1
ATOM 1643 O O . VAL A 1 209 ? 86.543 146.410 51.557 1.00 19.58 209 VAL A O 1
ATOM 1647 N N . MET A 1 210 ? 87.217 148.494 52.033 1.00 21.59 210 MET A N 1
ATOM 1648 C CA . MET A 1 210 ? 87.380 148.832 50.624 1.00 25.53 210 MET A CA 1
ATOM 1649 C C . MET A 1 210 ? 88.508 147.998 50.015 1.00 24.66 210 MET A C 1
ATOM 1650 O O . MET A 1 210 ? 88.371 147.436 48.928 1.00 22.98 210 MET A O 1
ATOM 1655 N N . THR A 1 211 ? 89.626 147.915 50.723 1.00 24.69 211 THR A N 1
ATOM 1656 C CA . THR A 1 211 ? 90.762 147.154 50.225 1.00 25.35 211 THR A CA 1
ATOM 1657 C C . THR A 1 211 ? 90.451 145.668 50.165 1.00 24.17 211 THR A C 1
ATOM 1658 O O . THR A 1 211 ? 90.780 145.000 49.185 1.00 23.50 211 THR A O 1
ATOM 1662 N N . LEU A 1 212 ? 89.822 145.148 51.214 1.00 22.42 212 LEU A N 1
ATOM 1663 C CA . LEU A 1 212 ? 89.487 143.725 51.260 1.00 24.35 212 LEU A CA 1
ATOM 1664 C C . LEU A 1 212 ? 88.333 143.290 50.363 1.00 22.84 212 LEU A C 1
ATOM 1665 O O . LEU A 1 212 ? 88.394 142.222 49.761 1.00 21.08 212 LEU A O 1
ATOM 1670 N N . PHE A 1 213 ? 87.290 144.110 50.269 1.00 20.69 213 PHE A N 1
ATOM 1671 C CA . PHE A 1 213 ? 86.109 143.725 49.496 1.00 21.77 213 PHE A CA 1
ATOM 1672 C C . PHE A 1 213 ? 85.767 144.519 48.241 1.00 22.73 213 PHE A C 1
ATOM 1673 O O . PHE A 1 213 ? 84.866 144.140 47.496 1.00 21.84 213 PHE A O 1
ATOM 1681 N N . GLY A 1 214 ? 86.467 145.617 47.996 1.00 24.37 214 GLY A N 1
ATOM 1682 C CA . GLY A 1 214 ? 86.167 146.380 46.801 1.00 25.02 214 GLY A CA 1
ATOM 1683 C C . GLY A 1 214 ? 85.131 147.471 47.003 1.00 27.05 214 GLY A C 1
ATOM 1684 O O . GLY A 1 214 ? 84.591 147.638 48.095 1.00 24.63 214 GLY A O 1
ATOM 1685 N N . ALA A 1 215 ? 84.847 148.200 45.928 1.00 28.57 215 ALA A N 1
ATOM 1686 C CA . ALA A 1 215 ? 83.902 149.315 45.946 1.00 29.64 215 ALA A CA 1
ATOM 1687 C C . ALA A 1 215 ? 82.449 148.946 46.234 1.00 30.36 215 ALA A C 1
ATOM 1688 O O . ALA A 1 215 ? 81.666 149.797 46.657 1.00 30.59 215 ALA A O 1
ATOM 1690 N N . GLY A 1 216 ? 82.081 147.690 46.005 1.00 29.63 216 GLY A N 1
ATOM 1691 C CA . GLY A 1 216 ? 80.709 147.285 46.252 1.00 29.31 216 GLY A CA 1
ATOM 1692 C C . GLY A 1 216 ? 80.386 147.057 47.717 1.00 29.47 216 GLY A C 1
ATOM 1693 O O . GLY A 1 216 ? 79.260 146.700 48.061 1.00 31.53 216 GLY A O 1
ATOM 1694 N N . SER A 1 217 ? 81.363 147.284 48.590 1.00 27.45 217 SER A N 1
ATOM 1695 C CA . SER A 1 217 ? 81.164 147.056 50.013 1.00 25.41 217 SER A CA 1
ATOM 1696 C C . SER A 1 217 ? 81.086 148.320 50.857 1.00 24.48 217 SER A C 1
ATOM 1697 O O . SER A 1 217 ? 80.932 148.236 52.071 1.00 23.59 217 SER A O 1
ATOM 1700 N N . ILE A 1 218 ? 81.205 149.485 50.227 1.00 26.07 218 ILE A N 1
ATOM 1701 C CA . ILE A 1 218 ? 81.157 150.741 50.960 1.00 27.10 218 ILE A CA 1
ATOM 1702 C C . ILE A 1 218 ? 80.152 151.744 50.408 1.00 27.16 218 ILE A C 1
ATOM 1703 O O . ILE A 1 218 ? 79.718 151.648 49.257 1.00 26.88 218 ILE A O 1
ATOM 1708 N N . LEU A 1 219 ? 79.789 152.706 51.252 1.00 26.17 219 LEU A N 1
ATOM 1709 C CA . LEU A 1 219 ? 78.843 153.757 50.893 1.00 26.12 219 LEU A CA 1
ATOM 1710 C C . LEU A 1 219 ? 79.198 154.943 51.782 1.00 26.49 219 LEU A C 1
ATOM 1711 O O . LEU A 1 219 ? 79.263 154.810 53.005 1.00 24.78 219 LEU A O 1
ATOM 1716 N N . THR A 1 220 ? 79.434 156.103 51.177 1.00 25.69 220 THR A N 1
ATOM 1717 C CA . THR A 1 220 ? 79.829 157.275 51.944 1.00 26.52 220 THR A CA 1
ATOM 1718 C C . THR A 1 220 ? 78.815 157.749 52.992 1.00 25.99 220 THR A C 1
ATOM 1719 O O . THR A 1 220 ? 79.193 158.044 54.127 1.00 25.95 220 THR A O 1
ATOM 1723 N N . GLU A 1 221 ? 77.537 157.827 52.632 1.00 23.89 221 GLU A N 1
ATOM 1724 C CA . GLU A 1 221 ? 76.520 158.253 53.601 1.00 25.66 221 GLU A CA 1
ATOM 1725 C C . GLU A 1 221 ? 75.193 157.570 53.323 1.00 23.49 221 GLU A C 1
ATOM 1726 O O . GLU A 1 221 ? 74.957 157.085 52.219 1.00 22.83 221 GLU A O 1
ATOM 1732 N N . LYS A 1 222 ? 74.322 157.537 54.327 1.00 23.49 222 LYS A N 1
ATOM 1733 C CA . LYS A 1 222 ? 73.043 156.862 54.169 1.00 21.55 222 LYS A CA 1
ATOM 1734 C C . LYS A 1 222 ? 71.978 157.360 55.141 1.00 21.09 222 LYS A C 1
ATOM 1735 O O . LYS A 1 222 ? 72.263 157.629 56.303 1.00 20.26 222 LYS A O 1
ATOM 1741 N N . ARG A 1 223 ? 70.749 157.475 54.650 1.00 21.45 223 ARG A N 1
ATOM 1742 C CA . ARG A 1 223 ? 69.620 157.908 55.467 1.00 22.64 223 ARG A CA 1
ATOM 1743 C C . ARG A 1 223 ? 69.246 156.751 56.383 1.00 21.85 223 ARG A C 1
ATOM 1744 O O . ARG A 1 223 ? 69.070 155.626 55.915 1.00 21.34 223 ARG A O 1
ATOM 1752 N N . LEU A 1 224 ? 69.141 157.015 57.682 1.00 20.28 224 LEU A N 1
ATOM 1753 C CA . LEU A 1 224 ? 68.772 155.960 58.623 1.00 19.76 224 LEU A CA 1
ATOM 1754 C C . LEU A 1 224 ? 67.273 155.705 58.483 1.00 21.44 224 LEU A C 1
ATOM 1755 O O . LEU A 1 224 ? 66.477 156.647 58.437 1.00 20.90 224 LEU A O 1
ATOM 1760 N N . ARG A 1 225 ? 66.891 154.434 58.414 1.00 19.14 225 ARG A N 1
ATOM 1761 C CA . ARG A 1 225 ? 65.486 154.058 58.290 1.00 20.69 225 ARG A CA 1
ATOM 1762 C C . ARG A 1 225 ? 65.093 152.955 59.275 1.00 20.22 225 ARG A C 1
ATOM 1763 O O . ARG A 1 225 ? 63.924 152.818 59.640 1.00 20.44 225 ARG A O 1
ATOM 1771 N N . LEU A 1 226 ? 66.066 152.156 59.693 1.00 19.80 226 LEU A N 1
ATOM 1772 C CA . LEU A 1 226 ? 65.772 151.048 60.596 1.00 18.00 226 LEU A CA 1
ATOM 1773 C C . LEU A 1 226 ? 66.838 150.838 61.647 1.00 19.28 226 LEU A C 1
ATOM 1774 O O . LEU A 1 226 ? 68.018 150.691 61.333 1.00 19.48 226 LEU A O 1
ATOM 1779 N N . ASN A 1 227 ? 66.417 150.826 62.904 1.00 19.22 227 ASN A N 1
ATOM 1780 C CA . ASN A 1 227 ? 67.339 150.586 64.000 1.00 19.01 227 ASN A CA 1
ATOM 1781 C C . ASN A 1 227 ? 67.188 149.129 64.439 1.00 18.48 227 ASN A C 1
ATOM 1782 O O . ASN A 1 227 ? 66.091 148.693 64.775 1.00 20.14 227 ASN A O 1
ATOM 1787 N N . ILE A 1 228 ? 68.274 148.365 64.389 1.00 17.92 228 ILE A N 1
ATOM 1788 C CA . ILE A 1 228 ? 68.229 146.990 64.870 1.00 18.00 228 ILE A CA 1
ATOM 1789 C C . ILE A 1 228 ? 69.006 147.042 66.168 1.00 17.96 228 ILE A C 1
ATOM 1790 O O . ILE A 1 228 ? 70.205 147.322 66.158 1.00 17.55 228 ILE A O 1
ATOM 1795 N N . HIS A 1 229 ? 68.327 146.805 67.283 1.00 16.80 229 HIS A N 1
ATOM 1796 C CA . HIS A 1 229 ? 68.998 146.832 68.576 1.00 18.69 229 HIS A CA 1
ATOM 1797 C C . HIS A 1 229 ? 69.272 145.413 69.019 1.00 19.30 229 HIS A C 1
ATOM 1798 O O . HIS A 1 229 ? 68.341 144.627 69.220 1.00 19.00 229 HIS A O 1
ATOM 1805 N N . LEU A 1 230 ? 70.552 145.087 69.164 1.00 19.04 230 LEU A N 1
ATOM 1806 C CA . LEU A 1 230 ? 70.956 143.752 69.582 1.00 20.49 230 LEU A CA 1
ATOM 1807 C C . LEU A 1 230 ? 70.956 143.720 71.100 1.00 22.50 230 LEU A C 1
ATOM 1808 O O . LEU A 1 230 ? 71.562 144.576 71.743 1.00 21.55 230 LEU A O 1
ATOM 1813 N N . GLU A 1 231 ? 70.290 142.720 71.665 1.00 24.66 231 GLU A N 1
ATOM 1814 C CA . GLU A 1 231 ? 70.162 142.598 73.119 1.00 29.84 231 GLU A CA 1
ATOM 1815 C C . GLU A 1 231 ? 70.463 141.185 73.618 1.00 31.20 231 GLU A C 1
ATOM 1816 O O . GLU A 1 231 ? 70.211 140.211 72.915 1.00 29.72 231 GLU A O 1
ATOM 1822 N N . ASN A 1 232 ? 71.007 141.079 74.829 1.00 35.47 232 ASN A N 1
ATOM 1823 C CA . ASN A 1 232 ? 71.301 139.774 75.421 1.00 39.78 232 ASN A CA 1
ATOM 1824 C C . ASN A 1 232 ? 70.011 139.115 75.900 1.00 40.59 232 ASN A C 1
ATOM 1825 O O . ASN A 1 232 ? 69.771 137.934 75.640 1.00 42.98 232 ASN A O 1
ATOM 1830 N N . GLU A 1 246 ? 54.986 147.839 68.297 1.00 37.85 246 GLU A N 1
ATOM 1831 C CA . GLU A 1 246 ? 55.902 148.617 67.471 1.00 35.96 246 GLU A CA 1
ATOM 1832 C C . GLU A 1 246 ? 56.895 149.402 68.324 1.00 31.97 246 GLU A C 1
ATOM 1833 O O . GLU A 1 246 ? 56.583 149.823 69.437 1.00 30.08 246 GLU A O 1
ATOM 1839 N N . GLU A 1 247 ? 58.094 149.592 67.790 1.00 28.25 247 GLU A N 1
ATOM 1840 C CA . GLU A 1 247 ? 59.137 150.338 68.488 1.00 25.58 247 GLU A CA 1
ATOM 1841 C C . GLU A 1 247 ? 59.738 151.369 67.551 1.00 22.27 247 GLU A C 1
ATOM 1842 O O . GLU A 1 247 ? 59.746 151.172 66.343 1.00 19.37 247 GLU A O 1
ATOM 1848 N N . THR A 1 248 ? 60.255 152.457 68.114 1.00 21.55 248 THR A N 1
ATOM 1849 C CA . THR A 1 248 ? 60.953 153.461 67.319 1.00 19.08 248 THR A CA 1
ATOM 1850 C C . THR A 1 248 ? 62.142 153.915 68.146 1.00 18.83 248 THR A C 1
ATOM 1851 O O . THR A 1 248 ? 62.111 153.848 69.374 1.00 18.71 248 THR A O 1
ATOM 1855 N N . LEU A 1 249 ? 63.199 154.342 67.465 1.00 18.34 249 LEU A N 1
ATOM 1856 C CA . LEU A 1 249 ? 64.381 154.872 68.128 1.00 15.74 249 LEU A CA 1
ATOM 1857 C C . LEU A 1 249 ? 64.295 156.366 67.878 1.00 16.88 249 LEU A C 1
ATOM 1858 O O . LEU A 1 249 ? 64.018 156.782 66.750 1.00 16.46 249 LEU A O 1
ATOM 1863 N N . ARG A 1 250 ? 64.508 157.175 68.911 1.00 16.69 250 ARG A N 1
ATOM 1864 C CA . ARG A 1 250 ? 64.470 158.622 68.714 1.00 18.49 250 ARG A CA 1
ATOM 1865 C C . ARG A 1 250 ? 65.879 159.185 68.745 1.00 19.60 250 ARG A C 1
ATOM 1866 O O . ARG A 1 250 ? 66.629 158.930 69.683 1.00 19.15 250 ARG A O 1
ATOM 1874 N N . ILE A 1 251 ? 66.235 159.937 67.707 1.00 19.08 251 ILE A N 1
ATOM 1875 C CA . ILE A 1 251 ? 67.542 160.581 67.618 1.00 20.62 251 ILE A CA 1
ATOM 1876 C C . ILE A 1 251 ? 67.172 162.043 67.369 1.00 20.33 251 ILE A C 1
ATOM 1877 O O . ILE A 1 251 ? 66.487 162.347 66.390 1.00 19.29 251 ILE A O 1
ATOM 1882 N N . LEU A 1 252 ? 67.609 162.929 68.259 1.00 19.10 252 LEU A N 1
ATOM 1883 C CA . LEU A 1 252 ? 67.267 164.349 68.169 1.00 22.38 252 LEU A CA 1
ATOM 1884 C C . LEU A 1 252 ? 65.743 164.460 68.100 1.00 22.72 252 LEU A C 1
ATOM 1885 O O . LEU A 1 252 ? 65.048 164.048 69.033 1.00 24.70 252 LEU A O 1
ATOM 1890 N N . ASP A 1 253 ? 65.211 164.998 67.007 1.00 23.63 253 ASP A N 1
ATOM 1891 C CA . ASP A 1 253 ? 63.760 165.109 66.887 1.00 25.32 253 ASP A CA 1
ATOM 1892 C C . ASP A 1 253 ? 63.176 164.201 65.823 1.00 24.15 253 ASP A C 1
ATOM 1893 O O . ASP A 1 253 ? 62.085 164.449 65.323 1.00 23.87 253 ASP A O 1
ATOM 1898 N N . THR A 1 254 ? 63.897 163.132 65.496 1.00 22.74 254 THR A N 1
ATOM 1899 C CA . THR A 1 254 ? 63.434 162.196 64.480 1.00 23.24 254 THR A CA 1
ATOM 1900 C C . THR A 1 254 ? 63.294 160.785 65.0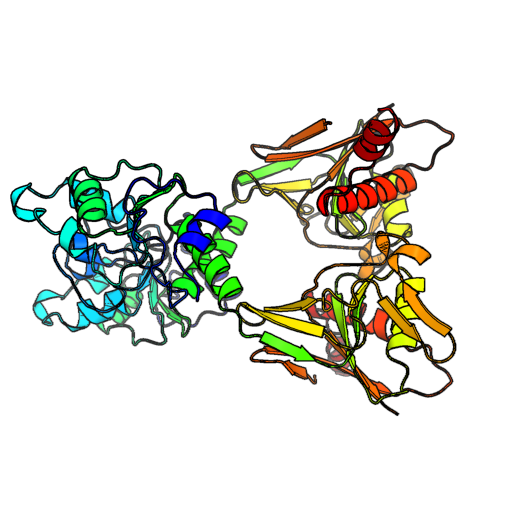41 1.00 21.61 254 THR A C 1
ATOM 1901 O O . THR A 1 254 ? 64.109 160.351 65.845 1.00 21.41 254 THR A O 1
ATOM 1905 N N . GLU A 1 255 ? 62.247 160.080 64.625 1.00 19.90 255 GLU A N 1
ATOM 1906 C CA . GLU A 1 255 ? 62.024 158.703 65.062 1.00 20.66 255 GLU A CA 1
ATOM 1907 C C . GLU A 1 255 ? 62.144 157.781 63.857 1.00 20.83 255 GLU A C 1
ATOM 1908 O O . GLU A 1 255 ? 61.674 158.117 62.771 1.00 20.09 255 GLU A O 1
ATOM 1914 N N . ILE A 1 256 ? 62.772 156.624 64.044 1.00 18.77 256 ILE A N 1
ATOM 1915 C CA . ILE A 1 256 ? 62.875 155.651 62.964 1.00 19.16 256 ILE A CA 1
ATOM 1916 C C . ILE A 1 256 ? 62.435 154.313 63.529 1.00 18.23 256 ILE A C 1
ATOM 1917 O O . ILE A 1 256 ? 62.551 154.070 64.729 1.00 15.92 256 ILE A O 1
ATOM 1922 N N . THR A 1 257 ? 61.902 153.467 62.659 1.00 19.10 257 THR A N 1
ATOM 1923 C CA . THR A 1 257 ? 61.445 152.147 63.049 1.00 19.27 257 THR A CA 1
ATOM 1924 C C . THR A 1 257 ? 62.568 151.420 63.776 1.00 19.10 257 THR A C 1
ATOM 1925 O O . THR A 1 257 ? 63.731 151.512 63.379 1.00 18.68 257 THR A O 1
ATOM 1929 N N . LYS A 1 258 ? 62.214 150.712 64.845 1.00 18.22 258 LYS A N 1
ATOM 1930 C CA . LYS A 1 258 ? 63.182 149.954 65.625 1.00 19.18 258 LYS A CA 1
ATOM 1931 C C . LYS A 1 258 ? 62.707 148.522 65.851 1.00 20.79 258 LYS A C 1
ATOM 1932 O O . LYS A 1 258 ? 61.514 148.267 65.994 1.00 21.18 258 LYS A O 1
ATOM 1938 N N . LYS A 1 259 ? 63.661 147.597 65.867 1.00 21.72 259 LYS A N 1
ATOM 1939 C CA . LYS A 1 259 ? 63.394 146.185 66.116 1.00 21.90 259 LYS A CA 1
ATOM 1940 C C . LYS A 1 259 ? 64.477 145.723 67.078 1.00 21.72 259 LYS A C 1
ATOM 1941 O O . LYS A 1 259 ? 65.665 145.894 66.805 1.00 22.06 259 LYS A O 1
ATOM 1947 N N . THR A 1 260 ? 64.072 145.143 68.201 1.00 20.81 260 THR A N 1
ATOM 1948 C CA . THR A 1 260 ? 65.025 144.650 69.185 1.00 21.87 260 THR A CA 1
ATOM 1949 C C . THR A 1 260 ? 65.190 143.158 68.941 1.00 23.40 260 THR A C 1
ATOM 1950 O O . THR A 1 260 ? 64.231 142.387 69.035 1.00 23.33 260 THR A O 1
ATOM 1954 N N . ILE A 1 261 ? 66.409 142.760 68.600 1.00 22.51 261 ILE A N 1
ATOM 1955 C CA . ILE A 1 261 ? 66.698 141.365 68.303 1.00 23.53 261 ILE A CA 1
ATOM 1956 C C . ILE A 1 261 ? 67.530 140.713 69.398 1.00 25.90 261 ILE A C 1
ATOM 1957 O O . ILE A 1 261 ? 68.658 141.127 69.667 1.00 22.19 261 ILE A O 1
ATOM 1962 N N . PRO A 1 262 ? 66.974 139.684 70.054 1.00 28.86 262 PRO A N 1
ATOM 1963 C CA . PRO A 1 262 ? 67.698 138.990 71.121 1.00 29.11 262 PRO A CA 1
ATOM 1964 C C . PRO A 1 262 ? 68.891 138.240 70.552 1.00 30.03 262 PRO A C 1
ATOM 1965 O O . PRO A 1 262 ? 68.797 137.616 69.492 1.00 29.14 262 PRO A O 1
ATOM 1969 N N . VAL A 1 263 ? 70.013 138.310 71.259 1.00 30.32 263 VAL A N 1
ATOM 1970 C CA . VAL A 1 263 ? 71.216 137.625 70.831 1.00 29.81 263 VAL A CA 1
ATOM 1971 C C . VAL A 1 263 ? 71.476 136.415 71.733 1.00 30.44 263 VAL A C 1
ATOM 1972 O O . VAL A 1 263 ? 71.572 136.535 72.958 1.00 31.38 263 VAL A O 1
ATOM 1976 N N . ARG A 1 264 ? 71.574 135.251 71.108 1.00 31.00 264 ARG A N 1
ATOM 1977 C CA . ARG A 1 264 ? 71.826 134.000 71.815 1.00 33.01 264 ARG A CA 1
ATOM 1978 C C . ARG A 1 264 ? 72.322 132.993 70.790 1.00 30.10 264 ARG A C 1
ATOM 1979 O O . ARG A 1 264 ? 72.252 133.241 69.586 1.00 30.51 264 ARG A O 1
ATOM 1987 N N . PRO A 1 265 ? 72.847 131.848 71.247 1.00 28.24 265 PRO A N 1
ATOM 1988 C CA . PRO A 1 265 ? 73.317 130.881 70.255 1.00 28.23 265 PRO A CA 1
ATOM 1989 C C . PRO A 1 265 ? 72.083 130.358 69.511 1.00 29.03 265 PRO A C 1
ATOM 1990 O O . PRO A 1 265 ? 70.952 130.679 69.883 1.00 30.22 265 PRO A O 1
ATOM 1994 N N . GLY A 1 266 ? 72.293 129.561 68.471 1.00 29.45 266 GLY A N 1
ATOM 1995 C CA . GLY A 1 266 ? 71.170 129.011 67.725 1.00 30.32 266 GLY A CA 1
ATOM 1996 C C . GLY A 1 266 ? 70.582 129.930 66.670 1.00 32.26 266 GLY A C 1
ATOM 1997 O O . GLY A 1 266 ? 69.511 129.650 66.131 1.00 33.70 266 GLY A O 1
ATOM 1998 N N . ARG A 1 267 ? 71.275 131.023 66.360 1.00 32.24 267 ARG A N 1
ATOM 1999 C CA . ARG A 1 267 ? 70.772 131.957 65.362 1.00 30.90 267 ARG A CA 1
ATOM 2000 C C . ARG A 1 267 ? 71.863 132.749 64.650 1.00 31.20 267 ARG A C 1
ATOM 2001 O O . ARG A 1 267 ? 72.962 132.958 65.173 1.00 30.39 267 ARG A O 1
ATOM 2009 N N . ASN A 1 268 ? 71.542 133.190 63.443 1.00 28.34 268 ASN A N 1
ATOM 2010 C CA . ASN A 1 268 ? 72.460 133.988 62.649 1.00 27.51 268 ASN A CA 1
ATOM 2011 C C . ASN A 1 268 ? 71.845 135.385 62.627 1.00 23.83 268 ASN A C 1
ATOM 2012 O O . ASN A 1 268 ? 70.881 135.627 61.905 1.00 22.12 268 ASN A O 1
ATOM 2017 N N . VAL A 1 269 ? 72.396 136.298 63.424 1.00 22.74 269 VAL A N 1
ATOM 2018 C CA . VAL A 1 269 ? 71.873 137.661 63.506 1.00 21.24 269 VAL A CA 1
ATOM 2019 C C . VAL A 1 269 ? 71.848 138.406 62.170 1.00 20.31 269 VAL A C 1
ATOM 2020 O O . VAL A 1 269 ? 70.920 139.167 61.893 1.00 18.13 269 VAL A O 1
ATOM 2024 N N . ALA A 1 270 ? 72.868 138.195 61.343 1.00 18.48 270 ALA A N 1
ATOM 2025 C CA . ALA A 1 270 ? 72.930 138.866 60.049 1.00 18.92 270 ALA A CA 1
ATOM 2026 C C . ALA A 1 270 ? 71.703 138.515 59.198 1.00 19.48 270 ALA A C 1
ATOM 2027 O O . ALA A 1 270 ? 71.122 139.376 58.524 1.00 17.40 270 ALA A O 1
ATOM 2029 N N . VAL A 1 271 ? 71.296 137.251 59.239 1.00 20.03 271 VAL A N 1
ATOM 2030 C CA . VAL A 1 271 ? 70.134 136.804 58.476 1.00 20.27 271 VAL A CA 1
ATOM 2031 C C . VAL A 1 271 ? 68.874 137.516 58.952 1.00 19.17 271 VAL A C 1
ATOM 2032 O O . VAL A 1 271 ? 68.059 137.957 58.146 1.00 22.31 271 VAL A O 1
ATOM 2036 N N . ILE A 1 272 ? 68.717 137.610 60.267 1.00 19.43 272 ILE A N 1
ATOM 2037 C CA . ILE A 1 272 ? 67.551 138.268 60.852 1.00 18.33 272 ILE A CA 1
ATOM 2038 C C . ILE A 1 272 ? 67.507 139.738 60.432 1.00 18.30 272 ILE A C 1
ATOM 2039 O O . ILE A 1 272 ? 66.438 140.277 60.134 1.00 17.87 272 ILE A O 1
ATOM 2044 N N . ILE A 1 273 ? 68.670 140.386 60.405 1.00 17.33 273 ILE A N 1
ATOM 2045 C CA . ILE A 1 273 ? 68.739 141.787 59.987 1.00 16.04 273 ILE A CA 1
ATOM 2046 C C . ILE A 1 273 ? 68.325 141.905 58.522 1.00 16.73 273 ILE A C 1
ATOM 2047 O O . ILE A 1 273 ? 67.611 142.835 58.143 1.00 16.96 273 ILE A O 1
ATOM 2052 N N . GLU A 1 274 ? 68.781 140.975 57.687 1.00 17.52 274 GLU A N 1
ATOM 2053 C CA . GLU A 1 274 ? 68.399 141.004 56.278 1.00 17.90 274 GLU A CA 1
ATOM 2054 C C . GLU A 1 274 ? 66.886 140.887 56.167 1.00 18.71 274 GLU A C 1
ATOM 2055 O O . GLU A 1 274 ? 66.247 141.636 55.431 1.00 19.85 274 GLU A O 1
ATOM 2061 N N . VAL A 1 275 ? 66.311 139.945 56.903 1.00 19.12 275 VAL A N 1
ATOM 2062 C CA . VAL A 1 275 ? 64.870 139.746 56.839 1.00 20.96 275 VAL A CA 1
ATOM 2063 C C . VAL A 1 275 ? 64.125 140.959 57.385 1.00 20.38 275 VAL A C 1
ATOM 2064 O O . VAL A 1 275 ? 63.090 141.349 56.843 1.00 20.89 275 VAL A O 1
ATOM 2068 N N . ALA A 1 276 ? 64.661 141.569 58.441 1.00 19.20 276 ALA A N 1
ATOM 2069 C CA . ALA A 1 276 ? 64.031 142.757 59.009 1.00 19.44 276 ALA A CA 1
ATOM 2070 C C . ALA A 1 276 ? 64.048 143.875 57.959 1.00 20.85 276 ALA A C 1
ATOM 2071 O O . ALA A 1 276 ? 63.075 144.612 57.807 1.00 21.10 276 ALA A O 1
ATOM 2073 N N . ALA A 1 277 ? 65.151 143.996 57.228 1.00 20.68 277 ALA A N 1
ATOM 2074 C CA . ALA A 1 277 ? 65.254 145.020 56.194 1.00 22.77 277 ALA A CA 1
ATOM 2075 C C . ALA A 1 277 ? 64.260 144.724 55.061 1.00 22.85 277 ALA A C 1
ATOM 2076 O O . ALA A 1 277 ? 63.632 145.637 54.520 1.00 22.98 277 ALA A O 1
ATOM 2078 N N . MET A 1 278 ? 64.118 143.447 54.712 1.00 24.20 278 MET A N 1
ATOM 2079 C CA . MET A 1 278 ? 63.184 143.045 53.662 1.00 26.71 278 MET A CA 1
ATOM 2080 C C . MET A 1 278 ? 61.768 143.323 54.158 1.00 27.78 278 MET A C 1
ATOM 2081 O O . MET A 1 278 ? 60.950 143.914 53.445 1.00 27.13 278 MET A O 1
ATOM 2086 N N . ASN A 1 279 ? 61.491 142.890 55.386 1.00 27.02 279 ASN A N 1
ATOM 2087 C CA . ASN A 1 279 ? 60.181 143.077 55.999 1.00 30.32 279 ASN A CA 1
ATOM 2088 C C . ASN A 1 279 ? 59.881 144.577 56.088 1.00 30.47 279 ASN A C 1
ATOM 2089 O O . ASN A 1 279 ? 58.730 144.995 55.938 1.00 32.06 279 ASN A O 1
ATOM 2094 N N . TYR A 1 280 ? 60.917 145.387 56.303 1.00 29.99 280 TYR A N 1
ATOM 2095 C CA . TYR A 1 280 ? 60.756 146.839 56.385 1.00 29.58 280 TYR A CA 1
ATOM 2096 C C . TYR A 1 280 ? 60.273 147.384 55.046 1.00 31.34 280 TYR A C 1
ATOM 2097 O O . TYR A 1 280 ? 59.379 148.240 54.989 1.00 30.72 280 TYR A O 1
ATOM 2106 N N . ARG A 1 281 ? 60.885 146.901 53.969 1.00 31.80 281 ARG A N 1
ATOM 2107 C CA . ARG A 1 281 ? 60.500 147.330 52.632 1.00 34.99 281 ARG A CA 1
ATOM 2108 C C . ARG A 1 281 ? 59.040 146.948 52.370 1.00 36.58 281 ARG A C 1
ATOM 2109 O O . ARG A 1 281 ? 58.285 147.726 51.789 1.00 37.41 281 ARG A O 1
ATOM 2117 N N . LEU A 1 282 ? 58.643 145.752 52.802 1.00 38.76 282 LEU A N 1
ATOM 2118 C CA . LEU A 1 282 ? 57.261 145.301 52.625 1.00 39.71 282 LEU A CA 1
ATOM 2119 C C . LEU A 1 282 ? 56.298 146.210 53.385 1.00 40.24 282 LEU A C 1
ATOM 2120 O O . LEU A 1 282 ? 55.247 146.594 52.864 1.00 40.31 282 LEU A O 1
ATOM 2125 N N . ASN A 1 283 ? 56.656 146.535 54.624 1.00 40.62 283 ASN A N 1
ATOM 2126 C CA . ASN A 1 283 ? 55.832 147.401 55.465 1.00 42.81 283 ASN A CA 1
ATOM 2127 C C . ASN A 1 283 ? 55.698 148.781 54.835 1.00 44.35 283 ASN A C 1
ATOM 2128 O O . ASN A 1 283 ? 54.730 149.497 55.096 1.00 44.98 283 ASN A O 1
ATOM 2133 N N . ILE A 1 284 ? 56.671 149.147 54.004 1.00 45.81 284 ILE A N 1
ATOM 2134 C CA . ILE A 1 284 ? 56.660 150.441 53.330 1.00 47.98 284 ILE A CA 1
ATOM 2135 C C . ILE A 1 284 ? 55.685 150.432 52.162 1.00 49.46 284 ILE A C 1
ATOM 2136 O O . ILE A 1 284 ? 55.029 151.438 51.882 1.00 50.35 284 ILE A O 1
ATOM 2141 N N . MET A 1 285 ? 55.598 149.298 51.476 1.00 51.15 285 MET A N 1
ATOM 2142 C CA . MET A 1 285 ? 54.685 149.158 50.348 1.00 51.35 285 MET A CA 1
ATOM 2143 C C . MET A 1 285 ? 53.266 149.015 50.883 1.00 50.93 285 MET A C 1
ATOM 2144 O O . MET A 1 285 ? 52.316 148.884 50.114 1.00 51.04 285 MET A O 1
ATOM 2149 N N . GLY A 1 286 ? 53.135 149.023 52.207 1.00 49.70 286 GLY A N 1
ATOM 2150 C CA . GLY A 1 286 ? 51.829 148.896 52.831 1.00 48.88 286 GLY A CA 1
ATOM 2151 C C . GLY A 1 286 ? 51.438 147.471 53.188 1.00 48.41 286 GLY A C 1
ATOM 2152 O O . GLY A 1 286 ? 50.297 147.210 53.572 1.00 47.43 286 GLY A O 1
ATOM 2153 N N . ILE A 1 287 ? 52.384 146.544 53.060 1.00 47.22 287 ILE A N 1
ATOM 2154 C CA . ILE A 1 287 ? 52.135 145.138 53.371 1.00 46.04 287 ILE A CA 1
ATOM 2155 C C . ILE A 1 287 ? 52.632 144.814 54.774 1.00 45.50 287 ILE A C 1
ATOM 2156 O O . ILE A 1 287 ? 53.832 144.864 55.040 1.00 44.24 287 ILE A O 1
ATOM 2161 N N . ASN A 1 288 ? 51.712 144.483 55.673 1.00 45.22 288 ASN A N 1
ATOM 2162 C CA . ASN A 1 288 ? 52.090 144.156 57.040 1.00 45.80 288 ASN A CA 1
ATOM 2163 C C . ASN A 1 288 ? 51.532 142.792 57.432 1.00 45.47 288 ASN A C 1
ATOM 2164 O O . ASN A 1 288 ? 50.327 142.634 57.634 1.00 45.32 288 ASN A O 1
ATOM 2169 N N . THR A 1 289 ? 52.423 141.810 57.541 1.00 43.31 289 THR A N 1
ATOM 2170 C CA . THR A 1 289 ? 52.046 140.444 57.886 1.00 42.22 289 THR A CA 1
ATOM 2171 C C . THR A 1 289 ? 51.433 140.315 59.276 1.00 43.18 289 THR A C 1
ATOM 2172 O O . THR A 1 289 ? 50.591 139.447 59.510 1.00 42.06 289 THR A O 1
ATOM 2176 N N . ALA A 1 290 ? 51.856 141.176 60.196 1.00 45.22 290 ALA A N 1
ATOM 2177 C CA . ALA A 1 290 ? 51.330 141.150 61.555 1.00 47.61 290 ALA A CA 1
ATOM 2178 C C . ALA A 1 290 ? 49.823 141.387 61.517 1.00 49.53 290 ALA A C 1
ATOM 2179 O O . ALA A 1 290 ? 49.083 140.891 62.368 1.00 50.00 290 ALA A O 1
ATOM 2181 N N . GLU A 1 291 ? 49.375 142.148 60.522 1.00 51.71 291 GLU A N 1
ATOM 2182 C CA . GLU A 1 291 ? 47.955 142.440 60.367 1.00 53.73 291 GLU A CA 1
ATOM 2183 C C . GLU A 1 291 ? 47.274 141.301 59.622 1.00 54.71 291 GLU A C 1
ATOM 2184 O O . GLU A 1 291 ? 46.126 140.964 59.909 1.00 54.91 291 GLU A O 1
ATOM 2190 N N . GLU A 1 292 ? 47.982 140.713 58.662 1.00 55.36 292 GLU A N 1
ATOM 2191 C CA . GLU A 1 292 ? 47.429 139.599 57.902 1.00 56.20 292 GLU A CA 1
ATOM 2192 C C . GLU A 1 292 ? 47.011 138.502 58.875 1.00 57.02 292 GLU A C 1
ATOM 2193 O O . GLU A 1 292 ? 45.940 137.908 58.739 1.00 57.28 292 GLU A O 1
ATOM 2199 N N . PHE A 1 293 ? 47.859 138.243 59.863 1.00 57.62 293 PHE A N 1
ATOM 2200 C CA . PHE A 1 293 ? 47.570 137.220 60.858 1.00 58.46 293 PHE A CA 1
ATOM 2201 C C . PHE A 1 293 ? 46.367 137.631 61.699 1.00 59.21 293 PHE A C 1
ATOM 2202 O O . PHE A 1 293 ? 45.519 136.802 62.041 1.00 58.62 293 PHE A O 1
ATOM 2210 N N . ASN A 1 294 ? 46.301 138.917 62.028 1.00 59.86 294 ASN A N 1
ATOM 2211 C CA . ASN A 1 294 ? 45.199 139.442 62.820 1.00 61.11 294 ASN A CA 1
ATOM 2212 C C . ASN A 1 294 ? 43.898 139.311 62.028 1.00 61.80 294 ASN A C 1
ATOM 2213 O O . ASN A 1 294 ? 42.829 139.095 62.604 1.00 62.10 294 ASN A O 1
ATOM 2218 N N . ASP A 1 295 ? 43.993 139.442 60.707 1.00 62.00 295 ASP A N 1
ATOM 2219 C CA . ASP A 1 295 ? 42.822 139.322 59.840 1.00 62.87 295 ASP A CA 1
ATOM 2220 C C . ASP A 1 295 ? 42.323 137.880 59.866 1.00 63.26 295 ASP A C 1
ATOM 2221 O O . ASP A 1 295 ? 41.130 137.625 60.029 1.00 63.26 295 ASP A O 1
ATOM 2226 N N . ARG A 1 296 ? 43.255 136.944 59.705 1.00 63.21 296 ARG A N 1
ATOM 2227 C CA . ARG A 1 296 ? 42.939 135.520 59.702 1.00 63.32 296 ARG A CA 1
ATOM 2228 C C . ARG A 1 296 ? 42.212 135.087 60.973 1.00 64.12 296 ARG A C 1
ATOM 2229 O O . ARG A 1 296 ? 41.272 134.292 60.922 1.00 63.29 296 ARG A O 1
ATOM 2237 N N . LEU A 1 297 ? 42.656 135.614 62.110 1.00 65.58 297 LEU A N 1
ATOM 2238 C CA . LEU A 1 297 ? 42.064 135.284 63.401 1.00 66.96 297 LEU A CA 1
ATOM 2239 C C . LEU A 1 297 ? 40.552 135.503 63.433 1.00 67.86 297 LEU A C 1
ATOM 2240 O O . LEU A 1 297 ? 39.804 134.641 63.897 1.00 68.21 297 LEU A O 1
ATOM 2245 N N . ASN A 1 298 ? 40.108 136.655 62.941 1.00 68.64 298 ASN A N 1
ATOM 2246 C CA . ASN A 1 298 ? 38.685 136.980 62.927 1.00 69.63 298 ASN A CA 1
ATOM 2247 C C . ASN A 1 298 ? 37.882 135.928 62.170 1.00 70.01 298 ASN A C 1
ATOM 2248 O O . ASN A 1 298 ? 37.278 135.037 62.774 1.00 70.41 298 ASN A O 1
ATOM 2253 N N . MET B 1 1 ? 43.664 168.986 34.075 1.00 44.04 1 MET B N 1
ATOM 2254 C CA . MET B 1 1 ? 44.892 169.781 34.376 1.00 41.44 1 MET B CA 1
ATOM 2255 C C . MET B 1 1 ? 45.178 169.807 35.874 1.00 39.74 1 MET B C 1
ATOM 2256 O O . MET B 1 1 ? 44.357 169.368 36.681 1.00 39.13 1 MET B O 1
ATOM 2261 N N . LEU B 1 2 ? 46.351 170.319 36.236 1.00 36.65 2 LEU B N 1
ATOM 2262 C CA . LEU B 1 2 ? 46.752 170.418 37.638 1.00 33.80 2 LEU B CA 1
ATOM 2263 C C . LEU B 1 2 ? 46.039 171.611 38.270 1.00 31.15 2 LEU B C 1
ATOM 2264 O O . LEU B 1 2 ? 46.101 172.724 37.750 1.00 30.47 2 LEU B O 1
ATOM 2269 N N . THR B 1 3 ? 45.350 171.371 39.381 1.00 30.04 3 THR B N 1
ATOM 2270 C CA . THR B 1 3 ? 44.621 172.428 40.078 1.00 29.89 3 THR B CA 1
ATOM 2271 C C . THR B 1 3 ? 45.053 172.497 41.539 1.00 29.53 3 THR B C 1
ATOM 2272 O O . THR B 1 3 ? 45.697 171.585 42.050 1.00 29.90 3 THR B O 1
ATOM 2276 N N . THR B 1 4 ? 44.681 173.575 42.215 1.00 29.86 4 THR B N 1
ATOM 2277 C CA . THR B 1 4 ? 45.061 173.755 43.613 1.00 29.17 4 THR B CA 1
ATOM 2278 C C . THR B 1 4 ? 44.555 172.607 44.489 1.00 30.89 4 THR B C 1
ATOM 2279 O O . THR B 1 4 ? 45.169 172.270 45.503 1.00 28.88 4 THR B O 1
ATOM 2283 N N . LYS B 1 5 ? 43.440 172.000 44.092 1.00 31.27 5 LYS B N 1
ATOM 2284 C CA . LYS B 1 5 ? 42.885 170.888 44.853 1.00 32.53 5 LYS B CA 1
ATOM 2285 C C . LYS B 1 5 ? 43.915 169.773 44.995 1.00 32.81 5 LYS B C 1
ATOM 2286 O O . LYS B 1 5 ? 44.027 169.152 46.049 1.00 33.42 5 LYS B O 1
ATOM 2292 N N . SER B 1 6 ? 44.664 169.514 43.928 1.00 32.73 6 SER B N 1
ATOM 2293 C CA . SER B 1 6 ? 45.684 168.474 43.957 1.00 34.06 6 SER B CA 1
ATOM 2294 C C . SER B 1 6 ? 46.789 168.848 44.940 1.00 34.18 6 SER B C 1
ATOM 2295 O O . SER B 1 6 ? 47.321 167.996 45.657 1.00 32.44 6 SER B O 1
ATOM 2298 N N . LEU B 1 7 ? 47.129 170.133 44.969 1.00 34.77 7 LEU B N 1
ATOM 2299 C CA . LEU B 1 7 ? 48.168 170.638 45.863 1.00 34.07 7 LEU B CA 1
ATOM 2300 C C . LEU B 1 7 ? 47.756 170.426 47.319 1.00 34.31 7 LEU B C 1
ATOM 2301 O O . LEU B 1 7 ? 48.509 169.873 48.120 1.00 33.46 7 LEU B O 1
ATOM 2306 N N . VAL B 1 8 ? 46.551 170.872 47.652 1.00 35.14 8 VAL B N 1
ATOM 2307 C CA . VAL B 1 8 ? 46.041 170.741 49.008 1.00 35.94 8 VAL B CA 1
ATOM 2308 C C . VAL B 1 8 ? 45.965 169.279 49.449 1.00 37.00 8 VAL B C 1
ATOM 2309 O O . VAL B 1 8 ? 46.189 168.969 50.617 1.00 36.83 8 VAL B O 1
ATOM 2313 N N . GLU B 1 9 ? 45.654 168.383 48.516 1.00 39.17 9 GLU B N 1
ATOM 2314 C CA . GLU B 1 9 ? 45.556 166.964 48.844 1.00 41.27 9 GLU B CA 1
ATOM 2315 C C . GLU B 1 9 ? 46.914 166.309 49.096 1.00 41.65 9 GLU B C 1
ATOM 2316 O O . GLU B 1 9 ? 47.078 165.558 50.058 1.00 40.81 9 GLU B O 1
ATOM 2322 N N . ARG B 1 10 ? 47.887 166.597 48.239 1.00 41.63 10 ARG B N 1
ATOM 2323 C CA . ARG B 1 10 ? 49.220 166.014 48.377 1.00 42.50 10 ARG B CA 1
ATOM 2324 C C . ARG B 1 10 ? 49.884 166.362 49.710 1.00 41.84 10 ARG B C 1
ATOM 2325 O O . ARG B 1 10 ? 50.500 165.510 50.346 1.00 42.07 10 ARG B O 1
ATOM 2333 N N . PHE B 1 11 ? 49.752 167.614 50.133 1.00 40.42 11 PHE B N 1
ATOM 2334 C CA . PHE B 1 11 ? 50.371 168.055 51.379 1.00 40.98 11 PHE B CA 1
ATOM 2335 C C . PHE B 1 11 ? 49.387 168.223 52.527 1.00 41.63 11 PHE B C 1
ATOM 2336 O O . PHE B 1 11 ? 49.766 168.681 53.606 1.00 41.66 11 PHE B O 1
ATOM 2344 N N . GLU B 1 12 ? 48.129 167.855 52.299 1.00 42.99 12 GLU B N 1
ATOM 2345 C CA . GLU B 1 12 ? 47.105 167.990 53.329 1.00 43.18 12 GLU B CA 1
ATOM 2346 C C . GLU B 1 12 ? 47.176 169.398 53.914 1.00 42.40 12 GLU B C 1
ATOM 2347 O O . GLU B 1 12 ? 47.255 169.580 55.128 1.00 42.57 12 GLU B O 1
ATOM 2353 N N . LEU B 1 13 ? 47.150 170.391 53.028 1.00 40.65 13 LEU B N 1
ATOM 2354 C CA . LEU B 1 13 ? 47.218 171.794 53.419 1.00 38.57 13 LEU B CA 1
ATOM 2355 C C . LEU B 1 13 ? 45.947 172.272 54.112 1.00 38.34 13 LEU B C 1
ATOM 2356 O O . LEU B 1 13 ? 44.839 171.869 53.754 1.00 38.22 13 LEU B O 1
ATOM 2361 N N . GLU B 1 14 ? 46.120 173.144 55.099 1.00 36.51 14 GLU B N 1
ATOM 2362 C CA . GLU B 1 14 ? 45.005 173.695 55.862 1.00 35.07 14 GLU B CA 1
ATOM 2363 C C . GLU B 1 14 ? 44.316 174.837 55.111 1.00 34.52 14 GLU B C 1
ATOM 2364 O O . GLU B 1 14 ? 44.831 175.951 55.054 1.00 31.83 14 GLU B O 1
ATOM 2370 N N . MET B 1 15 ? 43.154 174.556 54.532 1.00 33.32 15 MET B N 1
ATOM 2371 C CA . MET B 1 15 ? 42.403 175.574 53.805 1.00 34.60 15 MET B CA 1
ATOM 2372 C C . MET B 1 15 ? 41.634 176.461 54.782 1.00 35.78 15 MET B C 1
ATOM 2373 O O . MET B 1 15 ? 40.985 175.972 55.711 1.00 35.88 15 MET B O 1
ATOM 2378 N N . ILE B 1 16 ? 41.713 177.770 54.563 1.00 35.87 16 ILE B N 1
ATOM 2379 C CA . ILE B 1 16 ? 41.055 178.748 55.423 1.00 36.75 16 ILE B CA 1
ATOM 2380 C C . ILE B 1 16 ? 39.886 179.423 54.722 1.00 35.90 16 ILE B C 1
ATOM 2381 O O . ILE B 1 16 ? 38.914 179.822 55.362 1.00 35.26 16 ILE B O 1
ATOM 2386 N N . ALA B 1 17 ? 39.996 179.559 53.406 1.00 33.84 17 ALA B N 1
ATOM 2387 C CA . ALA B 1 17 ? 38.957 180.192 52.607 1.00 33.41 17 ALA B CA 1
ATOM 2388 C C . ALA B 1 17 ? 39.216 179.950 51.123 1.00 31.96 17 ALA B C 1
ATOM 2389 O O . ALA B 1 17 ? 40.246 179.384 50.750 1.00 31.69 17 ALA B O 1
ATOM 2391 N N . GLY B 1 18 ? 38.276 180.376 50.285 1.00 32.28 18 GLY B N 1
ATOM 2392 C CA . GLY B 1 18 ? 38.423 180.218 48.847 1.00 32.52 18 GLY B CA 1
ATOM 2393 C C . GLY B 1 18 ? 38.270 178.811 48.300 1.00 33.07 18 GLY B C 1
ATOM 2394 O O . GLY B 1 18 ? 38.847 178.483 47.258 1.00 32.43 18 GLY B O 1
ATOM 2395 N N . GLU B 1 19 ? 37.497 177.977 48.988 1.00 33.59 19 GLU B N 1
ATOM 2396 C CA . GLU B 1 19 ? 37.275 176.602 48.543 1.00 34.57 19 GLU B CA 1
ATOM 2397 C C . GLU B 1 19 ? 36.746 176.554 47.109 1.00 33.30 19 GLU B C 1
ATOM 2398 O O . GLU B 1 19 ? 37.091 175.655 46.348 1.00 31.60 19 GLU B O 1
ATOM 2404 N N . ALA B 1 20 ? 35.907 177.519 46.744 1.00 32.75 20 ALA B N 1
ATOM 2405 C CA . ALA B 1 20 ? 35.342 177.560 45.398 1.00 32.90 20 ALA B CA 1
ATOM 2406 C C . ALA B 1 20 ? 36.421 177.737 44.333 1.00 33.04 20 ALA B C 1
ATOM 2407 O O . ALA B 1 20 ? 36.184 177.491 43.148 1.00 32.07 20 ALA B O 1
ATOM 2409 N N . GLY B 1 21 ? 37.609 178.159 44.756 1.00 32.20 21 GLY B N 1
ATOM 2410 C CA . GLY B 1 21 ? 38.689 178.365 43.809 1.00 31.80 21 GLY B CA 1
ATOM 2411 C C . GLY B 1 21 ? 39.656 177.203 43.675 1.00 31.41 21 GLY B C 1
ATOM 2412 O O . GLY B 1 21 ? 40.698 177.331 43.023 1.00 30.12 21 GLY B O 1
ATOM 2413 N N . LEU B 1 22 ? 39.323 176.065 44.274 1.00 30.57 22 LEU B N 1
ATOM 2414 C CA . LEU B 1 22 ? 40.208 174.913 44.194 1.00 30.41 22 LEU B CA 1
ATOM 2415 C C . LEU B 1 22 ? 40.312 174.318 42.795 1.00 32.01 22 LEU B C 1
ATOM 2416 O O . LEU B 1 22 ? 41.206 173.514 42.526 1.00 31.54 22 LEU B O 1
ATOM 2421 N N . ASN B 1 23 ? 39.409 174.708 41.900 1.00 31.83 23 ASN B N 1
ATOM 2422 C CA . ASN B 1 23 ? 39.453 174.195 40.535 1.00 32.34 23 ASN B CA 1
ATOM 2423 C C . ASN B 1 23 ? 40.324 175.071 39.637 1.00 31.10 23 ASN B C 1
ATOM 2424 O O . ASN B 1 23 ? 40.368 174.881 38.424 1.00 29.61 23 ASN B O 1
ATOM 2429 N N . LYS B 1 24 ? 41.014 176.034 40.235 1.00 29.92 24 LYS B N 1
ATOM 2430 C CA . LYS B 1 24 ? 41.880 176.908 39.459 1.00 30.30 24 LYS B CA 1
ATOM 2431 C C . LYS B 1 24 ? 43.151 176.154 39.114 1.00 30.47 24 LYS B C 1
ATOM 2432 O O . LYS B 1 24 ? 43.662 175.370 39.917 1.00 29.48 24 LYS B O 1
ATOM 2438 N N . GLN B 1 25 ? 43.652 176.385 37.907 1.00 29.21 25 GLN B N 1
ATOM 2439 C CA . GLN B 1 25 ? 44.838 175.688 37.440 1.00 30.40 25 GLN B CA 1
ATOM 2440 C C . GLN B 1 25 ? 46.161 176.266 37.921 1.00 28.38 25 GLN B C 1
ATOM 2441 O O . GLN B 1 25 ? 46.292 177.472 38.142 1.00 26.44 25 GLN B O 1
ATOM 2447 N N . ILE B 1 26 ? 47.132 175.376 38.091 1.00 27.06 26 ILE B N 1
ATOM 2448 C CA . ILE B 1 26 ? 48.487 175.754 38.465 1.00 26.69 26 ILE B CA 1
ATOM 2449 C C . ILE B 1 26 ? 49.246 175.417 37.182 1.00 27.23 26 ILE B C 1
ATOM 2450 O O . ILE B 1 26 ? 49.571 174.259 36.919 1.00 25.40 26 ILE B O 1
ATOM 2455 N N . LYS B 1 27 ? 49.503 176.439 36.374 1.00 28.12 27 LYS B N 1
ATOM 2456 C CA . LYS B 1 27 ? 50.171 176.258 35.090 1.00 30.40 27 LYS B CA 1
ATOM 2457 C C . LYS B 1 27 ? 51.674 176.002 35.116 1.00 31.83 27 LYS B C 1
ATOM 2458 O O . LYS B 1 27 ? 52.185 175.253 34.284 1.00 32.14 27 LYS B O 1
ATOM 2464 N N . ASN B 1 28 ? 52.387 176.603 36.063 1.00 31.87 28 ASN B N 1
ATOM 2465 C CA . ASN B 1 28 ? 53.834 176.409 36.124 1.00 32.61 28 ASN B CA 1
ATOM 2466 C C . ASN B 1 28 ? 54.383 175.999 37.486 1.00 30.55 28 ASN B C 1
ATOM 2467 O O . ASN B 1 28 ? 53.659 175.934 38.477 1.00 29.35 28 ASN B O 1
ATOM 2472 N N . THR B 1 29 ? 55.683 175.729 37.523 1.00 28.98 29 THR B N 1
ATOM 2473 C CA . THR B 1 29 ? 56.345 175.311 38.750 1.00 26.89 29 THR B CA 1
ATOM 2474 C C . THR B 1 29 ? 56.924 176.485 39.547 1.00 26.13 29 THR B C 1
ATOM 2475 O O . THR B 1 29 ? 57.290 176.337 40.714 1.00 24.83 29 THR B O 1
ATOM 2479 N N . ASP B 1 30 ? 56.985 177.652 38.917 1.00 23.23 30 ASP B N 1
ATOM 2480 C CA . ASP B 1 30 ? 57.510 178.847 39.566 1.00 24.11 30 ASP B CA 1
ATOM 2481 C C . ASP B 1 30 ? 56.631 179.289 40.730 1.00 24.15 30 ASP B C 1
ATOM 2482 O O . ASP B 1 30 ? 55.409 179.157 40.683 1.00 21.26 30 ASP B O 1
ATOM 2487 N N . ILE B 1 31 ? 57.258 179.831 41.769 1.00 21.68 31 ILE B N 1
ATOM 2488 C CA . ILE B 1 31 ? 56.513 180.291 42.933 1.00 22.03 31 ILE B CA 1
ATOM 2489 C C . ILE B 1 31 ? 56.826 181.752 43.197 1.00 22.70 31 ILE B C 1
ATOM 2490 O O . ILE B 1 31 ? 57.958 182.197 43.007 1.00 22.79 31 ILE B O 1
ATOM 2495 N N . SER B 1 32 ? 55.814 182.489 43.641 1.00 21.47 32 SER B N 1
ATOM 2496 C CA . SER B 1 32 ? 55.944 183.915 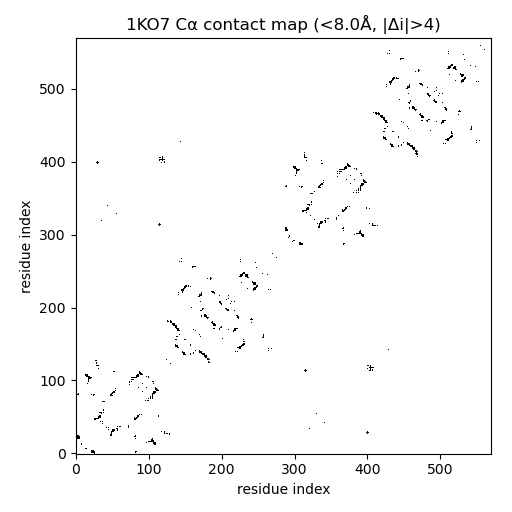43.898 1.00 22.90 32 SER B CA 1
ATOM 2497 C C . SER B 1 32 ? 55.844 184.344 45.359 1.00 22.62 32 SER B C 1
ATOM 2498 O O . SER B 1 32 ? 55.066 183.784 46.129 1.00 22.58 32 SER B O 1
ATOM 2501 N N . ARG B 1 33 ? 56.652 185.341 45.716 1.00 21.67 33 ARG B N 1
ATOM 2502 C CA . ARG B 1 33 ? 56.651 185.952 47.045 1.00 20.39 33 ARG B CA 1
ATOM 2503 C C . ARG B 1 33 ? 56.363 187.410 46.702 1.00 20.82 33 ARG B C 1
ATOM 2504 O O . ARG B 1 33 ? 57.268 188.168 46.347 1.00 21.78 33 ARG B O 1
ATOM 2512 N N . PRO B 1 34 ? 55.088 187.817 46.802 1.00 21.19 34 PRO B N 1
ATOM 2513 C CA . PRO B 1 34 ? 54.638 189.177 46.486 1.00 19.83 34 PRO B CA 1
ATOM 2514 C C . PRO B 1 34 ? 54.965 190.284 47.481 1.00 20.29 34 PRO B C 1
ATOM 2515 O O . PRO B 1 34 ? 54.071 190.854 48.097 1.00 20.82 34 PRO B O 1
ATOM 2519 N N . GLY B 1 35 ? 56.248 190.607 47.613 1.00 18.15 35 GLY B N 1
ATOM 2520 C CA . GLY B 1 35 ? 56.642 191.660 48.531 1.00 17.86 35 GLY B CA 1
ATOM 2521 C C . GLY B 1 35 ? 56.295 193.025 47.965 1.00 19.78 35 GLY B C 1
ATOM 2522 O O . GLY B 1 35 ? 55.676 193.857 48.641 1.00 20.41 35 GLY B O 1
ATOM 2523 N N . LEU B 1 36 ? 56.691 193.255 46.716 1.00 20.20 36 LEU B N 1
ATOM 2524 C CA . LEU B 1 36 ? 56.412 194.520 46.039 1.00 21.45 36 LEU B CA 1
ATOM 2525 C C . LEU B 1 36 ? 54.913 194.821 46.055 1.00 23.47 36 LEU B C 1
ATOM 2526 O O . LEU B 1 36 ? 54.508 195.984 46.166 1.00 21.74 36 LEU B O 1
ATOM 2531 N N . GLU B 1 37 ? 54.094 193.774 45.949 1.00 22.66 37 GLU B N 1
ATOM 2532 C CA . GLU B 1 37 ? 52.643 193.934 45.985 1.00 23.68 37 GLU B CA 1
ATOM 2533 C C . GLU B 1 37 ? 52.206 194.533 47.323 1.00 24.58 37 GLU B C 1
ATOM 2534 O O . GLU B 1 37 ? 51.253 195.313 47.379 1.00 24.99 37 GLU B O 1
ATOM 2540 N N . MET B 1 38 ? 52.895 194.160 48.401 1.00 24.63 38 MET B N 1
ATOM 2541 C CA . MET B 1 38 ? 52.565 194.686 49.721 1.00 24.50 38 MET B CA 1
ATOM 2542 C C . MET B 1 38 ? 52.787 196.197 49.723 1.00 25.75 38 MET B C 1
ATOM 2543 O O . MET B 1 38 ? 52.148 196.928 50.484 1.00 25.93 38 MET B O 1
ATOM 2548 N N . ALA B 1 39 ? 53.689 196.659 48.861 1.00 24.76 39 ALA B N 1
ATOM 2549 C CA . ALA B 1 39 ? 53.993 198.084 48.750 1.00 26.01 39 ALA B CA 1
ATOM 2550 C C . ALA B 1 39 ? 53.106 198.759 47.703 1.00 26.56 39 ALA B C 1
ATOM 2551 O O . ALA B 1 39 ? 53.300 199.927 47.375 1.00 26.64 39 ALA B O 1
ATOM 2553 N N . GLY B 1 40 ? 52.143 198.014 47.166 1.00 27.95 40 GLY B N 1
ATOM 2554 C CA . GLY B 1 40 ? 51.229 198.588 46.193 1.00 27.68 40 GLY B CA 1
ATOM 2555 C C . GLY B 1 40 ? 51.575 198.431 44.727 1.00 29.64 40 GLY B C 1
ATOM 2556 O O . GLY B 1 40 ? 50.872 198.976 43.874 1.00 27.44 40 GLY B O 1
ATOM 2557 N N . TYR B 1 41 ? 52.640 197.694 44.417 1.00 27.06 41 TYR B N 1
ATOM 2558 C CA . TYR B 1 41 ? 53.026 197.505 43.025 1.00 28.07 41 TYR B CA 1
ATOM 2559 C C . TYR B 1 41 ? 52.530 196.169 42.496 1.00 28.44 41 TYR B C 1
ATOM 2560 O O . TYR B 1 41 ? 53.018 195.113 42.904 1.00 26.64 41 TYR B O 1
ATOM 2569 N N . PHE B 1 42 ? 51.562 196.216 41.584 1.00 28.60 42 PHE B N 1
ATOM 2570 C CA . PHE B 1 42 ? 51.007 194.996 41.007 1.00 30.35 42 PHE B CA 1
ATOM 2571 C C . PHE B 1 42 ? 51.317 194.868 39.520 1.00 31.79 42 PHE B C 1
ATOM 2572 O O . PHE B 1 42 ? 51.559 195.860 38.832 1.00 32.72 42 PHE B O 1
ATOM 2580 N N . SER B 1 43 ? 51.315 193.633 39.030 1.00 33.01 43 SER B N 1
ATOM 2581 C CA . SER B 1 43 ? 51.605 193.361 37.627 1.00 34.08 43 SER B CA 1
ATOM 2582 C C . SER B 1 43 ? 51.090 191.976 37.256 1.00 33.59 43 SER B C 1
ATOM 2583 O O . SER B 1 43 ? 50.825 191.147 38.132 1.00 32.82 43 SER B O 1
ATOM 2586 N N . HIS B 1 44 ? 50.958 191.734 35.955 1.00 32.76 44 HIS B N 1
ATOM 2587 C CA . HIS B 1 44 ? 50.477 190.455 35.441 1.00 32.73 44 HIS B CA 1
ATOM 2588 C C . HIS B 1 44 ? 51.482 189.339 35.689 1.00 32.68 44 HIS B C 1
ATOM 2589 O O . HIS B 1 44 ? 51.110 188.216 36.030 1.00 31.36 44 HIS B O 1
ATOM 2596 N N . TYR B 1 45 ? 52.759 189.654 35.513 1.00 30.68 45 TYR B N 1
ATOM 2597 C CA . TYR B 1 45 ? 53.809 188.667 35.705 1.00 31.35 45 TYR B CA 1
ATOM 2598 C C . TYR B 1 45 ? 53.700 187.955 37.053 1.00 30.69 45 TYR B C 1
ATOM 2599 O O . TYR B 1 45 ? 53.582 188.595 38.095 1.00 32.76 45 TYR B O 1
ATOM 2608 N N . ALA B 1 46 ? 53.732 186.627 37.019 1.00 30.48 46 ALA B N 1
ATOM 2609 C CA . ALA B 1 46 ? 53.671 185.815 38.229 1.00 30.57 46 ALA B CA 1
ATOM 2610 C C . ALA B 1 46 ? 52.338 185.824 38.978 1.00 30.68 46 ALA B C 1
ATOM 2611 O O . ALA B 1 46 ? 52.237 185.239 40.054 1.00 30.27 46 ALA B O 1
ATOM 2613 N N . SER B 1 47 ? 51.315 186.472 38.429 1.00 30.77 47 SER B N 1
ATOM 2614 C CA . SER B 1 47 ? 50.028 186.500 39.119 1.00 31.25 47 SER B CA 1
ATOM 2615 C C . SER B 1 47 ? 49.361 185.123 39.087 1.00 29.96 47 SER B C 1
ATOM 2616 O O . SER B 1 47 ? 48.558 184.792 39.963 1.00 29.48 47 SER B O 1
ATOM 2619 N N . ASP B 1 48 ? 49.704 184.309 38.091 1.00 27.65 48 ASP B N 1
ATOM 2620 C CA . ASP B 1 48 ? 49.109 182.976 37.976 1.00 28.79 48 ASP B CA 1
ATOM 2621 C C . ASP B 1 48 ? 49.918 181.911 38.719 1.00 26.32 48 ASP B C 1
ATOM 2622 O O . ASP B 1 48 ? 49.733 180.710 38.517 1.00 24.75 48 ASP B O 1
ATOM 2627 N N . ARG B 1 49 ? 50.814 182.357 39.590 1.00 23.66 49 ARG B N 1
ATOM 2628 C CA . ARG B 1 49 ? 51.632 181.431 40.365 1.00 22.88 49 ARG B CA 1
ATOM 2629 C C . ARG B 1 49 ? 51.122 181.359 41.795 1.00 20.69 49 ARG B C 1
ATOM 2630 O O . ARG B 1 49 ? 50.412 182.245 42.259 1.00 21.38 49 ARG B O 1
ATOM 2638 N N . ILE B 1 50 ? 51.491 180.295 42.487 1.00 20.21 50 ILE B N 1
ATOM 2639 C CA . ILE B 1 50 ? 51.144 180.154 43.890 1.00 21.27 50 ILE B CA 1
ATOM 2640 C C . ILE B 1 50 ? 51.876 181.310 44.577 1.00 21.14 50 ILE B C 1
ATOM 2641 O O . ILE B 1 50 ? 53.029 181.587 44.251 1.00 20.13 50 ILE B O 1
ATOM 2646 N N . GLN B 1 51 ? 51.207 181.987 45.502 1.00 21.36 51 GLN B N 1
ATOM 2647 C CA . GLN B 1 51 ? 51.805 183.108 46.221 1.00 21.62 51 GLN B CA 1
ATOM 2648 C C . GLN B 1 51 ? 52.109 182.695 47.662 1.00 22.42 51 GLN B C 1
ATOM 2649 O O . GLN B 1 51 ? 51.275 182.071 48.312 1.00 22.98 51 GLN B O 1
ATOM 2655 N N . LEU B 1 52 ? 53.300 183.036 48.154 1.00 21.72 52 LEU B N 1
ATOM 2656 C CA . LEU B 1 52 ? 53.675 182.709 49.530 1.00 21.42 52 LEU B CA 1
ATOM 2657 C C . LEU B 1 52 ? 53.855 183.992 50.317 1.00 21.48 52 LEU B C 1
ATOM 2658 O O . LEU B 1 52 ? 54.632 184.867 49.919 1.00 21.12 52 LEU B O 1
ATOM 2663 N N . LEU B 1 53 ? 53.131 184.102 51.424 1.00 20.65 53 LEU B N 1
ATOM 2664 C CA . LEU B 1 53 ? 53.225 185.264 52.293 1.00 21.63 53 LEU B CA 1
ATOM 2665 C C . LEU B 1 53 ? 53.937 184.844 53.578 1.00 21.59 53 LEU B C 1
ATOM 2666 O O . LEU B 1 53 ? 53.353 184.189 54.447 1.00 21.01 53 LEU B O 1
ATOM 2671 N N . GLY B 1 54 ? 55.208 185.214 53.677 1.00 20.46 54 GLY B N 1
ATOM 2672 C CA . GLY B 1 54 ? 55.993 184.873 54.844 1.00 19.48 54 GLY B CA 1
ATOM 2673 C C . GLY B 1 54 ? 56.259 186.085 55.709 1.00 19.65 54 GLY B C 1
ATOM 2674 O O . GLY B 1 54 ? 55.541 187.083 55.649 1.00 19.14 54 GLY B O 1
ATOM 2675 N N . THR B 1 55 ? 57.302 186.003 56.520 1.00 19.23 55 THR B N 1
ATOM 2676 C CA . THR B 1 55 ? 57.634 187.103 57.414 1.00 19.42 55 THR B CA 1
ATOM 2677 C C . THR B 1 55 ? 57.949 188.380 56.650 1.00 18.11 55 THR B C 1
ATOM 2678 O O . THR B 1 55 ? 57.488 189.453 57.020 1.00 20.72 55 THR B O 1
ATOM 2682 N N . THR B 1 56 ? 58.719 188.268 55.573 1.00 19.12 56 THR B N 1
ATOM 2683 C CA . THR B 1 56 ? 59.061 189.448 54.790 1.00 18.37 56 THR B CA 1
ATOM 2684 C C . THR B 1 56 ? 57.813 190.207 54.331 1.00 19.50 56 THR B C 1
ATOM 2685 O O . THR B 1 56 ? 57.694 191.407 54.550 1.00 19.23 56 THR B O 1
ATOM 2689 N N . GLU B 1 57 ? 56.878 189.501 53.702 1.00 18.96 57 GLU B N 1
ATOM 2690 C CA . GLU B 1 57 ? 55.670 190.147 53.210 1.00 18.36 57 GLU B CA 1
ATOM 2691 C C . GLU B 1 57 ? 54.747 190.688 54.301 1.00 17.76 57 GLU B C 1
ATOM 2692 O O . GLU B 1 57 ? 54.346 191.848 54.257 1.00 18.73 57 GLU B O 1
ATOM 2698 N N . LEU B 1 58 ? 54.419 189.855 55.278 1.00 19.08 58 LEU B N 1
ATOM 2699 C CA . LEU B 1 58 ? 53.514 190.264 56.344 1.00 20.49 58 LEU B CA 1
ATOM 2700 C C . LEU B 1 58 ? 54.092 191.262 57.349 1.00 22.49 58 LEU B C 1
ATOM 2701 O O . LEU B 1 58 ? 53.338 192.050 57.929 1.00 22.25 58 LEU B O 1
ATOM 2706 N N . SER B 1 59 ? 55.408 191.253 57.557 1.00 19.90 59 SER B N 1
ATOM 2707 C CA . SER B 1 59 ? 55.986 192.212 58.498 1.00 19.80 59 SER B CA 1
ATOM 2708 C C . SER B 1 59 ? 55.903 193.607 57.896 1.00 21.04 59 SER B C 1
ATOM 2709 O O . SER B 1 59 ? 55.818 194.600 58.616 1.00 22.54 59 SER B O 1
ATOM 2712 N N . PHE B 1 60 ? 55.931 193.683 56.569 1.00 20.72 60 PHE B N 1
ATOM 2713 C CA . PHE B 1 60 ? 55.831 194.971 55.899 1.00 19.93 60 PHE B CA 1
ATOM 2714 C C . PHE B 1 60 ? 54.365 195.380 55.865 1.00 21.48 60 PHE B C 1
ATOM 2715 O O . PHE B 1 60 ? 54.009 196.500 56.231 1.00 24.32 60 PHE B O 1
ATOM 2723 N N . TYR B 1 61 ? 53.515 194.453 55.444 1.00 21.17 61 TYR B N 1
ATOM 2724 C CA . TYR B 1 61 ? 52.082 194.702 55.364 1.00 22.98 61 TYR B CA 1
ATOM 2725 C C . TYR B 1 61 ? 51.524 195.207 56.696 1.00 25.00 61 TYR B C 1
ATOM 2726 O O . TYR B 1 61 ? 50.749 196.163 56.731 1.00 24.36 61 TYR B O 1
ATOM 2735 N N . ASN B 1 62 ? 51.915 194.567 57.791 1.00 25.98 62 ASN B N 1
ATOM 2736 C CA . ASN B 1 62 ? 51.414 194.968 59.100 1.00 27.90 62 ASN B CA 1
ATOM 2737 C C . ASN B 1 62 ? 51.884 196.333 59.595 1.00 26.42 62 ASN B C 1
ATOM 2738 O O . ASN B 1 62 ? 51.392 196.825 60.604 1.00 26.55 62 ASN B O 1
ATOM 2743 N N . LEU B 1 63 ? 52.827 196.952 58.891 1.00 26.31 63 LEU B N 1
ATOM 2744 C CA . LEU B 1 63 ? 53.310 198.274 59.283 1.00 25.61 63 LEU B CA 1
ATOM 2745 C C . LEU B 1 63 ? 52.593 199.348 58.477 1.00 27.72 63 LEU B C 1
ATOM 2746 O O . LEU B 1 63 ? 52.743 200.542 58.736 1.00 28.06 63 LEU B O 1
ATOM 2751 N N . LEU B 1 64 ? 51.812 198.915 57.495 1.00 26.61 64 LEU B N 1
ATOM 2752 C CA . LEU B 1 64 ? 51.079 199.834 56.642 1.00 30.05 64 LEU B CA 1
ATOM 2753 C C . LEU B 1 64 ? 49.880 200.467 57.339 1.00 31.22 64 LEU B C 1
ATOM 2754 O O . LEU B 1 64 ? 49.257 199.862 58.208 1.00 28.98 64 LEU B O 1
ATOM 2759 N N . PRO B 1 65 ? 49.556 201.714 56.979 1.00 34.95 65 PRO B N 1
ATOM 2760 C CA . PRO B 1 65 ? 48.402 202.375 57.597 1.00 38.52 65 PRO B CA 1
ATOM 2761 C C . PRO B 1 65 ? 47.189 201.697 56.964 1.00 41.32 65 PRO B C 1
ATOM 2762 O O . PRO B 1 65 ? 47.283 201.209 55.838 1.00 40.58 65 PRO B O 1
ATOM 2766 N N . ASP B 1 66 ? 46.057 201.666 57.658 1.00 45.84 66 ASP B N 1
ATOM 2767 C CA . ASP B 1 66 ? 44.869 201.018 57.104 1.00 50.23 66 ASP B CA 1
ATOM 2768 C C . ASP B 1 66 ? 44.428 201.567 55.745 1.00 51.93 66 ASP B C 1
ATOM 2769 O O . ASP B 1 66 ? 44.034 200.803 54.862 1.00 52.80 66 ASP B O 1
ATOM 2774 N N . GLU B 1 67 ? 44.499 202.884 55.566 1.00 53.87 67 GLU B N 1
ATOM 2775 C CA . GLU B 1 67 ? 44.089 203.480 54.297 1.00 55.20 67 GLU B CA 1
ATOM 2776 C C . GLU B 1 67 ? 45.035 203.148 53.142 1.00 55.49 67 GLU B C 1
ATOM 2777 O O . GLU B 1 67 ? 44.612 203.107 51.987 1.00 55.59 67 GLU B O 1
ATOM 2783 N N . GLU B 1 68 ? 46.308 202.909 53.446 1.00 55.44 68 GLU B N 1
ATOM 2784 C CA . GLU B 1 68 ? 47.278 202.575 52.405 1.00 54.62 68 GLU B CA 1
ATOM 2785 C C . GLU B 1 68 ? 47.239 201.095 52.038 1.00 53.86 68 GLU B C 1
ATOM 2786 O O . GLU B 1 68 ? 47.420 200.732 50.876 1.00 54.43 68 GLU B O 1
ATOM 2792 N N . ARG B 1 69 ? 47.007 200.244 53.031 1.00 52.13 69 ARG B N 1
ATOM 2793 C CA . ARG B 1 69 ? 46.947 198.805 52.800 1.00 51.61 69 ARG B CA 1
ATOM 2794 C C . ARG B 1 69 ? 45.624 198.411 52.163 1.00 49.39 69 ARG B C 1
ATOM 2795 O O . ARG B 1 69 ? 45.515 197.353 51.552 1.00 48.02 69 ARG B O 1
ATOM 2803 N N . LYS B 1 70 ? 44.623 199.272 52.304 1.00 49.30 70 LYS B N 1
ATOM 2804 C CA . LYS B 1 70 ? 43.299 199.007 51.752 1.00 47.61 70 LYS B CA 1
ATOM 2805 C C . LYS B 1 70 ? 43.333 198.556 50.296 1.00 45.28 70 LYS B C 1
ATOM 2806 O O . LYS B 1 70 ? 43.869 199.250 49.429 1.00 44.44 70 LYS B O 1
ATOM 2812 N N . GLY B 1 71 ? 42.761 197.383 50.039 1.00 42.13 71 GLY B N 1
ATOM 2813 C CA . GLY B 1 71 ? 42.707 196.864 48.685 1.00 38.86 71 GLY B CA 1
ATOM 2814 C C . GLY B 1 71 ? 43.927 196.121 48.176 1.00 37.08 71 GLY B C 1
ATOM 2815 O O . GLY B 1 71 ? 43.871 195.523 47.106 1.00 36.68 71 GLY B O 1
ATOM 2816 N N . ARG B 1 72 ? 45.031 196.143 48.914 1.00 35.17 72 ARG B N 1
ATOM 2817 C CA . ARG B 1 72 ? 46.218 195.440 48.441 1.00 34.37 72 ARG B CA 1
ATOM 2818 C C . ARG B 1 72 ? 46.061 193.929 48.523 1.00 32.79 72 ARG B C 1
ATOM 2819 O O . ARG B 1 72 ? 46.509 193.210 47.634 1.00 33.18 72 ARG B O 1
ATOM 2827 N N . MET B 1 73 ? 45.408 193.443 49.571 1.00 31.48 73 MET B N 1
ATOM 2828 C CA . MET B 1 73 ? 45.188 192.010 49.689 1.00 31.22 73 MET B CA 1
ATOM 2829 C C . MET B 1 73 ? 44.171 191.596 48.633 1.00 32.34 73 MET B C 1
ATOM 2830 O O . MET B 1 73 ? 44.251 190.504 48.064 1.00 30.66 73 MET B O 1
ATOM 2835 N N . ARG B 1 74 ? 43.219 192.484 48.364 1.00 33.86 74 ARG B N 1
ATOM 2836 C CA . ARG B 1 74 ? 42.203 192.201 47.363 1.00 36.09 74 ARG B CA 1
ATOM 2837 C C . ARG B 1 74 ? 42.858 192.129 45.986 1.00 36.06 74 ARG B C 1
ATOM 2838 O O . ARG B 1 74 ? 42.578 191.223 45.203 1.00 34.18 74 ARG B O 1
ATOM 2846 N N . LYS B 1 75 ? 43.740 193.084 45.700 1.00 35.13 75 LYS B N 1
ATOM 2847 C CA . LYS B 1 75 ? 44.428 193.115 44.416 1.00 35.17 75 LYS B CA 1
ATOM 2848 C C . LYS B 1 75 ? 45.398 191.952 44.269 1.00 34.14 75 LYS B C 1
ATOM 2849 O O . LYS B 1 75 ? 45.882 191.675 43.176 1.00 32.72 75 LYS B O 1
ATOM 2855 N N . LEU B 1 76 ? 45.678 191.273 45.374 1.00 33.23 76 LEU B N 1
ATOM 2856 C CA . LEU B 1 76 ? 46.582 190.134 45.353 1.00 33.51 76 LEU B CA 1
ATOM 2857 C C . LEU B 1 76 ? 45.787 188.931 44.858 1.00 33.06 76 LEU B C 1
ATOM 2858 O O . LEU B 1 76 ? 46.309 188.076 44.148 1.00 31.59 76 LEU B O 1
ATOM 2863 N N . CYS B 1 77 ? 44.513 188.885 45.238 1.00 32.46 77 CYS B N 1
ATOM 2864 C CA . CYS B 1 77 ? 43.627 187.795 44.854 1.00 33.50 77 CYS B CA 1
ATOM 2865 C C . CYS B 1 77 ? 43.084 187.962 43.435 1.00 35.09 77 CYS B C 1
ATOM 2866 O O . CYS B 1 77 ? 41.879 188.118 43.240 1.00 33.84 77 CYS B O 1
ATOM 2869 N N . ARG B 1 78 ? 43.969 187.943 42.446 1.00 35.05 78 ARG B N 1
ATOM 2870 C CA . ARG B 1 78 ? 43.534 188.072 41.060 1.00 35.99 78 ARG B CA 1
ATOM 2871 C C . ARG B 1 78 ? 42.860 186.767 40.658 1.00 35.57 78 ARG B C 1
ATOM 2872 O O . ARG B 1 78 ? 43.137 185.714 41.228 1.00 35.04 78 ARG B O 1
ATOM 2880 N N . PRO B 1 79 ? 41.963 186.817 39.666 1.00 35.46 79 PRO B N 1
ATOM 2881 C CA . PRO B 1 79 ? 41.257 185.618 39.208 1.00 34.45 79 PRO B CA 1
ATOM 2882 C C . PRO B 1 79 ? 42.152 184.423 38.877 1.00 33.80 79 PRO B C 1
ATOM 2883 O O . PRO B 1 79 ? 41.831 183.286 39.218 1.00 33.01 79 PRO B O 1
ATOM 2887 N N . GLU B 1 80 ? 43.282 184.683 38.227 1.00 33.45 80 GLU B N 1
ATOM 2888 C CA . GLU B 1 80 ? 44.196 183.615 37.821 1.00 33.73 80 GLU B CA 1
ATOM 2889 C C . GLU B 1 80 ? 45.065 183.038 38.935 1.00 32.09 80 GLU B C 1
ATOM 2890 O O . GLU B 1 80 ? 45.656 181.970 38.778 1.00 31.68 80 GLU B O 1
ATOM 2896 N N . THR B 1 81 ? 45.145 183.743 40.055 1.00 29.94 81 THR B N 1
ATOM 2897 C CA . THR B 1 81 ? 45.957 183.296 41.184 1.00 27.95 81 THR B CA 1
ATOM 2898 C C . THR B 1 81 ? 45.384 182.013 41.773 1.00 25.44 81 THR B C 1
ATOM 2899 O O . THR B 1 81 ? 44.309 182.026 42.364 1.00 28.43 81 THR B O 1
ATOM 2903 N N . PRO B 1 82 ? 46.106 180.888 41.632 1.00 26.00 82 PRO B N 1
ATOM 2904 C CA . PRO B 1 82 ? 45.679 179.579 42.134 1.00 24.79 82 PRO B CA 1
ATOM 2905 C C . PRO B 1 82 ? 45.672 179.370 43.645 1.00 25.86 82 PRO B C 1
ATOM 2906 O O . PRO B 1 82 ? 44.902 178.556 44.155 1.00 24.61 82 PRO B O 1
ATOM 2910 N N . ALA B 1 83 ? 46.521 180.094 44.368 1.00 23.66 83 ALA B N 1
ATOM 2911 C CA . ALA B 1 83 ? 46.568 179.912 45.809 1.00 23.88 83 ALA B CA 1
ATOM 2912 C C . ALA B 1 83 ? 47.475 180.907 46.497 1.00 23.84 83 ALA B C 1
ATOM 2913 O O . ALA B 1 83 ? 48.460 181.367 45.926 1.00 23.22 83 ALA B O 1
ATOM 2915 N N . ILE B 1 84 ? 47.130 181.218 47.738 1.00 23.03 84 ILE B N 1
ATOM 2916 C CA . ILE B 1 84 ? 47.919 182.122 48.558 1.00 22.74 84 ILE B CA 1
ATOM 2917 C C . ILE B 1 84 ? 48.159 181.365 49.854 1.00 23.09 84 ILE B C 1
ATOM 2918 O O . ILE B 1 84 ? 47.210 180.943 50.512 1.00 24.69 84 ILE B O 1
ATOM 2923 N N . ILE B 1 85 ? 49.427 181.174 50.207 1.00 22.61 85 ILE B N 1
ATOM 2924 C CA . ILE B 1 85 ? 49.780 180.438 51.417 1.00 22.45 85 ILE B CA 1
ATOM 2925 C C . ILE B 1 85 ? 50.520 181.305 52.430 1.00 23.46 85 ILE B C 1
ATOM 2926 O O . ILE B 1 85 ? 51.586 181.844 52.131 1.00 22.18 85 ILE B O 1
ATOM 2931 N N . VAL B 1 86 ? 49.945 181.443 53.621 1.00 20.93 86 VAL B N 1
ATOM 2932 C CA . VAL B 1 86 ? 50.574 182.219 54.688 1.00 20.68 86 VAL B CA 1
ATOM 2933 C C . VAL B 1 86 ? 51.439 181.224 55.452 1.00 21.74 86 VAL B C 1
ATOM 2934 O O . VAL B 1 86 ? 50.924 180.326 56.124 1.00 19.91 86 VAL B O 1
ATOM 2938 N N . THR B 1 87 ? 52.754 181.387 55.339 1.00 20.85 87 THR B N 1
ATOM 2939 C CA . THR B 1 87 ? 53.715 180.494 55.975 1.00 22.32 87 THR B CA 1
ATOM 2940 C C . THR B 1 87 ? 54.107 180.877 57.404 1.00 23.72 87 THR B C 1
ATOM 2941 O O . THR B 1 87 ? 53.531 181.788 58.008 1.00 22.65 87 THR B O 1
ATOM 2945 N N . ARG B 1 88 ? 55.103 180.157 57.917 1.00 23.47 88 ARG B N 1
ATOM 2946 C CA . ARG B 1 88 ? 55.652 180.367 59.253 1.00 26.31 88 ARG B CA 1
ATOM 2947 C C . ARG B 1 88 ? 54.621 180.479 60.370 1.00 26.63 88 ARG B C 1
ATOM 2948 O O . ARG B 1 88 ? 54.857 181.136 61.390 1.00 25.01 88 ARG B O 1
ATOM 2956 N N . ASP B 1 89 ? 53.480 179.832 60.169 1.00 25.23 89 ASP B N 1
ATOM 2957 C CA . ASP B 1 89 ? 52.406 179.828 61.152 1.00 26.30 89 ASP B CA 1
ATOM 2958 C C . ASP B 1 89 ? 51.936 181.233 61.507 1.00 26.62 89 ASP B C 1
ATOM 2959 O O . ASP B 1 89 ? 51.427 181.478 62.603 1.00 26.71 89 ASP B O 1
ATOM 2964 N N . LEU B 1 90 ? 52.101 182.159 60.569 1.00 25.74 90 LEU B N 1
ATOM 2965 C CA . LEU B 1 90 ? 51.679 183.529 60.795 1.00 24.84 90 LEU B CA 1
ATOM 2966 C C . LEU B 1 90 ? 50.166 183.625 60.663 1.00 26.63 90 LEU B C 1
ATOM 2967 O O . LEU B 1 90 ? 49.536 182.781 60.029 1.00 26.10 90 LEU B O 1
ATOM 2972 N N . GLU B 1 91 ? 49.593 184.663 61.260 1.00 26.79 91 GLU B N 1
ATOM 2973 C CA . GLU B 1 91 ? 48.155 184.878 61.216 1.00 31.19 91 GLU B CA 1
ATOM 2974 C C . GLU B 1 91 ? 47.758 185.606 59.934 1.00 30.25 91 GLU B C 1
ATOM 2975 O O . GLU B 1 91 ? 48.218 186.716 59.669 1.00 28.31 91 GLU B O 1
ATOM 2981 N N . PRO B 1 92 ? 46.902 184.985 59.110 1.00 29.15 92 PRO B N 1
ATOM 2982 C CA . PRO B 1 92 ? 46.510 185.675 57.880 1.00 28.76 92 PRO B CA 1
ATOM 2983 C C . PRO B 1 92 ? 45.690 186.915 58.229 1.00 30.09 92 PRO B C 1
ATOM 2984 O O . PRO B 1 92 ? 44.801 186.856 59.076 1.00 29.60 92 PRO B O 1
ATOM 2988 N N . PRO B 1 93 ? 45.991 188.058 57.596 1.00 30.14 93 PRO B N 1
ATOM 2989 C CA . PRO B 1 93 ? 45.236 189.279 57.887 1.00 30.43 93 PRO B CA 1
ATOM 2990 C C . PRO B 1 93 ? 43.747 189.103 57.586 1.00 32.36 93 PRO B C 1
ATOM 2991 O O . PRO B 1 93 ? 43.373 188.404 56.642 1.00 30.64 93 PRO B O 1
ATOM 2995 N N . GLU B 1 94 ? 42.899 189.730 58.393 1.00 33.46 94 GLU B N 1
ATOM 2996 C CA . GLU B 1 94 ? 41.458 189.634 58.195 1.00 35.83 94 GLU B CA 1
ATOM 2997 C C . GLU B 1 94 ? 41.088 190.055 56.776 1.00 35.22 94 GLU B C 1
ATOM 2998 O O . GLU B 1 94 ? 40.210 189.459 56.151 1.00 35.07 94 GLU B O 1
ATOM 3004 N N . GLU B 1 95 ? 41.766 191.085 56.273 1.00 34.39 95 GLU B N 1
ATOM 3005 C CA . GLU B 1 95 ? 41.512 191.593 54.927 1.00 34.40 95 GLU B CA 1
ATOM 3006 C C . GLU B 1 95 ? 41.786 190.527 53.867 1.00 33.35 95 GLU B C 1
ATOM 3007 O O . GLU B 1 95 ? 41.095 190.459 52.850 1.00 31.06 95 GLU B O 1
ATOM 3013 N N . LEU B 1 96 ? 42.803 189.703 54.108 1.00 31.46 96 LEU B N 1
ATOM 3014 C CA . LEU B 1 96 ? 43.166 188.645 53.173 1.00 30.41 96 LEU B CA 1
ATOM 3015 C C . LEU B 1 96 ? 42.110 187.546 53.164 1.00 31.38 96 LEU B C 1
ATOM 3016 O O . LEU B 1 96 ? 41.683 187.091 52.100 1.00 28.99 96 LEU B O 1
ATOM 3021 N N . ILE B 1 97 ? 41.700 187.113 54.351 1.00 32.21 97 ILE B N 1
ATOM 3022 C CA . ILE B 1 97 ? 40.679 186.078 54.463 1.00 34.10 97 ILE B CA 1
ATOM 3023 C C . ILE B 1 97 ? 39.428 186.568 53.750 1.00 35.26 97 ILE B C 1
ATOM 3024 O O . ILE B 1 97 ? 38.791 185.828 53.002 1.00 34.21 97 ILE B O 1
ATOM 3029 N N . GLU B 1 98 ? 39.095 187.831 53.991 1.00 36.79 98 GLU B N 1
ATOM 3030 C CA . GLU B 1 98 ? 37.931 188.463 53.391 1.00 39.06 98 GLU B CA 1
ATOM 3031 C C . GLU B 1 98 ? 38.063 188.462 51.869 1.00 38.57 98 GLU B C 1
ATOM 3032 O O . GLU B 1 98 ? 37.146 188.054 51.153 1.00 37.79 98 GLU B O 1
ATOM 3038 N N . ALA B 1 99 ? 39.211 188.921 51.380 1.00 36.92 99 ALA B N 1
ATOM 3039 C CA . ALA B 1 99 ? 39.456 188.978 49.943 1.00 36.02 99 ALA B CA 1
ATOM 3040 C C . ALA B 1 99 ? 39.410 187.592 49.314 1.00 35.77 99 ALA B C 1
ATOM 3041 O O . ALA B 1 99 ? 38.844 187.414 48.234 1.00 36.60 99 ALA B O 1
ATOM 3043 N N . ALA B 1 100 ? 40.005 186.614 49.992 1.00 34.52 100 ALA B N 1
ATOM 3044 C CA . ALA B 1 100 ? 40.036 185.244 49.496 1.00 35.38 100 ALA B CA 1
ATOM 3045 C C . ALA B 1 100 ? 38.628 184.676 49.333 1.00 37.17 100 ALA B C 1
ATOM 3046 O O . ALA B 1 100 ? 38.365 183.904 48.410 1.00 35.49 100 ALA B O 1
ATOM 3048 N N . LYS B 1 101 ? 37.733 185.045 50.242 1.00 38.11 101 LYS B N 1
ATOM 3049 C CA . LYS B 1 101 ? 36.359 184.568 50.181 1.00 39.72 101 LYS B CA 1
ATOM 3050 C C . LYS B 1 101 ? 35.627 185.248 49.033 1.00 39.53 101 LYS B C 1
ATOM 3051 O O . LYS B 1 101 ? 34.949 184.600 48.241 1.00 40.91 101 LYS B O 1
ATOM 3057 N N . GLU B 1 102 ? 35.779 186.563 48.951 1.00 41.17 102 GLU B N 1
ATOM 3058 C CA . GLU B 1 102 ? 35.138 187.364 47.915 1.00 42.76 102 GLU B CA 1
ATOM 3059 C C . GLU B 1 102 ? 35.571 187.002 46.494 1.00 42.98 102 GLU B C 1
ATOM 3060 O O . GLU B 1 102 ? 34.744 186.944 45.580 1.00 43.00 102 GLU B O 1
ATOM 3066 N N . HIS B 1 103 ? 36.866 186.761 46.312 1.00 41.02 103 HIS B N 1
ATOM 3067 C CA . HIS B 1 103 ? 37.409 186.426 45.000 1.00 38.68 103 HIS B CA 1
ATOM 3068 C C . HIS B 1 103 ? 37.588 184.927 44.797 1.00 36.31 103 HIS B C 1
ATOM 3069 O O . HIS B 1 103 ? 38.061 184.488 43.750 1.00 34.51 103 HIS B O 1
ATOM 3076 N N . GLU B 1 104 ? 37.196 184.146 45.799 1.00 34.18 104 GLU B N 1
ATOM 3077 C CA . GLU B 1 104 ? 37.313 182.696 45.736 1.00 33.64 104 GLU B CA 1
ATOM 3078 C C . GLU B 1 104 ? 38.735 182.257 45.390 1.00 33.30 104 GLU B C 1
ATOM 3079 O O . GLU B 1 104 ? 38.962 181.452 44.483 1.00 33.22 104 GLU B O 1
ATOM 3085 N N . THR B 1 105 ? 39.690 182.805 46.133 1.00 31.20 105 THR B N 1
ATOM 3086 C CA . THR B 1 105 ? 41.101 182.479 45.961 1.00 29.18 105 THR B CA 1
ATOM 3087 C C . THR B 1 105 ? 41.484 181.549 47.102 1.00 27.42 105 THR B C 1
ATOM 3088 O O . THR B 1 105 ? 41.398 181.931 48.267 1.00 27.37 105 THR B O 1
ATOM 3092 N N . PRO B 1 106 ? 41.902 180.315 46.790 1.00 26.63 106 PRO B N 1
ATOM 3093 C CA . PRO B 1 106 ? 42.280 179.397 47.865 1.00 26.84 106 PRO B CA 1
ATOM 3094 C C . PRO B 1 106 ? 43.294 180.038 48.814 1.00 28.32 106 PRO B C 1
ATOM 3095 O O . PRO B 1 106 ? 44.340 180.524 48.383 1.00 27.81 106 PRO B O 1
ATOM 3099 N N . LEU B 1 107 ? 42.965 180.047 50.103 1.00 28.36 107 LEU B N 1
ATOM 3100 C CA . LEU B 1 107 ? 43.831 180.618 51.130 1.00 27.81 107 LEU B CA 1
ATOM 3101 C C . LEU B 1 107 ? 44.234 179.495 52.071 1.00 27.83 107 LEU B C 1
ATOM 3102 O O . LEU B 1 107 ? 43.386 178.820 52.651 1.00 28.08 107 LEU B O 1
ATOM 3107 N N . ILE B 1 108 ? 45.538 179.312 52.226 1.00 27.29 108 ILE B N 1
ATOM 3108 C CA . ILE B 1 108 ? 46.075 178.242 53.050 1.00 26.06 108 ILE B CA 1
ATOM 3109 C C . ILE B 1 108 ? 47.031 178.766 54.105 1.00 26.19 108 ILE B C 1
ATOM 3110 O O . ILE B 1 108 ? 47.679 179.792 53.907 1.00 23.84 108 ILE B O 1
ATOM 3115 N N . THR B 1 109 ? 47.099 178.070 55.235 1.00 24.99 109 THR B N 1
ATOM 3116 C CA . THR B 1 109 ? 48.031 178.437 56.294 1.00 25.66 109 THR B CA 1
ATOM 3117 C C . THR B 1 109 ? 49.026 177.291 56.391 1.00 25.55 109 THR B C 1
ATOM 3118 O O . THR B 1 109 ? 48.651 176.122 56.281 1.00 27.53 109 THR B O 1
ATOM 3122 N N . SER B 1 110 ? 50.299 177.624 56.556 1.00 24.31 110 SER B N 1
ATOM 3123 C CA . SER B 1 110 ? 51.340 176.616 56.680 1.00 23.58 110 SER B CA 1
ATOM 3124 C C . SER B 1 110 ? 52.249 177.047 57.821 1.00 24.54 110 SER B C 1
ATOM 3125 O O . SER B 1 110 ? 52.449 178.240 58.037 1.00 23.52 110 SER B O 1
ATOM 3128 N N . LYS B 1 111 ? 52.800 176.079 58.546 1.00 25.42 111 LYS B N 1
ATOM 3129 C CA . LYS B 1 111 ? 53.665 176.379 59.681 1.00 26.83 111 LYS B CA 1
ATOM 3130 C C . LYS B 1 111 ? 55.140 176.301 59.299 1.00 28.71 111 LYS B C 1
ATOM 3131 O O . LYS B 1 111 ? 56.014 176.532 60.132 1.00 28.52 111 LYS B O 1
ATOM 3137 N N . ILE B 1 112 ? 55.400 175.987 58.036 1.00 27.85 112 ILE B N 1
ATOM 3138 C CA . ILE B 1 112 ? 56.755 175.822 57.514 1.00 29.14 112 ILE B CA 1
ATOM 3139 C C . ILE B 1 112 ? 57.447 177.131 57.133 1.00 28.21 112 ILE B C 1
ATOM 3140 O O . ILE B 1 112 ? 56.786 178.113 56.783 1.00 26.52 112 ILE B O 1
ATOM 3145 N N . ALA B 1 113 ? 58.778 177.136 57.201 1.00 24.96 113 ALA B N 1
ATOM 3146 C CA . ALA B 1 113 ? 59.552 178.320 56.834 1.00 24.89 113 ALA B CA 1
ATOM 3147 C C . ALA B 1 113 ? 59.294 178.543 55.352 1.00 23.56 113 ALA B C 1
ATOM 3148 O O . ALA B 1 113 ? 59.197 177.590 54.586 1.00 23.01 113 ALA B O 1
ATOM 3150 N N . THR B 1 114 ? 59.194 179.802 54.952 1.00 21.04 114 THR B N 1
ATOM 3151 C CA . THR B 1 114 ? 58.891 180.132 53.572 1.00 20.63 114 THR B CA 1
ATOM 3152 C C . THR B 1 114 ? 59.781 179.473 52.530 1.00 21.09 114 THR B C 1
ATOM 3153 O O . THR B 1 114 ? 59.281 178.862 51.585 1.00 20.08 114 THR B O 1
ATOM 3157 N N . THR B 1 115 ? 61.094 179.598 52.694 1.00 20.81 115 THR B N 1
ATOM 3158 C CA . THR B 1 115 ? 62.044 179.009 51.749 1.00 20.79 115 THR B CA 1
ATOM 3159 C C . THR B 1 115 ? 61.898 177.495 51.631 1.00 22.02 115 THR B C 1
ATOM 3160 O O . THR B 1 115 ? 61.908 176.941 50.528 1.00 20.37 115 THR B O 1
ATOM 3164 N N . GLN B 1 116 ? 61.784 176.826 52.771 1.00 21.26 116 GLN B N 1
ATOM 3165 C CA . GLN B 1 116 ? 61.650 175.378 52.781 1.00 23.06 116 GLN B CA 1
ATOM 3166 C C . GLN B 1 116 ? 60.383 174.935 52.061 1.00 23.37 116 GLN B C 1
ATOM 3167 O O . GLN B 1 116 ? 60.419 174.015 51.238 1.00 24.63 116 GLN B O 1
ATOM 3173 N N . LEU B 1 117 ? 59.265 175.588 52.364 1.00 22.01 117 LEU B N 1
ATOM 3174 C CA . LEU B 1 117 ? 58.008 175.222 51.728 1.00 22.66 117 LEU B CA 1
ATOM 3175 C C . LEU B 1 117 ? 58.085 175.439 50.226 1.00 23.98 117 LEU B C 1
ATOM 3176 O O . LEU B 1 117 ? 57.611 174.610 49.444 1.00 23.91 117 LEU B O 1
ATOM 3181 N N . MET B 1 118 ? 58.697 176.547 49.819 1.00 23.24 118 MET B N 1
ATOM 3182 C CA . MET B 1 118 ? 58.810 176.846 48.397 1.00 24.38 118 MET B CA 1
ATOM 3183 C C . MET B 1 118 ? 59.483 175.710 47.642 1.00 23.79 118 MET B C 1
ATOM 3184 O O . MET B 1 118 ? 59.047 175.331 46.557 1.00 22.87 118 MET B O 1
ATOM 3189 N N . SER B 1 119 ? 60.554 175.178 48.217 1.00 23.67 119 SER B N 1
ATOM 3190 C CA . SER B 1 119 ? 61.280 174.085 47.592 1.00 24.59 119 SER B CA 1
ATOM 3191 C C . SER B 1 119 ? 60.399 172.843 47.483 1.00 25.40 119 SER B C 1
ATOM 3192 O O . SER B 1 119 ? 60.339 172.203 46.434 1.00 24.36 119 SER B O 1
ATOM 3195 N N . ARG B 1 120 ? 59.711 172.508 48.567 1.00 26.07 120 ARG B N 1
ATOM 3196 C CA . ARG B 1 120 ? 58.846 171.334 48.574 1.00 27.34 120 ARG B CA 1
ATOM 3197 C C . ARG B 1 120 ? 57.697 171.456 47.575 1.00 25.91 120 ARG B C 1
ATOM 3198 O O . ARG B 1 120 ? 57.379 170.502 46.870 1.00 27.36 120 ARG B O 1
ATOM 3206 N N . LEU B 1 121 ? 57.089 172.634 47.495 1.00 26.52 121 LEU B N 1
ATOM 3207 C CA . LEU B 1 121 ? 55.998 172.853 46.559 1.00 26.77 121 LEU B CA 1
ATOM 3208 C C . LEU B 1 121 ? 56.459 172.731 45.106 1.00 27.35 121 LEU B C 1
ATOM 3209 O O . LEU B 1 121 ? 55.840 172.018 44.311 1.00 25.60 121 LEU B O 1
ATOM 3214 N N . THR B 1 122 ? 57.545 173.414 44.757 1.00 26.64 122 THR B N 1
ATOM 3215 C CA . THR B 1 122 ? 58.039 173.371 43.382 1.00 27.95 122 THR B CA 1
ATOM 3216 C C . THR B 1 122 ? 58.467 171.972 42.954 1.00 26.45 122 THR B C 1
ATOM 3217 O O . THR B 1 122 ? 58.316 171.600 41.789 1.00 26.03 122 THR B O 1
ATOM 3221 N N . THR B 1 123 ? 59.010 171.205 43.890 1.00 26.40 123 THR B N 1
ATOM 3222 C CA . THR B 1 123 ? 59.442 169.845 43.588 1.00 27.61 123 THR B CA 1
ATOM 3223 C C . THR B 1 123 ? 58.213 169.010 43.209 1.00 28.14 123 THR B C 1
ATOM 3224 O O . THR B 1 123 ? 58.239 168.240 42.246 1.00 27.76 123 THR B O 1
ATOM 3228 N N . PHE B 1 124 ? 57.137 169.167 43.972 1.00 26.79 124 PHE B N 1
ATOM 3229 C CA . PHE B 1 124 ? 55.903 168.450 43.694 1.00 27.00 124 PHE B CA 1
ATOM 3230 C C . PHE B 1 124 ? 55.370 168.884 42.331 1.00 26.92 124 PHE B C 1
ATOM 3231 O O . PHE B 1 124 ? 54.943 168.057 41.525 1.00 26.09 124 PHE B O 1
ATOM 3239 N N . LEU B 1 125 ? 55.403 170.188 42.075 1.00 25.46 125 LEU B N 1
ATOM 3240 C CA . LEU B 1 125 ? 54.911 170.713 40.809 1.00 25.48 125 LEU B CA 1
ATOM 3241 C C . LEU B 1 125 ? 55.683 170.161 39.614 1.00 26.21 125 LEU B C 1
ATOM 3242 O O . LEU B 1 125 ? 55.081 169.820 38.594 1.00 26.12 125 LEU B O 1
ATOM 3247 N N . GLU B 1 126 ? 57.007 170.070 39.732 1.00 26.00 126 GLU B N 1
ATOM 3248 C CA . GLU B 1 126 ? 57.822 169.540 38.637 1.00 28.34 126 GLU B CA 1
ATOM 3249 C C . GLU B 1 126 ? 57.493 168.071 38.409 1.00 28.56 126 GLU B C 1
ATOM 3250 O O . GLU B 1 126 ? 57.452 167.602 37.272 1.00 26.79 126 GLU B O 1
ATOM 3256 N N . HIS B 1 127 ? 57.272 167.350 39.501 1.00 28.00 127 HIS B N 1
ATOM 3257 C CA . HIS B 1 127 ? 56.933 165.938 39.427 1.00 29.42 127 HIS B CA 1
ATOM 3258 C C . HIS B 1 127 ? 55.616 165.775 38.664 1.00 28.39 127 HIS B C 1
ATOM 3259 O O . HIS B 1 127 ? 55.509 164.950 37.758 1.00 27.70 127 HIS B O 1
ATOM 3266 N N . GLU B 1 128 ? 54.622 166.580 39.032 1.00 27.69 128 GLU B N 1
ATOM 3267 C CA . GLU B 1 128 ? 53.305 166.534 38.402 1.00 28.35 128 GLU B CA 1
ATOM 3268 C C . GLU B 1 128 ? 53.284 166.956 36.942 1.00 28.52 128 GLU B C 1
ATOM 3269 O O . GLU B 1 128 ? 52.576 166.360 36.129 1.00 27.36 128 GLU B O 1
ATOM 3275 N N . LEU B 1 129 ? 54.043 167.994 36.610 1.00 26.76 129 LEU B N 1
ATOM 3276 C CA . LEU B 1 129 ? 54.087 168.491 35.239 1.00 27.16 129 LEU B CA 1
ATOM 3277 C C . LEU B 1 129 ? 55.209 167.832 34.449 1.00 26.02 129 LEU B C 1
ATOM 3278 O O . LEU B 1 129 ? 55.659 168.352 33.439 1.00 23.26 129 LEU B O 1
ATOM 3283 N N . ALA B 1 130 ? 55.650 166.669 34.917 1.00 26.76 130 ALA B N 1
ATOM 3284 C CA . ALA B 1 130 ? 56.724 165.944 34.256 1.00 27.52 130 ALA B CA 1
ATOM 3285 C C . ALA B 1 130 ? 56.369 165.504 32.840 1.00 27.75 130 ALA B C 1
ATOM 3286 O O . ALA B 1 130 ? 55.256 165.046 32.567 1.00 27.39 130 ALA B O 1
ATOM 3288 N N . ARG B 1 131 ? 57.329 165.661 31.940 1.00 26.11 131 ARG B N 1
ATOM 3289 C CA . ARG B 1 131 ? 57.167 165.241 30.559 1.00 28.36 131 ARG B CA 1
ATOM 3290 C C . ARG B 1 131 ? 57.186 163.716 30.671 1.00 28.75 131 ARG B C 1
ATOM 3291 O O . ARG B 1 131 ? 57.872 163.177 31.540 1.00 27.60 131 ARG B O 1
ATOM 3299 N N . THR B 1 132 ? 56.431 163.018 29.829 1.00 28.11 132 THR B N 1
ATOM 3300 C CA . THR B 1 132 ? 56.394 161.562 29.913 1.00 29.20 132 THR B CA 1
ATOM 3301 C C . THR B 1 132 ? 56.463 160.862 28.564 1.00 29.58 132 THR B C 1
ATOM 3302 O O . THR B 1 132 ? 56.082 161.420 27.535 1.00 28.11 132 THR B O 1
ATOM 3306 N N . THR B 1 133 ? 56.956 159.630 28.584 1.00 29.92 133 THR B N 1
ATOM 3307 C CA . THR B 1 133 ? 57.037 158.818 27.380 1.00 30.26 133 THR B CA 1
ATOM 3308 C C . THR B 1 133 ? 57.191 157.356 27.788 1.00 30.40 133 THR B C 1
ATOM 3309 O O . THR B 1 133 ? 57.233 157.033 28.981 1.00 28.26 133 THR B O 1
ATOM 3313 N N . SER B 1 134 ? 57.259 156.479 26.794 1.00 29.70 134 SER B N 1
ATOM 3314 C CA . SER B 1 134 ? 57.405 155.052 27.034 1.00 32.22 134 SER B CA 1
ATOM 3315 C C . SER B 1 134 ? 58.533 154.525 26.152 1.00 31.61 134 SER B C 1
ATOM 3316 O O . SER B 1 134 ? 58.757 155.032 25.050 1.00 31.13 134 SER B O 1
ATOM 3319 N N . LEU B 1 135 ? 59.238 153.509 26.638 1.00 30.70 135 LEU B N 1
ATOM 3320 C CA . LEU B 1 135 ? 60.359 152.924 25.907 1.00 29.08 135 LEU B CA 1
ATOM 3321 C C . LEU B 1 135 ? 60.333 151.409 25.923 1.00 26.88 135 LEU B C 1
ATOM 3322 O O . LEU B 1 135 ? 59.887 150.802 26.897 1.00 25.44 135 LEU B O 1
ATOM 3327 N N A HIS B 1 136 ? 60.769 150.834 24.822 0.50 30.00 136 HIS B N 1
ATOM 3328 N N B HIS B 1 136 ? 60.819 150.806 24.843 0.50 22.72 136 HIS B N 1
ATOM 3329 C CA A HIS B 1 136 ? 60.941 149.386 24.781 0.50 30.00 136 HIS B CA 1
ATOM 3330 C CA B HIS B 1 136 ? 60.904 149.358 24.761 0.50 21.94 136 HIS B CA 1
ATOM 3331 C C A HIS B 1 136 ? 62.256 148.903 25.365 0.50 30.00 136 HIS B C 1
ATOM 3332 C C B HIS B 1 136 ? 62.243 148.959 25.364 0.50 21.30 136 HIS B C 1
ATOM 3333 O O A HIS B 1 136 ? 63.282 149.510 25.006 0.50 30.00 136 HIS B O 1
ATOM 3334 O O B HIS B 1 136 ? 63.282 149.510 25.006 0.50 18.78 136 HIS B O 1
ATOM 3347 N N . GLY B 1 137 ? 62.207 148.007 26.287 1.00 23.22 137 GLY B N 1
ATOM 3348 C CA . GLY B 1 137 ? 63.416 147.542 26.941 1.00 23.59 137 GLY B CA 1
ATOM 3349 C C . GLY B 1 137 ? 63.052 146.992 28.306 1.00 25.02 137 GLY B C 1
ATOM 3350 O O . GLY B 1 137 ? 61.867 146.882 28.639 1.00 25.03 137 GLY B O 1
ATOM 3351 N N . VAL B 1 138 ? 64.056 146.642 29.101 1.00 24.09 138 VAL B N 1
ATOM 3352 C CA . VAL B 1 138 ? 63.792 146.119 30.434 1.00 25.16 138 VAL B CA 1
ATOM 3353 C C . VAL B 1 138 ? 64.539 146.948 31.471 1.00 25.50 138 VAL B C 1
ATOM 3354 O O . VAL B 1 138 ? 65.739 147.211 31.327 1.00 24.86 138 VAL B O 1
ATOM 3358 N N . LEU B 1 139 ? 63.813 147.374 32.506 1.00 23.24 139 LEU B N 1
ATOM 3359 C CA . LEU B 1 139 ? 64.387 148.188 33.573 1.00 23.23 139 LEU B CA 1
ATOM 3360 C C . LEU B 1 139 ? 64.616 147.316 34.802 1.00 22.28 139 LEU B C 1
ATOM 3361 O O . LEU B 1 139 ? 63.692 146.683 35.309 1.00 22.32 139 LEU B O 1
ATOM 3366 N N . VAL B 1 140 ? 65.855 147.289 35.275 1.00 21.60 140 VAL B N 1
ATOM 3367 C CA . VAL B 1 140 ? 66.206 146.494 36.440 1.00 22.07 140 VAL B CA 1
ATOM 3368 C C . VAL B 1 140 ? 67.092 147.325 37.347 1.00 22.41 140 VAL B C 1
ATOM 3369 O O . VAL B 1 140 ? 67.763 148.250 36.899 1.00 24.65 140 VAL B O 1
ATOM 3373 N N . ASP B 1 141 ? 67.074 147.003 38.630 1.00 21.40 141 ASP B N 1
ATOM 3374 C CA . ASP B 1 141 ? 67.895 147.695 39.605 1.00 21.84 141 ASP B CA 1
ATOM 3375 C C . ASP B 1 141 ? 69.040 146.731 39.929 1.00 22.48 141 ASP B C 1
ATOM 3376 O O . ASP B 1 141 ? 68.819 145.650 40.481 1.00 20.23 141 ASP B O 1
ATOM 3381 N N . VAL B 1 142 ? 70.254 147.125 39.554 1.00 20.84 142 VAL B N 1
ATOM 3382 C CA . VAL B 1 142 ? 71.448 146.310 39.766 1.00 20.70 142 VAL B CA 1
ATOM 3383 C C . VAL B 1 142 ? 72.397 147.091 40.677 1.00 22.02 142 VAL B C 1
ATOM 3384 O O . VAL B 1 142 ? 72.910 148.144 40.301 1.00 20.73 142 VAL B O 1
ATOM 3388 N N . TYR B 1 143 ? 72.616 146.570 41.879 1.00 22.94 143 TYR B N 1
ATOM 3389 C CA . TYR B 1 143 ? 73.474 147.230 42.856 1.00 23.26 143 TYR B CA 1
ATOM 3390 C C . TYR B 1 143 ? 73.062 148.690 43.043 1.00 23.76 143 TYR B C 1
ATOM 3391 O O . TYR B 1 143 ? 73.912 149.582 43.127 1.00 24.36 143 TYR B O 1
ATOM 3400 N N . GLY B 1 144 ? 71.756 148.932 43.104 1.00 23.96 144 GLY B N 1
ATOM 3401 C CA . GLY B 1 144 ? 71.257 150.283 43.306 1.00 22.78 144 GLY B CA 1
ATOM 3402 C C . GLY B 1 144 ? 71.279 151.178 42.082 1.00 22.80 144 GLY B C 1
ATOM 3403 O O . GLY B 1 144 ? 70.896 152.348 42.150 1.00 21.50 144 GLY B O 1
ATOM 3404 N N . VAL B 1 145 ? 71.732 150.634 40.961 1.00 20.30 145 VAL B N 1
ATOM 3405 C CA . VAL B 1 145 ? 71.794 151.394 39.721 1.00 22.55 145 VAL B CA 1
ATOM 3406 C C . VAL B 1 145 ? 70.614 151.027 38.825 1.00 23.24 145 VAL B C 1
ATOM 3407 O O . VAL B 1 145 ? 70.368 149.851 38.566 1.00 22.18 145 VAL B O 1
ATOM 3411 N N . GLY B 1 146 ? 69.878 152.035 38.369 1.00 22.45 146 GLY B N 1
ATOM 3412 C CA . GLY B 1 146 ? 68.756 151.781 37.484 1.00 23.96 146 GLY B CA 1
ATOM 3413 C C . GLY B 1 146 ? 69.306 151.504 36.100 1.00 23.13 146 GLY B C 1
ATOM 3414 O O . GLY B 1 146 ? 69.806 152.410 35.424 1.00 23.36 146 GLY B O 1
ATOM 3415 N N . VAL B 1 147 ? 69.220 150.247 35.678 1.00 22.87 147 VAL B N 1
ATOM 3416 C CA . VAL B 1 147 ? 69.738 149.841 34.377 1.00 21.90 147 VAL B CA 1
ATOM 3417 C C . VAL B 1 147 ? 68.642 149.544 33.358 1.00 22.57 147 VAL B C 1
ATOM 3418 O O . VAL B 1 147 ? 67.798 148.676 33.579 1.00 21.72 147 VAL B O 1
ATOM 3422 N N . LEU B 1 148 ? 68.666 150.275 32.245 1.00 23.56 148 LEU B N 1
ATOM 3423 C CA . LEU B 1 148 ? 67.708 150.072 31.159 1.00 23.48 148 LEU B CA 1
ATOM 3424 C C . LEU B 1 148 ? 68.421 149.219 30.102 1.00 22.39 148 LEU B C 1
ATOM 3425 O O . LEU B 1 148 ? 69.385 149.670 29.479 1.00 21.79 148 LEU B O 1
ATOM 3430 N N . ILE B 1 149 ? 67.951 147.994 29.903 1.00 22.55 149 ILE B N 1
ATOM 3431 C CA . ILE B 1 149 ? 68.554 147.104 28.922 1.00 22.12 149 ILE B CA 1
ATOM 3432 C C . ILE B 1 149 ? 67.775 147.209 27.618 1.00 21.87 149 ILE B C 1
ATOM 3433 O O . ILE B 1 149 ? 66.561 147.000 27.591 1.00 21.81 149 ILE B O 1
ATOM 3438 N N . THR B 1 150 ? 68.473 147.562 26.544 1.00 21.86 150 THR B N 1
ATOM 3439 C CA . THR B 1 150 ? 67.844 147.693 25.238 1.00 21.48 150 THR B CA 1
ATOM 3440 C C . THR B 1 150 ? 68.554 146.792 24.240 1.00 22.38 150 THR B C 1
ATOM 3441 O O . THR B 1 150 ? 69.600 146.222 24.538 1.00 22.52 150 THR B O 1
ATOM 3445 N N . GLY B 1 151 ? 67.979 146.665 23.052 1.00 23.14 151 GLY B N 1
ATOM 3446 C CA . GLY B 1 151 ? 68.578 145.827 22.031 1.00 25.21 151 GLY B CA 1
ATOM 3447 C C . GLY B 1 151 ? 67.504 145.183 21.183 1.00 25.62 151 GLY B C 1
ATOM 3448 O O . GLY B 1 151 ? 66.356 145.071 21.613 1.00 26.79 151 GLY B O 1
ATOM 3449 N N . ASP B 1 152 ? 67.869 144.745 19.985 1.00 29.21 152 ASP B N 1
ATOM 3450 C CA . ASP B 1 152 ? 66.900 144.132 19.088 1.00 31.89 152 ASP B CA 1
ATOM 3451 C C . ASP B 1 152 ? 66.175 142.940 19.681 1.00 32.55 152 ASP B C 1
ATOM 3452 O O . ASP B 1 152 ? 66.695 142.237 20.550 1.00 32.86 152 ASP B O 1
ATOM 3457 N N . SER B 1 153 ? 64.963 142.720 19.187 1.00 33.01 153 SER B N 1
ATOM 3458 C CA . SER B 1 153 ? 64.129 141.618 19.626 1.00 33.90 153 SER B CA 1
ATOM 3459 C C . SER B 1 153 ? 64.878 140.297 19.501 1.00 33.26 153 SER B C 1
ATOM 3460 O O . SER B 1 153 ? 65.522 140.038 18.483 1.00 32.68 153 SER B O 1
ATOM 3463 N N . GLY B 1 154 ? 64.793 139.475 20.545 1.00 32.33 154 GLY B N 1
ATOM 3464 C CA . GLY B 1 154 ? 65.443 138.176 20.544 1.00 31.72 154 GLY B CA 1
ATOM 3465 C C . GLY B 1 154 ? 66.887 138.173 21.009 1.00 31.07 154 GLY B C 1
ATOM 3466 O O . GLY B 1 154 ? 67.473 137.110 21.210 1.00 31.38 154 GLY B O 1
ATOM 3467 N N . ILE B 1 155 ? 67.465 139.355 21.191 1.00 29.11 155 ILE B N 1
ATOM 3468 C CA . ILE B 1 155 ? 68.854 139.449 21.617 1.00 30.25 155 ILE B CA 1
ATOM 3469 C C . ILE B 1 155 ? 69.085 138.833 23.004 1.00 29.11 155 ILE B C 1
ATOM 3470 O O . ILE B 1 155 ? 70.187 138.375 23.307 1.00 28.86 155 ILE B O 1
ATOM 3475 N N . GLY B 1 156 ? 68.048 138.827 23.838 1.00 27.58 156 GLY B N 1
ATOM 3476 C CA . GLY B 1 156 ? 68.171 138.249 25.169 1.00 27.25 156 GLY B CA 1
ATOM 3477 C C . GLY B 1 156 ? 67.945 139.195 26.340 1.00 25.62 156 GLY B C 1
ATOM 3478 O O . GLY B 1 156 ? 68.425 138.940 27.452 1.00 26.09 156 GLY B O 1
ATOM 3479 N N . LYS B 1 157 ? 67.207 140.278 26.106 1.00 24.35 157 LYS B N 1
ATOM 3480 C CA . LYS B 1 157 ? 66.950 141.261 27.157 1.00 23.74 157 LYS B CA 1
ATOM 3481 C C . LYS B 1 157 ? 66.243 140.681 28.376 1.00 22.05 157 LYS B C 1
ATOM 3482 O O . LYS B 1 157 ? 66.752 140.774 29.491 1.00 21.42 157 LYS B O 1
ATOM 3488 N N . SER B 1 158 ? 65.075 140.086 28.162 1.00 20.99 158 SER B N 1
ATOM 3489 C CA . SER B 1 158 ? 64.305 139.516 29.262 1.00 21.76 158 SER B CA 1
ATOM 3490 C C . SER B 1 158 ? 64.986 138.314 29.894 1.00 22.08 158 SER B C 1
ATOM 3491 O O . SER B 1 158 ? 64.878 138.106 31.103 1.00 20.92 158 SER B O 1
ATOM 3494 N N . GLU B 1 159 ? 65.672 137.515 29.081 1.00 21.07 159 GLU B N 1
ATOM 3495 C CA . GLU B 1 159 ? 66.378 136.348 29.606 1.00 22.49 159 GLU B CA 1
ATOM 3496 C C . GLU B 1 159 ? 67.519 136.814 30.508 1.00 22.72 159 GLU B C 1
ATOM 3497 O O . GLU B 1 159 ? 67.793 136.215 31.546 1.00 22.22 159 GLU B O 1
ATOM 3503 N N . THR B 1 160 ? 68.189 137.886 30.104 1.00 22.38 160 THR B N 1
ATOM 3504 C CA . THR B 1 160 ? 69.294 138.414 30.895 1.00 23.51 160 THR B CA 1
ATOM 3505 C C . THR B 1 160 ? 68.751 139.043 32.178 1.00 21.88 160 THR B C 1
ATOM 3506 O O . THR B 1 160 ? 69.369 138.932 33.233 1.00 23.18 160 THR B O 1
ATOM 3510 N N . ALA B 1 161 ? 67.591 139.692 32.095 1.00 21.12 161 ALA B N 1
ATOM 3511 C CA . ALA B 1 161 ? 66.992 140.308 33.278 1.00 20.26 161 ALA B CA 1
ATOM 3512 C C . ALA B 1 161 ? 66.598 139.207 34.261 1.00 20.26 161 ALA B C 1
ATOM 3513 O O . ALA B 1 161 ? 66.722 139.363 35.474 1.00 18.67 161 ALA B O 1
ATOM 3515 N N . LEU B 1 162 ? 66.126 138.088 33.727 1.00 19.00 162 LEU B N 1
ATOM 3516 C CA . LEU B 1 162 ? 65.727 136.963 34.572 1.00 19.54 162 LEU B CA 1
ATOM 3517 C C . LEU B 1 162 ? 66.940 136.431 35.326 1.00 20.25 162 LEU B C 1
ATOM 3518 O O . LEU B 1 162 ? 66.848 136.095 36.505 1.00 22.16 162 LEU B O 1
ATOM 3523 N N . GLU B 1 163 ? 68.081 136.352 34.647 1.00 21.57 163 GLU B N 1
ATOM 3524 C CA . GLU B 1 163 ? 69.296 135.873 35.298 1.00 21.13 163 GLU B CA 1
ATOM 3525 C C . GLU B 1 163 ? 69.730 136.867 36.372 1.00 21.39 163 GLU B C 1
ATOM 3526 O O . GLU B 1 163 ? 70.208 136.477 37.440 1.00 20.71 163 GLU B O 1
ATOM 3532 N N . LEU B 1 164 ? 69.554 138.153 36.092 1.00 19.52 164 LEU B N 1
ATOM 3533 C CA . LEU B 1 164 ? 69.913 139.190 37.057 1.00 21.02 164 LEU B CA 1
ATOM 3534 C C . LEU B 1 164 ? 69.006 139.057 38.285 1.00 21.56 164 LEU B C 1
ATOM 3535 O O . LEU B 1 164 ? 69.447 139.221 39.426 1.00 22.58 164 LEU B O 1
ATOM 3540 N N . ILE B 1 165 ? 67.735 138.762 38.048 1.00 22.46 165 ILE B N 1
ATOM 3541 C CA . ILE B 1 165 ? 66.788 138.593 39.147 1.00 23.41 165 ILE B CA 1
ATOM 3542 C C . ILE B 1 165 ? 67.239 137.395 39.972 1.00 23.15 165 ILE B C 1
ATOM 3543 O O . ILE B 1 165 ? 67.290 137.441 41.203 1.00 22.75 165 ILE B O 1
ATOM 3548 N N . LYS B 1 166 ? 67.563 136.317 39.271 1.00 23.50 166 LYS B N 1
ATOM 3549 C CA . LYS B 1 166 ? 68.017 135.091 39.909 1.00 24.76 166 LYS B CA 1
ATOM 3550 C C . LYS B 1 166 ? 69.260 135.382 40.750 1.00 24.61 166 LYS B C 1
ATOM 3551 O O . LYS B 1 166 ? 69.491 134.736 41.772 1.00 23.95 166 LYS B O 1
ATOM 3557 N N . ARG B 1 167 ? 70.047 136.367 40.322 1.00 23.39 167 ARG B N 1
ATOM 3558 C CA . ARG B 1 167 ? 71.264 136.743 41.036 1.00 24.47 167 ARG B CA 1
ATOM 3559 C C . ARG B 1 167 ? 71.042 137.763 42.160 1.00 25.84 167 ARG B C 1
ATOM 3560 O O . ARG B 1 167 ? 72.006 138.289 42.724 1.00 26.84 167 ARG B O 1
ATOM 3568 N N . GLY B 1 168 ? 69.783 138.056 42.480 1.00 23.70 168 GLY B N 1
ATOM 3569 C CA . GLY B 1 168 ? 69.503 138.987 43.566 1.00 22.76 168 GLY B CA 1
ATOM 3570 C C . GLY B 1 168 ? 69.158 140.429 43.228 1.00 22.39 168 GLY B C 1
ATOM 3571 O O . GLY B 1 168 ? 68.982 141.246 44.127 1.00 23.37 168 GLY B O 1
ATOM 3572 N N . HIS B 1 169 ? 69.056 140.758 41.948 1.00 20.51 169 HIS B N 1
ATOM 3573 C CA . HIS B 1 169 ? 68.727 142.125 41.562 1.00 20.55 169 HIS B CA 1
ATOM 3574 C C . HIS B 1 169 ? 67.212 142.281 41.440 1.00 20.78 169 HIS B C 1
ATOM 3575 O O . HIS B 1 169 ? 66.487 141.294 41.542 1.00 20.77 169 HIS B O 1
ATOM 3582 N N . ARG B 1 170 ? 66.730 143.503 41.230 1.00 21.03 170 ARG B N 1
ATOM 3583 C CA . ARG B 1 170 ? 65.281 143.734 41.156 1.00 22.02 170 ARG B CA 1
ATOM 3584 C C . ARG B 1 170 ? 64.722 144.139 39.799 1.00 22.58 170 ARG B C 1
ATOM 3585 O O . ARG B 1 170 ? 65.297 144.963 39.089 1.00 22.53 170 ARG B O 1
ATOM 3593 N N . LEU B 1 171 ? 63.572 143.572 39.459 1.00 22.92 171 LEU B N 1
ATOM 3594 C CA . LEU B 1 171 ? 62.904 143.906 38.207 1.00 23.01 171 LEU B CA 1
ATOM 3595 C C . LEU B 1 171 ? 61.975 145.091 38.453 1.00 22.87 171 LEU B C 1
ATOM 3596 O O . LEU B 1 171 ? 61.273 145.131 39.464 1.00 21.36 171 LEU B O 1
ATOM 3601 N N . VAL B 1 172 ? 61.984 146.056 37.537 1.00 24.27 172 VAL B N 1
ATOM 3602 C CA . VAL B 1 172 ? 61.097 147.207 37.637 1.00 25.51 172 VAL B CA 1
ATOM 3603 C C . VAL B 1 172 ? 60.060 147.068 36.521 1.00 25.44 172 VAL B C 1
ATOM 3604 O O . VAL B 1 172 ? 58.858 147.149 36.763 1.00 26.63 172 VAL B O 1
ATOM 3608 N N . ALA B 1 173 ? 60.532 146.833 35.300 1.00 24.42 173 ALA B N 1
ATOM 3609 C CA . ALA B 1 173 ? 59.632 146.703 34.164 1.00 25.16 173 ALA B CA 1
ATOM 3610 C C . ALA B 1 173 ? 60.212 145.882 33.022 1.00 26.44 173 ALA B C 1
ATOM 3611 O O . ALA B 1 173 ? 61.390 146.000 32.691 1.00 25.75 173 ALA B O 1
ATOM 3613 N N . ASP B 1 174 ? 59.365 145.056 32.422 1.00 28.13 174 ASP B N 1
ATOM 3614 C CA . ASP B 1 174 ? 59.767 144.233 31.296 1.00 30.73 174 ASP B CA 1
ATOM 3615 C C . ASP B 1 174 ? 59.025 144.772 30.079 1.00 33.00 174 ASP B C 1
ATOM 3616 O O . ASP B 1 174 ? 57.964 145.373 30.218 1.00 33.07 174 ASP B O 1
ATOM 3621 N N . ASP B 1 175 ? 59.593 144.576 28.896 1.00 36.57 175 ASP B N 1
ATOM 3622 C CA . ASP B 1 175 ? 58.959 145.007 27.651 1.00 39.82 175 ASP B CA 1
ATOM 3623 C C . ASP B 1 175 ? 58.776 146.517 27.478 1.00 40.59 175 ASP B C 1
ATOM 3624 O O . ASP B 1 175 ? 59.483 147.136 26.682 1.00 42.88 175 ASP B O 1
ATOM 3629 N N . ASN B 1 176 ? 57.814 147.104 28.191 1.00 40.10 176 ASN B N 1
ATOM 3630 C CA . ASN B 1 176 ? 57.556 148.541 28.087 1.00 38.27 176 ASN B CA 1
ATOM 3631 C C . ASN B 1 176 ? 57.899 149.214 29.409 1.00 37.91 176 ASN B C 1
ATOM 3632 O O . ASN B 1 176 ? 57.665 148.638 30.474 1.00 38.02 176 ASN B O 1
ATOM 3637 N N . VAL B 1 177 ? 58.447 150.426 29.335 1.00 32.85 177 VAL B N 1
ATOM 3638 C CA . VAL B 1 177 ? 58.822 151.180 30.530 1.00 31.37 177 VAL B CA 1
ATOM 3639 C C . VAL B 1 177 ? 58.241 152.590 30.486 1.00 31.61 177 VAL B C 1
ATOM 3640 O O . VAL B 1 177 ? 58.502 153.340 29.546 1.00 31.57 177 VAL B O 1
ATOM 3644 N N . GLU B 1 178 ? 57.455 152.949 31.495 1.00 31.56 178 GLU B N 1
ATOM 3645 C CA . GLU B 1 178 ? 56.879 154.291 31.547 1.00 32.91 178 GLU B CA 1
ATOM 3646 C C . GLU B 1 178 ? 57.933 155.191 32.180 1.00 32.59 178 GLU B C 1
ATOM 3647 O O . GLU B 1 178 ? 58.374 154.942 33.303 1.00 31.16 178 GLU B O 1
ATOM 3653 N N . ILE B 1 179 ? 58.342 156.229 31.460 1.00 32.60 179 ILE B N 1
ATOM 3654 C CA . ILE B 1 179 ? 59.358 157.146 31.958 1.00 32.75 179 IL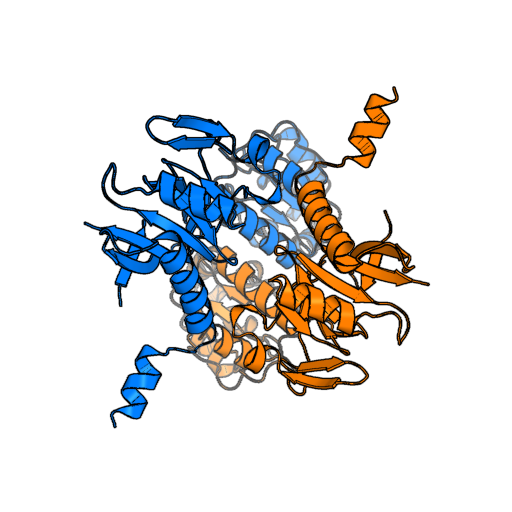E B CA 1
ATOM 3655 C C . ILE B 1 179 ? 58.771 158.518 32.281 1.00 34.82 179 ILE B C 1
ATOM 3656 O O . ILE B 1 179 ? 57.957 159.050 31.522 1.00 33.83 179 ILE B O 1
ATOM 3661 N N . ARG B 1 180 ? 59.189 159.078 33.411 1.00 32.84 180 ARG B N 1
ATOM 3662 C CA . ARG B 1 180 ? 58.746 160.402 33.832 1.00 33.62 180 ARG B CA 1
ATOM 3663 C C . ARG B 1 180 ? 59.987 161.228 34.158 1.00 32.40 180 ARG B C 1
ATOM 3664 O O . ARG B 1 180 ? 60.841 160.803 34.933 1.00 30.69 180 ARG B O 1
ATOM 3672 N N . GLU B 1 181 ? 60.094 162.399 33.547 1.00 31.18 181 GLU B N 1
ATOM 3673 C CA . GLU B 1 181 ? 61.222 163.285 33.796 1.00 31.30 181 GLU B CA 1
ATOM 3674 C C . GLU B 1 181 ? 60.699 164.241 34.874 1.00 32.35 181 GLU B C 1
ATOM 3675 O O . GLU B 1 181 ? 60.242 165.347 34.570 1.00 29.71 181 GLU B O 1
ATOM 3681 N N . ILE B 1 182 ? 60.757 163.793 36.129 1.00 32.20 182 ILE B N 1
ATOM 3682 C CA . ILE B 1 182 ? 60.238 164.563 37.262 1.00 33.93 182 ILE B CA 1
ATOM 3683 C C . ILE B 1 182 ? 61.040 165.783 37.702 1.00 35.27 182 ILE B C 1
ATOM 3684 O O . ILE B 1 182 ? 60.592 166.549 38.560 1.00 35.23 182 ILE B O 1
ATOM 3689 N N . SER B 1 183 ? 62.220 165.958 37.120 1.00 35.93 183 SER B N 1
ATOM 3690 C CA . SER B 1 183 ? 63.076 167.104 37.411 1.00 37.48 183 SER B CA 1
ATOM 3691 C C . SER B 1 183 ? 64.256 167.023 36.455 1.00 37.94 183 SER B C 1
ATOM 3692 O O . SER B 1 183 ? 64.405 166.037 35.735 1.00 38.19 183 SER B O 1
ATOM 3695 N N . LYS B 1 184 ? 65.086 168.060 36.438 1.00 39.43 184 LYS B N 1
ATOM 3696 C CA . LYS B 1 184 ? 66.235 168.106 35.538 1.00 40.10 184 LYS B CA 1
ATOM 3697 C C . LYS B 1 184 ? 67.152 166.891 35.664 1.00 39.29 184 LYS B C 1
ATOM 3698 O O . LYS B 1 184 ? 67.712 166.631 36.728 1.00 39.20 184 LYS B O 1
ATOM 3704 N N . ASP B 1 185 ? 67.302 166.160 34.562 1.00 38.63 185 ASP B N 1
ATOM 3705 C CA . ASP B 1 185 ? 68.146 164.965 34.502 1.00 37.02 185 ASP B CA 1
ATOM 3706 C C . ASP B 1 185 ? 67.700 163.832 35.419 1.00 35.78 185 ASP B C 1
ATOM 3707 O O . ASP B 1 185 ? 68.490 162.945 35.746 1.00 35.75 185 ASP B O 1
ATOM 3712 N N . GLU B 1 186 ? 66.438 163.854 35.832 1.00 32.98 186 GLU B N 1
ATOM 3713 C CA . GLU B 1 186 ? 65.921 162.802 36.697 1.00 32.11 186 GLU B CA 1
ATOM 3714 C C . GLU B 1 186 ? 64.793 162.037 36.009 1.00 31.00 186 GLU B C 1
ATOM 3715 O O . GLU B 1 186 ? 63.650 162.491 35.966 1.00 30.32 186 GLU B O 1
ATOM 3721 N N . LEU B 1 187 ? 65.134 160.875 35.465 1.00 29.58 187 LEU B N 1
ATOM 3722 C CA . LEU B 1 187 ? 64.170 160.023 34.775 1.00 28.53 187 LEU B CA 1
ATOM 3723 C C . LEU B 1 187 ? 63.756 158.873 35.683 1.00 27.45 187 LEU B C 1
ATOM 3724 O O . LEU B 1 187 ? 64.608 158.116 36.146 1.00 27.38 187 LEU B O 1
ATOM 3729 N N . ILE B 1 188 ? 62.457 158.742 35.932 1.00 26.99 188 ILE B N 1
ATOM 3730 C CA . ILE B 1 188 ? 61.948 157.664 36.768 1.00 28.76 188 ILE B CA 1
ATOM 3731 C C . ILE B 1 188 ? 61.166 156.685 35.901 1.00 29.00 188 ILE B C 1
ATOM 3732 O O . ILE B 1 188 ? 60.272 157.089 35.147 1.00 27.94 188 ILE B O 1
ATOM 3737 N N . GLY B 1 189 ? 61.494 155.402 36.013 1.00 28.64 189 GLY B N 1
ATOM 3738 C CA . GLY B 1 189 ? 60.801 154.403 35.219 1.00 26.57 189 GLY B CA 1
ATOM 3739 C C . GLY B 1 189 ? 59.963 153.447 36.043 1.00 27.31 189 GLY B C 1
ATOM 3740 O O . GLY B 1 189 ? 60.272 153.166 37.203 1.00 26.03 189 GLY B O 1
ATOM 3741 N N . ARG B 1 190 ? 58.882 152.954 35.447 1.00 27.76 190 ARG B N 1
ATOM 3742 C CA . ARG B 1 190 ? 58.014 151.999 36.119 1.00 28.72 190 ARG B CA 1
ATOM 3743 C C . ARG B 1 190 ? 57.268 151.190 35.083 1.00 28.10 190 ARG B C 1
ATOM 3744 O O . ARG B 1 190 ? 57.125 151.613 33.939 1.00 28.53 190 ARG B O 1
ATOM 3752 N N . ALA B 1 191 ? 56.804 150.014 35.474 1.00 28.49 191 ALA B N 1
ATOM 3753 C CA . ALA B 1 191 ? 56.084 149.171 34.540 1.00 28.92 191 ALA B CA 1
ATOM 3754 C C . ALA B 1 191 ? 54.628 149.582 34.470 1.00 30.93 191 ALA B C 1
ATOM 3755 O O . ALA B 1 191 ? 54.084 150.145 35.422 1.00 30.13 191 ALA B O 1
ATOM 3757 N N . PRO B 1 192 ? 53.985 149.349 33.318 1.00 31.61 192 PRO B N 1
ATOM 3758 C CA . PRO B 1 192 ? 52.573 149.711 33.215 1.00 31.41 192 PRO B CA 1
ATOM 3759 C C . PRO B 1 192 ? 51.892 148.855 34.286 1.00 33.80 192 PRO B C 1
ATOM 3760 O O . PRO B 1 192 ? 52.279 147.700 34.488 1.00 31.24 192 PRO B O 1
ATOM 3764 N N . LYS B 1 193 ? 50.908 149.412 34.985 1.00 35.41 193 LYS B N 1
ATOM 3765 C CA . LYS B 1 193 ? 50.217 148.670 36.035 1.00 38.92 193 LYS B CA 1
ATOM 3766 C C . LYS B 1 193 ? 49.753 147.288 35.561 1.00 39.41 193 LYS B C 1
ATOM 3767 O O . LYS B 1 193 ? 49.680 146.340 36.348 1.00 41.16 193 LYS B O 1
ATOM 3773 N N . LEU B 1 194 ? 49.452 147.179 34.271 1.00 39.26 194 LEU B N 1
ATOM 3774 C CA . LEU B 1 194 ? 48.988 145.927 33.679 1.00 39.46 194 LEU B CA 1
ATOM 3775 C C . LEU B 1 194 ? 50.004 144.778 33.733 1.00 38.36 194 LEU B C 1
ATOM 3776 O O . LEU B 1 194 ? 49.632 143.628 33.972 1.00 36.94 194 LEU B O 1
ATOM 3781 N N . ILE B 1 195 ? 51.280 145.077 33.509 1.00 34.94 195 ILE B N 1
ATOM 3782 C CA . ILE B 1 195 ? 52.292 144.027 33.534 1.00 33.85 195 ILE B CA 1
ATOM 3783 C C . ILE B 1 195 ? 53.223 144.101 34.740 1.00 32.00 195 ILE B C 1
ATOM 3784 O O . ILE B 1 195 ? 54.359 143.637 34.687 1.00 29.55 195 ILE B O 1
ATOM 3789 N N . GLU B 1 196 ? 52.741 144.683 35.829 1.00 30.82 196 GLU B N 1
ATOM 3790 C CA . GLU B 1 196 ? 53.549 144.805 37.034 1.00 31.65 196 GLU B CA 1
ATOM 3791 C C . GLU B 1 196 ? 53.958 143.430 37.561 1.00 29.36 196 GLU B C 1
ATOM 3792 O O . GLU B 1 196 ? 53.119 142.534 37.679 1.00 27.38 196 GLU B O 1
ATOM 3798 N N . HIS B 1 197 ? 55.249 143.275 37.861 1.00 28.44 197 HIS B N 1
ATOM 3799 C CA . HIS B 1 197 ? 55.809 142.021 38.393 1.00 28.21 197 HIS B CA 1
ATOM 3800 C C . HIS B 1 197 ? 55.951 140.923 37.350 1.00 27.32 197 HIS B C 1
ATOM 3801 O O . HIS B 1 197 ? 56.414 139.825 37.664 1.00 26.58 197 HIS B O 1
ATOM 3808 N N . LEU B 1 198 ? 55.562 141.212 36.114 1.00 24.79 198 LEU B N 1
ATOM 3809 C CA . LEU B 1 198 ? 55.632 140.208 35.065 1.00 25.29 198 LEU B CA 1
ATOM 3810 C C . LEU B 1 198 ? 56.881 140.272 34.192 1.00 25.05 198 LEU B C 1
ATOM 3811 O O . LEU B 1 198 ? 57.468 141.333 33.990 1.00 24.47 198 LEU B O 1
ATOM 3816 N N . LEU B 1 199 ? 57.276 139.110 33.686 1.00 23.95 199 LEU B N 1
ATOM 3817 C CA . LEU B 1 199 ? 58.434 138.982 32.815 1.00 26.39 199 LEU B CA 1
ATOM 3818 C C . LEU B 1 199 ? 58.081 137.868 31.835 1.00 26.95 199 LEU B C 1
ATOM 3819 O O . LEU B 1 199 ? 57.662 136.792 32.254 1.00 27.39 199 LEU B O 1
ATOM 3824 N N . GLU B 1 200 ? 58.217 138.123 30.536 1.00 29.16 200 GLU B N 1
ATOM 3825 C CA . GLU B 1 200 ? 57.895 137.098 29.541 1.00 30.30 200 GLU B CA 1
ATOM 3826 C C . GLU B 1 200 ? 59.155 136.548 28.892 1.00 29.63 200 GLU B C 1
ATOM 3827 O O . GLU B 1 200 ? 60.011 137.301 28.431 1.00 28.27 200 GLU B O 1
ATOM 3833 N N . ILE B 1 201 ? 59.243 135.223 28.853 1.00 29.12 201 ILE B N 1
ATOM 3834 C CA . ILE B 1 201 ? 60.390 134.518 28.295 1.00 31.87 201 ILE B CA 1
ATOM 3835 C C . ILE B 1 201 ? 59.955 133.528 27.214 1.00 31.35 201 ILE B C 1
ATOM 3836 O O . ILE B 1 201 ? 59.114 132.663 27.470 1.00 30.73 201 ILE B O 1
ATOM 3841 N N . ARG B 1 202 ? 60.520 133.654 26.013 1.00 31.70 202 ARG B N 1
ATOM 3842 C CA . ARG B 1 202 ? 60.181 132.745 24.919 1.00 31.39 202 ARG B CA 1
ATOM 3843 C C . ARG B 1 202 ? 60.346 131.300 25.384 1.00 31.25 202 ARG B C 1
ATOM 3844 O O . ARG B 1 202 ? 61.388 130.933 25.928 1.00 30.74 202 ARG B O 1
ATOM 3852 N N . GLY B 1 203 ? 59.322 130.482 25.161 1.00 30.86 203 GLY B N 1
ATOM 3853 C CA . GLY B 1 203 ? 59.395 129.090 25.567 1.00 31.29 203 GLY B CA 1
ATOM 3854 C C . GLY B 1 203 ? 58.708 128.821 26.892 1.00 32.29 203 GLY B C 1
ATOM 3855 O O . GLY B 1 203 ? 58.024 127.813 27.043 1.00 32.48 203 GLY B O 1
ATOM 3856 N N . LEU B 1 204 ? 58.890 129.716 27.860 1.00 32.30 204 LEU B N 1
ATOM 3857 C CA . LEU B 1 204 ? 58.260 129.553 29.164 1.00 33.59 204 LEU B CA 1
ATOM 3858 C C . LEU B 1 204 ? 56.950 130.318 29.240 1.00 34.26 204 LEU B C 1
ATOM 3859 O O . LEU B 1 204 ? 56.004 129.891 29.902 1.00 36.17 204 LEU B O 1
ATOM 3864 N N . GLY B 1 205 ? 56.899 131.456 28.561 1.00 32.28 205 GLY B N 1
ATOM 3865 C CA . GLY B 1 205 ? 55.697 132.263 28.591 1.00 31.80 205 GLY B CA 1
ATOM 3866 C C . GLY B 1 205 ? 55.838 133.344 29.642 1.00 30.70 205 GLY B C 1
ATOM 3867 O O . GLY B 1 205 ? 56.953 133.684 30.038 1.00 28.49 205 GLY B O 1
ATOM 3868 N N . ILE B 1 206 ? 54.713 133.871 30.112 1.00 29.51 206 ILE B N 1
ATOM 3869 C CA . ILE B 1 206 ? 54.729 134.934 31.111 1.00 29.89 206 ILE B CA 1
ATOM 3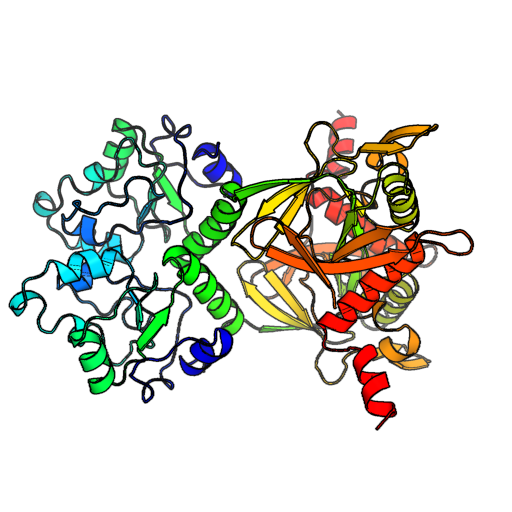870 C C . ILE B 1 206 ? 54.819 134.407 32.540 1.00 29.08 206 ILE B C 1
ATOM 3871 O O . ILE B 1 206 ? 54.047 133.538 32.944 1.00 28.16 206 ILE B O 1
ATOM 3876 N N . ILE B 1 207 ? 55.764 134.941 33.306 1.00 27.23 207 ILE B N 1
ATOM 3877 C CA . ILE B 1 207 ? 55.939 134.522 34.693 1.00 27.57 207 ILE B CA 1
ATOM 3878 C C . ILE B 1 207 ? 55.809 135.707 35.640 1.00 26.73 207 ILE B C 1
ATOM 3879 O O . ILE B 1 207 ? 56.017 136.856 35.248 1.00 24.86 207 ILE B O 1
ATOM 3884 N N . ASN B 1 208 ? 55.457 135.430 36.891 1.00 26.43 208 ASN B N 1
ATOM 3885 C CA . ASN B 1 208 ? 55.330 136.491 37.876 1.00 25.40 208 ASN B CA 1
ATOM 3886 C C . ASN B 1 208 ? 56.527 136.393 38.816 1.00 25.41 208 ASN B C 1
ATOM 3887 O O . ASN B 1 208 ? 56.611 135.468 39.627 1.00 24.86 208 ASN B O 1
ATOM 3892 N N . VAL B 1 209 ? 57.452 137.342 38.706 1.00 25.74 209 VAL B N 1
ATOM 3893 C CA . VAL B 1 209 ? 58.653 137.331 39.534 1.00 24.83 209 VAL B CA 1
ATOM 3894 C C . VAL B 1 209 ? 58.356 137.452 41.022 1.00 25.72 209 VAL B C 1
ATOM 3895 O O . VAL B 1 209 ? 59.070 136.878 41.842 1.00 23.66 209 VAL B O 1
ATOM 3899 N N . MET B 1 210 ? 57.304 138.187 41.373 1.00 25.56 210 MET B N 1
ATOM 3900 C CA . MET B 1 210 ? 56.932 138.347 42.779 1.00 26.93 210 MET B CA 1
ATOM 3901 C C . MET B 1 210 ? 56.525 136.997 43.368 1.00 25.43 210 MET B C 1
ATOM 3902 O O . MET B 1 210 ? 56.967 136.614 44.447 1.00 23.58 210 MET B O 1
ATOM 3907 N N . THR B 1 211 ? 55.668 136.285 42.649 1.00 23.57 211 THR B N 1
ATOM 3908 C CA . THR B 1 211 ? 55.201 134.987 43.094 1.00 23.85 211 THR B CA 1
ATOM 3909 C C . THR B 1 211 ? 56.363 134.001 43.169 1.00 23.66 211 THR B C 1
ATOM 3910 O O . THR B 1 211 ? 56.510 133.276 44.154 1.00 22.43 211 THR B O 1
ATOM 3914 N N . LEU B 1 212 ? 57.203 133.998 42.139 1.00 22.38 212 LEU B N 1
ATOM 3915 C CA . LEU B 1 212 ? 58.333 133.072 42.092 1.00 23.16 212 LEU B CA 1
ATOM 3916 C C . LEU B 1 212 ? 59.503 133.386 43.008 1.00 21.94 212 LEU B C 1
ATOM 3917 O O . LEU B 1 212 ? 60.063 132.485 43.625 1.00 22.48 212 LEU B O 1
ATOM 3922 N N . PHE B 1 213 ? 59.866 134.658 43.111 1.00 20.94 213 PHE B N 1
ATOM 3923 C CA . PHE B 1 213 ? 61.032 135.030 43.903 1.00 21.69 213 PHE B CA 1
ATOM 3924 C C . PHE B 1 213 ? 60.818 135.849 45.157 1.00 21.85 213 PHE B C 1
ATOM 3925 O O . PHE B 1 213 ? 61.758 136.047 45.937 1.00 20.73 213 PHE B O 1
ATOM 3933 N N . GLY B 1 214 ? 59.602 136.340 45.350 1.00 21.02 214 GLY B N 1
ATOM 3934 C CA . GLY B 1 214 ? 59.320 137.132 46.532 1.00 25.13 214 GLY B CA 1
ATOM 3935 C C . GLY B 1 214 ? 59.513 138.625 46.331 1.00 27.29 214 GLY B C 1
ATOM 3936 O O . GLY B 1 214 ? 59.983 139.071 45.281 1.00 25.35 214 GLY B O 1
ATOM 3937 N N . ALA B 1 215 ? 59.167 139.391 47.362 1.00 29.25 215 ALA B N 1
ATOM 3938 C CA . ALA B 1 215 ? 59.255 140.850 47.340 1.00 30.85 215 ALA B CA 1
ATOM 3939 C C . ALA B 1 215 ? 60.636 141.443 47.089 1.00 31.64 215 ALA B C 1
ATOM 3940 O O . ALA B 1 215 ? 60.750 142.556 46.567 1.00 32.04 215 ALA B O 1
ATOM 3942 N N . GLY B 1 216 ? 61.685 140.715 47.457 1.00 30.55 216 GLY B N 1
ATOM 3943 C CA . GLY B 1 216 ? 63.032 141.229 47.263 1.00 29.90 216 GLY B CA 1
ATOM 3944 C C . GLY B 1 216 ? 63.490 141.263 45.817 1.00 30.62 216 GLY B C 1
ATOM 3945 O O . GLY B 1 216 ? 64.584 141.752 45.517 1.00 30.36 216 GLY B O 1
ATOM 3946 N N . SER B 1 217 ? 62.655 140.760 44.911 1.00 28.39 217 SER B N 1
ATOM 3947 C CA . SER B 1 217 ? 63.019 140.723 43.501 1.00 26.94 217 SER B CA 1
ATOM 3948 C C . SER B 1 217 ? 62.309 141.766 42.640 1.00 26.66 217 SER B C 1
ATOM 3949 O O . SER B 1 217 ? 62.495 141.798 41.425 1.00 27.04 217 SER B O 1
ATOM 3952 N N . ILE B 1 218 ? 61.497 142.611 43.265 1.00 26.97 218 ILE B N 1
ATOM 3953 C CA . ILE B 1 218 ? 60.761 143.640 42.543 1.00 27.27 218 ILE B CA 1
ATOM 3954 C C . ILE B 1 218 ? 60.963 145.031 43.129 1.00 28.19 218 ILE B C 1
ATOM 3955 O O . ILE B 1 218 ? 61.392 145.188 44.272 1.00 26.51 218 ILE B O 1
ATOM 3960 N N . LEU B 1 219 ? 60.638 146.036 42.325 1.00 27.55 219 LEU B N 1
ATOM 3961 C CA . LEU B 1 219 ? 60.752 147.433 42.715 1.00 27.03 219 LEU B CA 1
ATOM 3962 C C . LEU B 1 219 ? 59.770 148.192 41.834 1.00 27.47 219 LEU B C 1
ATOM 3963 O O . LEU B 1 219 ? 59.816 148.089 40.609 1.00 26.30 219 LEU B O 1
ATOM 3968 N N . THR B 1 220 ? 58.876 148.945 42.461 1.00 26.46 220 THR B N 1
ATOM 3969 C CA . THR B 1 220 ? 57.858 149.686 41.731 1.00 28.44 220 THR B CA 1
ATOM 3970 C C . THR B 1 220 ? 58.403 150.735 40.770 1.00 29.04 220 THR B C 1
ATOM 3971 O O . THR B 1 220 ? 57.974 150.804 39.620 1.00 31.10 220 THR B O 1
ATOM 3975 N N . GLU B 1 221 ? 59.339 151.557 41.227 1.00 28.77 221 GLU B N 1
ATOM 3976 C CA . GLU B 1 221 ? 59.926 152.559 40.346 1.00 31.14 221 GLU B CA 1
ATOM 3977 C C . GLU B 1 221 ? 61.412 152.746 40.623 1.00 29.96 221 GLU B C 1
ATOM 3978 O O . GLU B 1 221 ? 61.892 152.469 41.720 1.00 29.93 221 GLU B O 1
ATOM 3984 N N . LYS B 1 222 ? 62.138 153.213 39.614 1.00 28.78 222 LYS B N 1
ATOM 3985 C CA . LYS B 1 222 ? 63.570 153.408 39.747 1.00 26.17 222 LYS B CA 1
ATOM 3986 C C . LYS B 1 222 ? 64.091 154.471 38.797 1.00 25.71 222 LYS B C 1
ATOM 3987 O O . LYS B 1 222 ? 63.664 154.557 37.645 1.00 24.01 222 LYS B O 1
ATOM 3993 N N . ARG B 1 223 ? 65.023 155.284 39.281 1.00 23.92 223 ARG B N 1
ATOM 3994 C CA . ARG B 1 223 ? 65.613 156.313 38.446 1.00 24.53 223 ARG B CA 1
ATOM 3995 C C . ARG B 1 223 ? 66.581 155.641 37.471 1.00 24.73 223 ARG B C 1
ATOM 3996 O O . ARG B 1 223 ? 67.385 154.806 37.883 1.00 21.49 223 ARG B O 1
ATOM 4004 N N . LEU B 1 224 ? 66.506 155.995 36.187 1.00 24.88 224 LEU B N 1
ATOM 4005 C CA . LEU B 1 224 ? 67.411 155.409 35.198 1.00 26.85 224 LEU B CA 1
ATOM 4006 C C . LEU B 1 224 ? 68.759 156.120 35.265 1.00 27.39 224 LEU B C 1
ATOM 4007 O O . LEU B 1 224 ? 68.817 157.347 35.348 1.00 27.81 224 LEU B O 1
ATOM 4012 N N . ARG B 1 225 ? 69.838 155.351 35.200 1.00 26.11 225 ARG B N 1
ATOM 4013 C CA . ARG B 1 225 ? 71.181 155.916 35.254 1.00 25.76 225 ARG B CA 1
ATOM 4014 C C . ARG B 1 225 ? 72.109 155.300 34.218 1.00 26.31 225 ARG B C 1
ATOM 4015 O O . ARG B 1 225 ? 73.085 155.924 33.792 1.00 26.56 225 ARG B O 1
ATOM 4023 N N . LEU B 1 226 ? 71.807 154.071 33.814 1.00 25.82 226 LEU B N 1
ATOM 4024 C CA . LEU B 1 226 ? 72.666 153.364 32.876 1.00 23.78 226 LEU B CA 1
ATOM 4025 C C . LEU B 1 226 ? 71.921 152.557 31.825 1.00 24.04 226 LEU B C 1
ATOM 4026 O O . LEU B 1 226 ? 71.040 151.761 32.142 1.00 25.67 226 LEU B O 1
ATOM 4031 N N . ASN B 1 227 ? 72.284 152.772 30.568 1.00 23.09 227 ASN B N 1
ATOM 4032 C CA . ASN B 1 227 ? 71.674 152.047 29.469 1.00 22.22 227 ASN B CA 1
ATOM 4033 C C . ASN B 1 227 ? 72.660 150.988 29.022 1.00 21.45 227 ASN B C 1
ATOM 4034 O O . ASN B 1 227 ? 73.801 151.303 28.688 1.00 21.60 227 ASN B O 1
ATOM 4039 N N . ILE B 1 228 ? 72.240 149.732 29.046 1.00 21.41 228 ILE B N 1
ATOM 4040 C CA . ILE B 1 228 ? 73.098 148.665 28.551 1.00 20.93 228 ILE B CA 1
ATOM 4041 C C . ILE B 1 228 ? 72.418 148.289 27.243 1.00 21.30 228 ILE B C 1
ATOM 4042 O O . ILE B 1 228 ? 71.275 147.847 27.247 1.00 21.77 228 ILE B O 1
ATOM 4047 N N . HIS B 1 229 ? 73.102 148.498 26.127 1.00 21.34 229 HIS B N 1
ATOM 4048 C CA . HIS B 1 229 ? 72.524 148.171 24.832 1.00 21.93 229 HIS B CA 1
ATOM 4049 C C . HIS B 1 229 ? 73.163 146.893 24.313 1.00 22.93 229 HIS B C 1
ATOM 4050 O O . HIS B 1 229 ? 74.355 146.868 24.003 1.00 23.37 229 HIS B O 1
ATOM 4057 N N . LEU B 1 230 ? 72.367 145.831 24.234 1.00 22.38 230 LEU B N 1
ATOM 4058 C CA . LEU B 1 230 ? 72.861 144.545 23.766 1.00 23.09 230 LEU B CA 1
ATOM 4059 C C . LEU B 1 230 ? 72.829 144.527 22.251 1.00 25.70 230 LEU B C 1
ATOM 4060 O O . LEU B 1 230 ? 71.831 144.897 21.636 1.00 24.55 230 LEU B O 1
ATOM 4065 N N . GLU B 1 231 ? 73.918 144.073 21.652 1.00 27.80 231 GLU B N 1
ATOM 4066 C CA . GLU B 1 231 ? 74.019 144.066 20.204 1.00 33.49 231 GLU B CA 1
ATOM 4067 C C . GLU B 1 231 ? 74.646 142.784 19.667 1.00 34.32 231 GLU B C 1
ATOM 4068 O O . GLU B 1 231 ? 75.472 142.165 20.329 1.00 34.42 231 GLU B O 1
ATOM 4074 N N . ASN B 1 232 ? 74.250 142.392 18.462 1.00 37.96 232 ASN B N 1
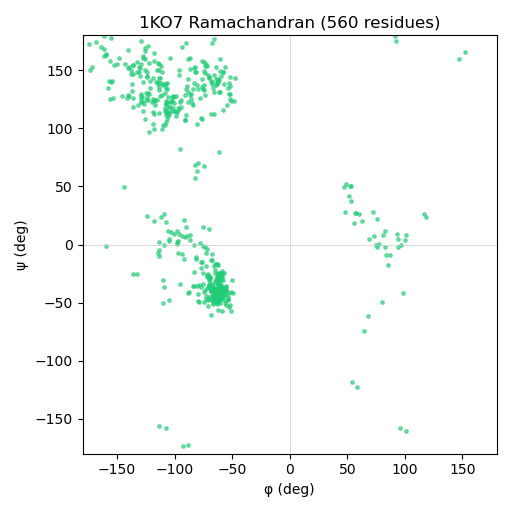ATOM 4075 C CA . ASN B 1 232 ? 74.797 141.195 17.836 1.00 40.10 232 ASN B CA 1
ATOM 4076 C C . ASN B 1 232 ? 76.246 141.437 17.433 1.00 40.95 232 ASN B C 1
ATOM 4077 O O . ASN B 1 232 ? 76.650 142.580 17.213 1.00 41.06 232 ASN B O 1
ATOM 4082 N N . GLU B 1 246 ? 82.721 157.531 25.814 1.00 54.37 246 GLU B N 1
ATOM 4083 C CA . GLU B 1 246 ? 81.648 157.913 26.726 1.00 54.05 246 GLU B CA 1
ATOM 4084 C C . GLU B 1 246 ? 80.358 158.197 25.959 1.00 52.35 246 GLU B C 1
ATOM 4085 O O . GLU B 1 246 ? 80.009 159.353 25.715 1.00 52.93 246 GLU B O 1
ATOM 4091 N N . GLU B 1 247 ? 79.654 157.134 25.583 1.00 48.74 247 GLU B N 1
ATOM 4092 C CA . GLU B 1 247 ? 78.405 157.268 24.845 1.00 45.67 247 GLU B CA 1
ATOM 4093 C C . GLU B 1 247 ? 77.225 157.442 25.793 1.00 41.39 247 GLU B C 1
ATOM 4094 O O . GLU B 1 247 ? 77.309 157.114 26.978 1.00 38.13 247 GLU B O 1
ATOM 4100 N N . THR B 1 248 ? 76.126 157.968 25.267 1.00 37.40 248 THR B N 1
ATOM 4101 C CA . THR B 1 248 ? 74.935 158.182 26.071 1.00 35.13 248 THR B CA 1
ATOM 4102 C C . THR B 1 248 ? 73.676 157.848 25.292 1.00 33.05 248 THR B C 1
ATOM 4103 O O . THR B 1 248 ? 73.702 157.662 24.080 1.00 32.63 248 THR B O 1
ATOM 4107 N N . LEU B 1 249 ? 72.571 157.764 26.016 1.00 31.50 249 LEU B N 1
ATOM 4108 C CA . LEU B 1 249 ? 71.280 157.497 25.419 1.00 30.47 249 LEU B CA 1
ATOM 4109 C C . LEU B 1 249 ? 70.408 158.662 25.835 1.00 30.96 249 LEU B C 1
ATOM 4110 O O . LEU B 1 249 ? 70.287 158.959 27.025 1.00 29.63 249 LEU B O 1
ATOM 4115 N N . ARG B 1 250 ? 69.817 159.339 24.859 1.00 31.53 250 ARG B N 1
ATOM 4116 C CA . ARG B 1 250 ? 68.951 160.466 25.171 1.00 31.99 250 ARG B CA 1
ATOM 4117 C C . ARG B 1 250 ? 67.509 160.008 25.332 1.00 28.90 250 ARG B C 1
ATOM 4118 O O . ARG B 1 250 ? 66.974 159.310 24.481 1.00 28.69 250 ARG B O 1
ATOM 4126 N N . ILE B 1 251 ? 66.896 160.392 26.443 1.00 27.92 251 ILE B N 1
ATOM 4127 C CA . ILE B 1 251 ? 65.506 160.060 26.718 1.00 28.49 251 ILE B CA 1
ATOM 4128 C C . ILE B 1 251 ? 64.894 161.384 27.154 1.00 29.41 251 ILE B C 1
ATOM 4129 O O . ILE B 1 251 ? 65.339 161.981 28.132 1.00 28.25 251 ILE B O 1
ATOM 4134 N N . LEU B 1 252 ? 63.889 161.850 26.422 1.00 30.52 252 LEU B N 1
ATOM 4135 C CA . LEU B 1 252 ? 63.270 163.128 26.739 1.00 31.36 252 LEU B CA 1
ATOM 4136 C C . LEU B 1 252 ? 64.365 164.195 26.686 1.00 32.98 252 LEU B C 1
ATOM 4137 O O . LEU B 1 252 ? 65.035 164.336 25.665 1.00 33.54 252 LEU B O 1
ATOM 4142 N N . ASP B 1 253 ? 64.573 164.929 27.774 1.00 35.27 253 ASP B N 1
ATOM 4143 C CA . ASP B 1 253 ? 65.591 165.972 27.764 1.00 39.12 253 ASP B CA 1
ATOM 4144 C C . ASP B 1 253 ? 66.854 165.618 28.544 1.00 39.51 253 ASP B C 1
ATOM 4145 O O . ASP B 1 253 ? 67.704 166.480 28.785 1.00 39.63 253 ASP B O 1
ATOM 4150 N N . THR B 1 254 ? 66.992 164.355 28.932 1.00 39.16 254 THR B N 1
ATOM 4151 C CA . THR B 1 254 ? 68.165 163.951 29.694 1.00 39.86 254 THR B CA 1
ATOM 4152 C C . THR B 1 254 ? 68.933 162.810 29.039 1.00 38.58 254 THR B C 1
ATOM 4153 O O . THR B 1 254 ? 68.3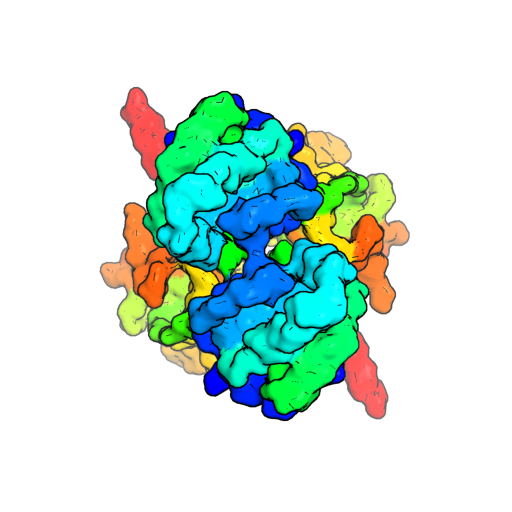58 161.953 28.360 1.00 38.36 254 THR B O 1
ATOM 4157 N N . GLU B 1 255 ? 70.241 162.808 29.248 1.00 36.25 255 GLU B N 1
ATOM 4158 C CA . GLU B 1 255 ? 71.089 161.773 28.690 1.00 35.33 255 GLU B CA 1
ATOM 4159 C C . GLU B 1 255 ? 71.672 160.938 29.811 1.00 33.03 255 GLU B C 1
ATOM 4160 O O . GLU B 1 255 ? 72.154 161.475 30.807 1.00 32.32 255 GLU B O 1
ATOM 4166 N N . ILE B 1 256 ? 71.611 159.621 29.654 1.00 29.45 256 ILE B N 1
ATOM 4167 C CA . ILE B 1 256 ? 72.164 158.725 30.654 1.00 28.03 256 ILE B CA 1
ATOM 4168 C C . ILE B 1 256 ? 73.315 157.955 30.034 1.00 27.51 256 ILE B C 1
ATOM 4169 O O . ILE B 1 256 ? 73.330 157.703 28.825 1.00 26.72 256 ILE B O 1
ATOM 4174 N N . THR B 1 257 ? 74.282 157.597 30.866 1.00 27.04 257 THR B N 1
ATOM 4175 C CA . THR B 1 257 ? 75.441 156.840 30.419 1.00 27.92 257 THR B CA 1
ATOM 4176 C C . THR B 1 257 ? 74.975 155.606 29.656 1.00 27.39 257 THR B C 1
ATOM 4177 O O . THR B 1 257 ? 73.953 155.005 29.993 1.00 26.07 257 THR B O 1
ATOM 4181 N N . LYS B 1 258 ? 75.727 155.234 28.627 1.00 27.56 258 LYS B N 1
ATOM 4182 C CA . LYS B 1 258 ? 75.381 154.080 27.814 1.00 27.42 258 LYS B CA 1
ATOM 4183 C C . LYS B 1 258 ? 76.604 153.231 27.500 1.00 28.27 258 LYS B C 1
ATOM 4184 O O . LYS B 1 258 ? 77.676 153.755 27.196 1.00 28.75 258 LYS B O 1
ATOM 4190 N N . LYS B 1 259 ? 76.431 151.917 27.582 1.00 26.66 259 LYS B N 1
ATOM 4191 C CA . LYS B 1 259 ? 77.497 150.974 27.269 1.00 26.13 259 LYS B CA 1
ATOM 4192 C C . LYS B 1 259 ? 76.889 149.987 26.286 1.00 25.94 259 LYS B C 1
ATOM 4193 O O . LYS B 1 259 ? 75.796 149.463 26.515 1.00 24.89 259 LYS B O 1
ATOM 4199 N N . THR B 1 260 ? 77.579 149.764 25.174 1.00 26.09 260 THR B N 1
ATOM 4200 C CA . THR B 1 260 ? 77.107 148.831 24.163 1.00 24.55 260 THR B CA 1
ATOM 4201 C C . THR B 1 260 ? 77.910 147.546 24.323 1.00 25.82 260 THR B C 1
ATOM 4202 O O . THR B 1 260 ? 79.124 147.528 24.112 1.00 26.74 260 THR B O 1
ATOM 4206 N N . ILE B 1 261 ? 77.222 146.476 24.701 1.00 25.28 261 ILE B N 1
ATOM 4207 C CA . ILE B 1 261 ? 77.864 145.187 24.938 1.00 27.46 261 ILE B CA 1
ATOM 4208 C C . ILE B 1 261 ? 77.557 144.198 23.828 1.00 27.56 261 ILE B C 1
ATOM 4209 O O . ILE B 1 261 ? 76.398 143.906 23.557 1.00 26.57 261 ILE B O 1
ATOM 4214 N N . PRO B 1 262 ? 78.597 143.669 23.168 1.00 30.36 262 PRO B N 1
ATOM 4215 C CA . PRO B 1 262 ? 78.356 142.706 22.090 1.00 31.19 262 PRO B CA 1
ATOM 4216 C C . PRO B 1 262 ? 77.939 141.366 22.681 1.00 30.54 262 PRO B C 1
ATOM 4217 O O . PRO B 1 262 ? 78.507 140.914 23.672 1.00 31.13 262 PRO B O 1
ATOM 4221 N N . VAL B 1 263 ? 76.940 140.735 22.079 1.00 31.73 263 VAL B N 1
ATOM 4222 C CA . VAL B 1 263 ? 76.484 139.445 22.565 1.00 32.56 263 VAL B CA 1
ATOM 4223 C C . VAL B 1 263 ? 77.040 138.363 21.646 1.00 33.28 263 VAL B C 1
ATOM 4224 O O . VAL B 1 263 ? 76.884 138.421 20.427 1.00 36.27 263 VAL B O 1
ATOM 4228 N N . ARG B 1 264 ? 77.697 137.381 22.246 1.00 32.83 264 ARG B N 1
ATOM 4229 C CA . ARG B 1 264 ? 78.306 136.282 21.506 1.00 34.95 264 ARG B CA 1
ATOM 4230 C C . ARG B 1 264 ? 78.491 135.157 22.523 1.00 33.04 264 ARG B C 1
ATOM 4231 O O . ARG B 1 264 ? 78.406 135.392 23.728 1.00 32.56 264 ARG B O 1
ATOM 4239 N N . PRO B 1 265 ? 78.700 133.916 22.062 1.00 32.12 265 PRO B N 1
ATOM 4240 C CA . PRO B 1 265 ? 78.881 132.884 23.086 1.00 31.96 265 PRO B CA 1
ATOM 4241 C C . PRO B 1 265 ? 80.187 133.191 23.828 1.00 31.45 265 PRO B C 1
ATOM 4242 O O . PRO B 1 265 ? 80.896 134.137 23.479 1.00 29.70 265 PRO B O 1
ATOM 4246 N N . GLY B 1 266 ? 80.501 132.399 24.843 1.00 31.83 266 GLY B N 1
ATOM 4247 C CA . GLY B 1 266 ? 81.731 132.620 25.584 1.00 32.75 266 GLY B CA 1
ATOM 4248 C C . GLY B 1 266 ? 81.680 133.705 26.643 1.00 33.46 266 GLY B C 1
ATOM 4249 O O . GLY B 1 266 ? 82.717 134.062 27.201 1.00 33.67 266 GLY B O 1
ATOM 4250 N N . ARG B 1 267 ? 80.492 134.241 26.922 1.00 32.74 267 ARG B N 1
ATOM 4251 C CA . ARG B 1 267 ? 80.356 135.269 27.947 1.00 30.93 267 ARG B CA 1
ATOM 4252 C C . ARG B 1 267 ? 78.989 135.261 28.637 1.00 30.79 267 ARG B C 1
ATOM 4253 O O . ARG B 1 267 ? 77.983 134.792 28.091 1.00 28.27 267 ARG B O 1
ATOM 4261 N N . ASN B 1 268 ? 78.972 135.772 29.861 1.00 29.07 268 ASN B N 1
ATOM 4262 C CA . ASN B 1 268 ? 77.748 135.858 30.636 1.00 27.28 268 ASN B CA 1
ATOM 4263 C C . ASN B 1 268 ? 77.399 137.339 30.637 1.00 24.67 268 ASN B C 1
ATOM 4264 O O . ASN B 1 268 ? 78.050 138.136 31.318 1.00 22.94 268 ASN B O 1
ATOM 4269 N N . VAL B 1 269 ? 76.389 137.701 29.853 1.00 21.00 269 VAL B N 1
ATOM 4270 C CA . VAL B 1 269 ? 75.962 139.087 29.740 1.00 22.49 269 VAL B CA 1
ATOM 4271 C C . VAL B 1 269 ? 75.547 139.689 31.080 1.00 22.22 269 VAL B C 1
ATOM 4272 O O . VAL B 1 269 ? 75.826 140.852 31.351 1.00 21.79 269 VAL B O 1
ATOM 4276 N N . ALA B 1 270 ? 74.893 138.894 31.922 1.00 21.25 270 ALA B N 1
ATOM 4277 C CA . ALA B 1 270 ? 74.447 139.378 33.227 1.00 21.29 270 ALA B CA 1
ATOM 4278 C C . ALA B 1 270 ? 75.634 139.832 34.066 1.00 21.33 270 ALA B C 1
ATOM 4279 O O . ALA B 1 270 ? 75.573 140.852 34.758 1.00 20.89 270 ALA B O 1
ATOM 4281 N N . VAL B 1 271 ? 76.723 139.074 34.003 1.00 20.45 271 VAL B N 1
ATOM 4282 C CA . VAL B 1 271 ? 77.904 139.438 34.765 1.00 19.23 271 VAL B CA 1
ATOM 4283 C C . VAL B 1 271 ? 78.458 140.757 34.247 1.00 19.81 271 VAL B C 1
ATOM 4284 O O . VAL B 1 271 ? 78.859 141.617 35.029 1.00 21.40 271 VAL B O 1
ATOM 4288 N N . ILE B 1 272 ? 78.465 140.917 32.927 1.00 19.86 272 ILE B N 1
ATOM 4289 C CA . ILE B 1 272 ? 78.977 142.141 32.318 1.00 21.37 272 ILE B CA 1
ATOM 4290 C C . ILE B 1 272 ? 78.161 143.324 32.795 1.00 20.88 272 ILE B C 1
ATOM 4291 O O . ILE B 1 272 ? 78.703 144.392 33.074 1.00 21.71 272 ILE B O 1
ATOM 4296 N N . ILE B 1 273 ? 76.850 143.133 32.872 1.00 20.05 273 ILE B N 1
ATOM 4297 C CA . ILE B 1 273 ? 75.971 144.195 33.329 1.00 20.30 273 ILE B CA 1
ATOM 4298 C C . ILE B 1 273 ? 76.256 144.531 34.789 1.00 19.89 273 ILE B C 1
ATOM 4299 O O . ILE B 1 273 ? 76.277 145.702 35.166 1.00 20.13 273 ILE B O 1
ATOM 4304 N N . GLU B 1 274 ? 76.467 143.505 35.610 1.00 20.09 274 GLU B N 1
ATOM 4305 C CA . GLU B 1 274 ? 76.765 143.718 37.024 1.00 20.76 274 GLU B CA 1
ATOM 4306 C C . GLU B 1 274 ? 78.026 144.559 37.186 1.00 21.50 274 GLU B C 1
ATOM 4307 O O . GLU B 1 274 ? 78.065 145.497 37.980 1.00 21.54 274 GLU B O 1
ATOM 4313 N N . VAL B 1 275 ? 79.058 144.220 36.424 1.00 21.60 275 VAL B N 1
ATOM 4314 C CA . VAL B 1 275 ? 80.317 144.941 36.509 1.00 22.69 275 VAL B CA 1
ATOM 4315 C C . VAL B 1 275 ? 80.159 146.355 35.975 1.00 23.21 275 VAL B C 1
ATOM 4316 O O . VAL B 1 275 ? 80.775 147.289 36.491 1.00 23.65 275 VAL B O 1
ATOM 4320 N N . ALA B 1 276 ? 79.320 146.512 34.953 1.00 22.63 276 ALA B N 1
ATOM 4321 C CA . ALA B 1 276 ? 79.073 147.825 34.368 1.00 21.84 276 ALA B CA 1
ATOM 4322 C C . ALA B 1 276 ? 78.414 148.727 35.415 1.00 22.87 276 ALA B C 1
ATOM 4323 O O . ALA B 1 276 ? 78.723 149.917 35.507 1.00 23.18 276 ALA B O 1
ATOM 4325 N N . ALA B 1 277 ? 77.505 148.157 36.205 1.00 21.76 277 ALA B N 1
ATOM 4326 C CA . ALA B 1 277 ? 76.826 148.910 37.255 1.00 23.82 277 ALA B CA 1
ATOM 4327 C C . ALA B 1 277 ? 77.827 149.264 38.359 1.00 24.73 277 ALA B C 1
ATOM 4328 O O . ALA B 1 277 ? 77.799 150.367 38.905 1.00 25.42 277 ALA B O 1
ATOM 4330 N N . MET B 1 278 ? 78.704 148.319 38.688 1.00 24.86 278 MET B N 1
ATOM 4331 C CA . MET B 1 278 ? 79.717 148.545 39.717 1.00 26.74 278 MET B CA 1
ATOM 4332 C C . MET B 1 278 ? 80.687 149.624 39.259 1.00 27.72 278 MET B C 1
ATOM 4333 O O . MET B 1 278 ? 81.043 150.531 40.017 1.00 29.66 278 MET B O 1
ATOM 4338 N N . ASN B 1 279 ? 81.121 149.511 38.011 1.00 27.11 279 ASN B N 1
ATOM 4339 C CA . ASN B 1 279 ? 82.052 150.467 37.434 1.00 30.30 279 ASN B CA 1
ATOM 4340 C C . ASN B 1 279 ? 81.392 151.848 37.399 1.00 30.37 279 ASN B C 1
ATOM 4341 O O . ASN B 1 279 ? 82.050 152.867 37.591 1.00 32.74 279 ASN B O 1
ATOM 4346 N N . TYR B 1 280 ? 80.084 151.873 37.163 1.00 30.92 280 TYR B N 1
ATOM 4347 C CA . TYR B 1 280 ? 79.336 153.122 37.116 1.00 31.29 280 TYR B CA 1
ATOM 4348 C C . TYR B 1 280 ? 79.376 153.846 38.467 1.00 32.39 280 TYR B C 1
ATOM 4349 O O . TYR B 1 280 ? 79.666 155.040 38.534 1.00 30.63 280 TYR B O 1
ATOM 4358 N N . ARG B 1 281 ? 79.072 153.120 39.540 1.00 33.31 281 ARG B N 1
ATOM 4359 C CA . ARG B 1 281 ? 79.095 153.698 40.880 1.00 34.77 281 ARG B CA 1
ATOM 4360 C C . ARG B 1 281 ? 80.500 154.208 41.179 1.00 35.55 281 ARG B C 1
ATOM 4361 O O . ARG B 1 281 ? 80.679 155.240 41.824 1.00 34.64 281 ARG B O 1
ATOM 4369 N N . LEU B 1 282 ? 81.496 153.466 40.707 1.00 36.92 282 LEU B N 1
ATOM 4370 C CA . LEU B 1 282 ? 82.891 153.829 40.911 1.00 37.45 282 LEU B CA 1
ATOM 4371 C C . LEU B 1 282 ? 83.177 155.144 40.183 1.00 37.97 282 LEU B C 1
ATOM 4372 O O . LEU B 1 282 ? 83.780 156.063 40.745 1.00 35.85 282 LEU B O 1
ATOM 4377 N N . ASN B 1 283 ? 82.735 155.225 38.931 1.00 38.18 283 ASN B N 1
ATOM 4378 C CA . ASN B 1 283 ? 82.929 156.420 38.124 1.00 41.08 283 ASN B CA 1
ATOM 4379 C C . ASN B 1 283 ? 82.229 157.597 38.796 1.00 44.03 283 ASN B C 1
ATOM 4380 O O . ASN B 1 283 ? 82.726 158.725 38.773 1.00 43.60 283 ASN B O 1
ATOM 4385 N N . ILE B 1 284 ? 81.078 157.326 39.405 1.00 45.68 284 ILE B N 1
ATOM 4386 C CA . ILE B 1 284 ? 80.325 158.366 40.094 1.00 48.93 284 ILE B CA 1
ATOM 4387 C C . ILE B 1 284 ? 81.146 158.941 41.242 1.00 50.38 284 ILE B C 1
ATOM 4388 O O . ILE B 1 284 ? 81.087 160.139 41.515 1.00 51.17 284 ILE B O 1
ATOM 4393 N N . MET B 1 285 ? 81.907 158.083 41.913 1.00 52.17 285 MET B N 1
ATOM 4394 C CA . MET B 1 285 ? 82.741 158.516 43.025 1.00 53.55 285 MET B CA 1
ATOM 4395 C C . MET B 1 285 ? 83.950 159.295 42.520 1.00 53.79 285 MET B C 1
ATOM 4396 O O . MET B 1 285 ? 84.766 159.769 43.311 1.00 54.30 285 MET B O 1
ATOM 4401 N N . GLY B 1 286 ? 84.066 159.418 41.200 1.00 52.98 286 GLY B N 1
ATOM 4402 C CA . GLY B 1 286 ? 85.181 160.143 40.619 1.00 51.81 286 GLY B CA 1
ATOM 4403 C C . GLY B 1 286 ? 86.333 159.255 40.188 1.00 51.37 286 GLY B C 1
ATOM 4404 O O . GLY B 1 286 ? 87.338 159.743 39.669 1.00 50.87 286 GLY B O 1
ATOM 4405 N N . ILE B 1 287 ? 86.192 157.949 40.396 1.00 50.21 287 ILE B N 1
ATOM 4406 C CA . ILE B 1 287 ? 87.237 157.001 40.021 1.00 49.52 287 ILE B CA 1
ATOM 4407 C C . ILE B 1 287 ? 86.988 156.425 38.632 1.00 49.39 287 ILE B C 1
ATOM 4408 O O . ILE B 1 287 ? 85.975 155.767 38.395 1.00 48.22 287 ILE B O 1
ATOM 4413 N N . ASN B 1 288 ? 87.919 156.678 37.717 1.00 49.30 288 ASN B N 1
ATOM 4414 C CA . ASN B 1 288 ? 87.808 156.185 36.348 1.00 49.70 288 ASN B CA 1
ATOM 4415 C C . ASN B 1 288 ? 89.084 155.432 35.980 1.00 49.13 288 ASN B C 1
ATOM 4416 O O . ASN B 1 288 ? 90.164 156.020 35.899 1.00 47.55 288 ASN B O 1
ATOM 4421 N N . THR B 1 289 ? 88.950 154.130 35.749 1.00 48.04 289 THR B N 1
ATOM 4422 C CA . THR B 1 289 ? 90.096 153.291 35.417 1.00 47.57 289 THR B CA 1
ATOM 4423 C C . THR B 1 289 ? 90.672 153.563 34.028 1.00 48.97 289 THR B C 1
ATOM 4424 O O . THR B 1 289 ? 91.870 153.391 33.808 1.00 47.43 289 THR B O 1
ATOM 4428 N N . ALA B 1 290 ? 89.823 153.982 33.094 1.00 51.28 290 ALA B N 1
ATOM 4429 C CA . ALA B 1 290 ? 90.280 154.277 31.741 1.00 53.96 290 ALA B CA 1
ATOM 4430 C C . ALA B 1 290 ? 91.281 155.430 31.776 1.00 56.15 290 ALA B C 1
ATOM 4431 O O . ALA B 1 290 ? 92.122 155.565 30.884 1.00 56.56 290 ALA B O 1
ATOM 4433 N N . GLU B 1 291 ? 91.178 156.261 32.810 1.00 58.00 291 GLU B N 1
ATOM 4434 C CA . GLU B 1 291 ? 92.074 157.401 32.992 1.00 59.18 291 GLU B CA 1
ATOM 4435 C C . GLU B 1 291 ? 93.300 156.948 33.776 1.00 59.85 291 GLU B C 1
ATOM 4436 O O . GLU B 1 291 ? 94.428 157.334 33.469 1.00 59.43 291 GLU B O 1
ATOM 4442 N N . GLU B 1 292 ? 93.061 156.126 34.793 1.00 60.69 292 GLU B N 1
ATOM 4443 C CA . GLU B 1 292 ? 94.124 155.589 35.636 1.00 61.64 292 GLU B CA 1
ATOM 4444 C C . GLU B 1 292 ? 95.205 154.931 34.779 1.00 62.03 292 GLU B C 1
ATOM 4445 O O . GLU B 1 292 ? 96.400 155.088 35.034 1.00 62.16 292 GLU B O 1
ATOM 4451 N N . PHE B 1 293 ? 94.772 154.196 33.761 1.00 62.47 293 PHE B N 1
ATOM 4452 C CA . PHE B 1 293 ? 95.690 153.510 32.863 1.00 63.36 293 PHE B CA 1
ATOM 4453 C C . PHE B 1 293 ? 96.279 154.476 31.840 1.00 64.35 293 PHE B C 1
ATOM 4454 O O . PHE B 1 293 ? 97.433 154.336 31.430 1.00 64.84 293 PHE B O 1
ATOM 4462 N N . ASN B 1 294 ? 95.474 155.447 31.423 1.00 65.38 294 ASN B N 1
ATOM 4463 C CA . ASN B 1 294 ? 95.912 156.442 30.453 1.00 66.52 294 ASN B CA 1
ATOM 4464 C C . ASN B 1 294 ? 97.095 157.230 31.011 1.00 67.29 294 ASN B C 1
ATOM 4465 O O . ASN B 1 294 ? 97.932 157.733 30.258 1.00 68.02 294 ASN B O 1
ATOM 4470 N N . ASP B 1 295 ? 97.158 157.333 32.335 1.00 67.84 295 ASP B N 1
ATOM 4471 C CA . ASP B 1 295 ? 98.242 158.045 33.002 1.00 68.33 295 ASP B CA 1
ATOM 4472 C C . ASP B 1 295 ? 99.411 157.098 33.244 1.00 68.58 295 ASP B C 1
ATOM 4473 O O . ASP B 1 295 ? 100.571 157.472 33.072 1.00 68.04 295 ASP B O 1
ATOM 4478 N N . ARG B 1 296 ? 99.093 155.870 33.643 1.00 68.88 296 ARG B N 1
ATOM 4479 C CA . ARG B 1 296 ? 100.111 154.865 33.916 1.00 69.18 296 ARG B CA 1
ATOM 4480 C C . ARG B 1 296 ? 100.955 154.632 32.661 1.00 69.72 296 ARG B C 1
ATOM 4481 O O . ARG B 1 296 ? 102.107 154.208 32.749 1.00 69.75 296 ARG B O 1
ATOM 4489 N N . LEU B 1 297 ? 100.375 154.922 31.497 1.00 70.26 297 LEU B N 1
ATOM 4490 C CA . LEU B 1 297 ? 101.069 154.758 30.223 1.00 71.02 297 LEU B CA 1
ATOM 4491 C C . LEU B 1 297 ? 102.073 155.880 29.979 1.00 72.02 297 LEU B C 1
ATOM 4492 O O . LEU B 1 297 ? 102.933 155.775 29.101 1.00 72.28 297 LEU B O 1
ATOM 4497 N N . ASN B 1 298 ? 101.960 156.957 30.752 1.00 72.65 298 ASN B N 1
ATOM 4498 C CA . ASN B 1 298 ? 102.868 158.090 30.609 1.00 73.15 298 ASN B CA 1
ATOM 4499 C C . ASN B 1 298 ? 103.859 158.150 31.767 1.00 73.16 298 ASN B C 1
ATOM 4500 O O . ASN B 1 298 ? 105.036 158.455 31.571 1.00 73.71 298 ASN B O 1
#

Nearest PDB structures (foldseek):
  1ko7-assembly1_B  TM=9.377E-01  e=1.372E-59  Staphylococcus xylosus
  1kkl-assembly1_B-2  TM=9.773E-01  e=2.210E-23  Lacticaseibacillus casei
  1jb1-assembly1_A  TM=9.363E-01  e=9.581E-23  Lacticaseibacillus casei
  2qmh-assembly1_F  TM=9.621E-01  e=3.600E-20  Lacticaseibacillus casei
  2qmh-assembly1_A  TM=9.072E-01  e=3.987E-21  Lacticaseibacillus casei

Radius of gyration: 27.26 Å; Cα contacts (8 Å, |Δi|>4): 1171; chains: 2; bounding box: 68×80×58 Å

InterPro domains:
  IPR003755 HPr(Ser) kinase/phosphorylase [MF_01249] (1-304)
  IPR003755 HPr(Ser) kinase/phosphorylase [TIGR00679] (3-300)
  IPR011104 HPr kinase/phosphorylase, C-terminal [PF07475] (128-296)
  IPR011104 HPr kinase/phosphorylase, C-terminal [cd01918] (132-280)
  IPR011126 HPr(Ser) kinase/phosphorylase, N-terminal [PF02603] (3-125)
  IPR027417 P-loop containing nucleoside triphosphate hydrolase [G3DSA:3.40.50.300] (129-313)
  IPR028979 HPr(Ser) kinase/phosphorylase-like, N-terminal domain superfamily [G3DSA:3.40.1390.20] (1-128)
  IPR028979 HPr(Ser) kinase/phosphorylase-like, N-terminal domain superfamily [SSF75138] (2-128)

Solvent-accessible surface area: 28318 Å² total; per-residue (Å²): 183,12,24,0,107,42,0,19,110,148,36,161,21,109,43,64,1,3,102,66,1,32,112,45,69,2,149,36,47,21,1,10,40,2,10,6,12,0,27,32,49,25,92,66,18,22,14,61,34,1,0,0,0,0,37,43,4,7,53,28,6,103,149,21,83,99,157,97,53,154,20,39,0,96,106,0,1,84,104,84,0,0,0,0,0,0,0,72,91,56,139,7,19,143,38,0,38,111,5,0,129,132,54,82,0,0,0,0,29,10,167,44,27,2,2,48,0,2,16,70,0,5,93,23,0,26,40,72,54,14,115,94,46,66,67,100,0,0,0,0,17,0,79,42,5,0,0,0,0,22,17,98,114,72,22,16,15,19,75,14,0,40,67,0,7,152,110,58,11,20,4,7,1,5,69,50,0,74,2,50,5,28,26,138,77,51,0,21,0,68,5,21,150,165,43,49,52,42,1,103,15,201,93,114,28,99,22,44,0,61,106,107,70,29,26,36,5,8,36,78,59,43,63,1,96,1,1,0,50,2,88,126,192,73,72,39,165,7,47,52,8,116,13,44,43,73,39,23,71,33,155,108,84,115,59,21,1,53,56,0,12,74,16,0,68,48,29,64,35,53,115,93,64,79,46,70,74,107,78,123,86,94,178,110,154,170,19,23,0,114,38,0,19,112,150,50,158,23,106,38,62,2,6,99,57,0,34,110,42,53,3,133,38,34,23,2,14,45,3,5,12,32,0,23,32,106,54,60,152,97,13,12,41,19,0,7,0,0,0,64,40,3,4,35,27,1,90,126,21,58,106,129,92,37,172,28,40,2,140,126,6,0,56,102,77,1,0,0,0,0,0,0,75,101,56,135,8,14,127,61,0,32,123,6,0,130,119,50,84,0,0,0,0,31,10,170,51,28,1,4,37,3,3,9,88,0,1,77,17,0,34,67,69,75,15,136,85,56,66,53,108,1,1,0,0,16,0,83,41,4,0,0,0,0,20,13,100,98,51,23,13,17,22,69,14,0,37,66,0,6,149,113,61,11,22,5,8,1,8,62,66,0,71,1,59,26,26,32,119,74,42,1,18,0,65,7,32,150,159,43,56,46,47,0,96,12,164,86,132,28,111,28,50,0,56,115,110,73,28,28,36,7,8,36,48,84,44,64,3,90,1,1,0,48,2,86,138,208,109,65,44,165,5,24,76,3,107,13,46,42,84,48,30,82,42,170,116,83,128,60,19,0,52,65,0,10,78,16,0,68,57,27,55,32,49,114,93,61,94,47,65,81,103,91,111,86,93,176,120,154

CATH classification: 3.40.1390.20 (+1 more: 3.40.50.300)

Organism: Staphylococcus xylosus (NCBI:txid1288)

Secondary structure (DSSP, 8-state):
--BHHHHHHHHT-EEEE-GGGTT-B---S-EE--HHHHTT--TT--TTSEEEE-HHHHHHHHHS-HHHHTTHHHHH--TT---EEE-TTPPPPHHHHHHHHHTT--EEE--S-HHHHHHHHHHHHHHHT-EEEEEESEEEEETTEEEEEEESTTSSHHHHHHHHHHTT-EEEESSEEEEEESSSS-EEEE--GGGTTEEEETTTEEEEHHHHH-GGGB-SEEE--EEEEEE--EEEEETTEEEEEEEEE--SS--HHHHHHHHHHHHHHHHTT--HHHHHHHHH-/--BHHHHHHHHT-EEEE-GGGTT-B---S-EE--HHHHTT---STTTTSEEEE-HHHHHHHTTS-HHHHTTHHHHHS-TT---EEE-TTPPPPHHHHHHHHHTT--EEE--S-HHHHHHHHHHHHHHHT-EEEEEESEEEEETTEEEEEEESTTSSHHHHHHHHHHTT-EEEESSEEEEEEEETTEEEEE--GGGTTEEEETTTEEEEHHHHH-GGGB-SEEE--EEEEEE--EEEEETTEEEEEEEEE--TTS-HHHHHHHHHHHHHHHHTT--HHHHHHHHT-

Foldseek 3Di:
DDFQLVVCVVVVFAWLALPVLRRADQQDLDAEAPQVLLQVDCPPPPLLHAYEHEPNRVVSNVVDDCVNRPPSLLVSLDLNRRAYEYELQDDDDPVNRVSCHVSSHTYTYYNDHVVVVSVVSSVVCLVVNFDKDKDFFWWWQAPNATETEAEDPPLQRLVLLVVLLVVQIATFEHGMWIWGARPLAWIKIGYDPVQAQWGQDPPVGIDRCCVVPNPSHYDGMGIHAEYEYEAVCPWDDDPNYTHRYDYHNDDPPDRVNVVVNVVRVQSVCVVVVHHVVVVVVVVVD/DAFQLVVCVVVVFAWLALPVLRRAHADALDEEAPQVLLVVDDDPPCLLHEYEHECNRVVSNVVDDCVRSPCSLLSSLDLNHREYEYELQDDDDPVNRVSCHVSSHTYTYYNDHRVVVSVVSSLVRLQVPWDKDKDFFWWWQFPNATETEAEDPPLQRLVLLVVLLVVQIATFEHGMWIWTCSDVQWIKIHYDPVQAQWTQDPPVGIDRNCVVPNPSHYDGMGTHAEYEYEYVCDWDDDDHHTHRYDYDNDDPPDRVNVVVNVVRVQSVCVVVVDDVVVVVVVVVD

B-factor: mean 30.49, std 10.68, range [7.07, 85.5]

Sequence (570 aa):
MLTTKSLVERFELEMIAGEAGLNKQIKNTDISRPGLEMAGYFSHYASDRIQLLGTTELSFYNLLPDEERKGRMRKLCRPETPAIIVTRDLEPPEELIEAAKEHETPLITSKIATTQLMSRLTTFLEHELARTTSLHHGVLVDVYGVGVLITGDSGIGKSETALELIKRGHRLVADDNVEIREISKDELIGRAPKLIEHLLEIRGLGIINVMTLFGAGSILTEKRLRLNIHLENEETLRILDTEITKKTIPVRPGRNVAVIIEVAAMNYRLNIMGINTAEEFNDRLNMLTTKSLVERFELEMIAGEAGLNKQIKNTDISRPGLEMAGYFSHYASDRIQLLGTTELSFYNLLPDEERKGRMRKLCRPETPAIIVTRDLEPPEELIEAAKEHETPLITSKIATTQLMSRLTTFLEHELARTTSLHHGVLVDVYGVGVLITGDSGIGKSETALELIKRGHRLVADDNVEIREISKDELIGRAPKLIEHLLEIRGLGIINVMTLFGAGSILTEKRLRLNIHLENEETLRILDTEITKKTIPVRPGRNVAVIIEVAAMNYRLNIMGINTAEEFNDRLN